Protein AF-A0A9E4A1G1-F1 (afdb_monomer)

Mean predicted aligned error: 9.31 Å

Secondary structure (DSSP, 8-state):
---------------HHHHHHHSPPP----SEEEEETTTTEEEEE-SSEEEEEEEETTTTEEEEEEEEETTT--B-BSS-EES-EEEETTEEEETT-SSSEEEEEEEEE-GGG-EEEEEEEEE--SSTTS--EEEEEEEEE-SSSSEEEEEEEEEE-SSS-EEEEEEEEEEE-BTTT-GGGEEEEEE-SS-B-SSPBPSSEEE-TT-SEEEEEETTTTEEEEEEE-S-GGGEEEEEBSSSSSEEEEEPPTTSTT--EEEE-TT-EEEPPPEEEEEEES-HHHHHHHHHHTHHHHTT--SS-S---PPPEEEE-TTTTHHHHHHTPPTT-EEEEE----GGGHHHHHHHHHHHHHTT-EEEEEEESSB--GGGTTSGGG-S---PPPP-------TTS--------------PPPPBP-TTSHHHHHHHHHHHHHHHHS--SEEEEES-SSS-TT-SS-S---TTSS-SSHHHHHHHHHHHHHHHHHHHHHH-TT-EEEEEHHHHTSSS--HHHHHH-SEEE--TTTT--

Radius of gyration: 28.14 Å; Cα contacts (8 Å, |Δi|>4): 1097; chains: 1; bounding box: 73×98×95 Å

Foldseek 3Di:
DDDDDDDDPDDPPCDPVNVVVPDDPDDFPFWDWDADPVQQWTWTAGQFKIWIWHCDQVQNAIWIPFIAGNVVRDTFFPHTKKQWWKDWVPDIDINRHSAWHWDDKDWDQDPQRKIKIKTKTWGDPVDLPDWTWIKIWIWIYGHPALKIKIWMKIFTAHQFKIKIFPIWRGKGLGPQPQQVQKFKWAAFLVATDPGTDDPFDKDFQFGQWMKIDGPVQQKIKIKGWLDAGRQWIWTPPPPHSITITFGAGPPDFLGAMDMHHHRHMDMGTMMMMGMDGHDPRVVRVVCSVVVCVVQPQLDPCLPDDQADEAEDELPPPLVVVLVPDAAAHEYEYEDQLDPVCLVVQLVSLVSCVVRNYAYEYEYEQFFHDPVNCVDPVNVPDDDDFDADDDPPDPPPPDDPDDDDDDPPPPPDFTGGGQLQAVSVVVSLVSVVVSVVSGVHQEYEHDAANQDGPPDSHGADDDPPGPADHRSRRNVVSLVSVQVSLVVCCVVPVSHAYEYECRHSVHQGDHSNNSNRHSYYYYDPPPPDD

Solvent-accessible surface area (backbone atoms only — not comparable to full-atom values): 29142 Å² total; per-residue (Å²): 137,87,85,88,82,85,84,81,79,76,79,82,76,79,46,75,66,57,56,58,72,66,51,72,79,72,78,81,76,34,26,48,71,54,73,41,82,92,78,31,36,41,36,38,33,35,66,47,32,37,40,34,31,38,52,38,79,88,56,25,24,35,28,38,61,38,38,25,33,50,84,80,62,50,66,47,35,76,46,75,15,37,45,33,34,32,28,47,88,92,47,73,49,36,21,72,32,65,67,43,40,70,73,54,73,49,80,45,79,46,83,91,54,18,30,37,40,37,42,35,27,38,32,78,60,93,44,95,91,46,76,30,32,41,38,36,43,38,38,40,28,36,35,90,46,54,41,46,34,36,31,41,35,42,30,28,69,40,91,57,64,49,51,43,26,46,37,30,61,39,37,38,20,48,60,62,95,45,71,92,44,54,44,31,37,53,29,38,72,92,43,64,58,96,61,66,53,69,85,59,34,73,52,34,42,43,43,26,27,38,37,46,30,36,69,88,75,40,35,34,40,37,43,33,46,41,38,54,38,59,33,23,25,36,34,36,48,64,90,45,82,28,38,34,38,36,41,20,39,61,90,44,87,56,15,33,42,44,76,31,49,48,71,31,71,43,69,51,59,42,36,34,39,30,67,48,74,56,62,65,68,61,52,51,53,49,46,47,77,41,38,71,79,77,41,75,53,74,46,85,73,87,79,68,82,73,58,74,74,45,77,40,54,93,89,83,46,47,71,61,55,54,74,71,52,50,70,64,40,30,41,29,35,79,47,84,76,60,68,87,44,52,66,54,51,29,52,49,35,52,53,30,47,76,55,44,28,36,29,32,41,33,32,53,72,21,47,55,66,68,75,57,54,74,37,79,96,53,64,84,73,96,70,91,76,68,71,81,73,72,75,73,76,74,92,76,73,73,90,79,82,82,90,80,88,71,86,70,76,76,72,76,77,78,42,45,48,60,59,52,39,74,56,30,59,52,49,55,52,50,52,48,51,50,54,75,65,22,82,54,41,31,42,31,40,25,45,31,56,45,35,54,87,92,52,81,64,56,37,48,80,62,83,91,34,79,44,93,43,35,45,35,24,44,56,50,50,51,52,50,52,43,52,49,36,54,46,46,45,68,79,37,72,78,43,41,38,31,36,22,23,53,25,67,62,27,89,44,65,34,47,38,48,47,34,49,32,72,43,79,39,78,62,85,72,81,80,69,132

Structure (mmCIF, N/CA/C/O backbone):
data_AF-A0A9E4A1G1-F1
#
_entry.id   AF-A0A9E4A1G1-F1
#
loop_
_atom_site.group_PDB
_atom_site.id
_atom_site.type_symbol
_atom_site.label_atom_id
_atom_site.label_alt_id
_atom_site.label_comp_id
_atom_site.label_asym_id
_atom_site.label_entity_id
_atom_site.label_seq_id
_atom_site.pdbx_PDB_ins_code
_atom_site.Cartn_x
_atom_site.Cartn_y
_atom_site.Cartn_z
_atom_site.occupancy
_atom_site.B_iso_or_equiv
_atom_site.auth_seq_id
_atom_site.auth_comp_id
_atom_site.auth_asym_id
_atom_site.auth_atom_id
_atom_site.pdbx_PDB_model_num
ATOM 1 N N . MET A 1 1 ? 4.505 -67.063 61.424 1.00 40.78 1 MET A N 1
ATOM 2 C CA . MET A 1 1 ? 4.381 -67.414 59.993 1.00 40.78 1 MET A CA 1
ATOM 3 C C . MET A 1 1 ? 3.529 -66.345 59.342 1.00 40.78 1 MET A C 1
ATOM 5 O O . MET A 1 1 ? 2.396 -66.161 59.766 1.00 40.78 1 MET A O 1
ATOM 9 N N . GLY A 1 2 ? 4.127 -65.555 58.451 1.00 37.34 2 GLY A N 1
ATOM 10 C CA . GLY A 1 2 ? 3.501 -64.381 57.847 1.00 37.34 2 GLY A CA 1
ATOM 11 C C . GLY A 1 2 ? 2.656 -64.725 56.623 1.00 37.34 2 GLY A C 1
ATOM 12 O O . GLY A 1 2 ? 2.986 -65.640 55.875 1.00 37.34 2 GLY A O 1
ATOM 13 N N . CYS A 1 3 ? 1.595 -63.948 56.419 1.00 39.34 3 CYS A N 1
ATOM 14 C CA . CYS A 1 3 ? 0.905 -63.817 55.141 1.00 39.34 3 CYS A CA 1
ATOM 15 C C . CYS A 1 3 ? 1.245 -62.433 54.582 1.00 39.34 3 CYS A C 1
ATOM 17 O O . CYS A 1 3 ? 0.893 -61.420 55.184 1.00 39.34 3 CYS A O 1
ATOM 19 N N . ALA A 1 4 ? 1.964 -62.400 53.462 1.00 41.06 4 ALA A N 1
ATOM 20 C CA . ALA A 1 4 ? 2.221 -61.196 52.685 1.00 41.06 4 ALA A CA 1
ATOM 21 C C . ALA A 1 4 ? 1.234 -61.161 51.512 1.00 41.06 4 ALA A C 1
ATOM 23 O O . ALA A 1 4 ? 1.228 -62.066 50.682 1.00 41.06 4 ALA A O 1
ATOM 24 N N . GLY A 1 5 ? 0.402 -60.122 51.457 1.00 41.44 5 GLY A N 1
ATOM 25 C CA . GLY A 1 5 ? -0.408 -59.776 50.294 1.00 41.44 5 GLY A CA 1
ATOM 26 C C . GLY A 1 5 ? -0.047 -58.362 49.858 1.00 41.44 5 GLY A C 1
ATOM 27 O O . GLY A 1 5 ? -0.428 -57.401 50.519 1.00 41.44 5 GLY A O 1
ATOM 28 N N . SER A 1 6 ? 0.719 -58.232 48.775 1.00 41.31 6 SER A N 1
ATOM 29 C CA . SER A 1 6 ? 1.032 -56.952 48.141 1.00 41.31 6 SER A CA 1
ATOM 30 C C . SER A 1 6 ? -0.004 -56.650 47.056 1.00 41.31 6 SER A C 1
ATOM 32 O O . SER A 1 6 ? 0.002 -57.229 45.973 1.00 41.31 6 SER A O 1
ATOM 34 N N . SER A 1 7 ? -0.914 -55.716 47.334 1.00 43.31 7 SER A N 1
ATOM 35 C CA . SER A 1 7 ? -1.791 -55.125 46.322 1.00 43.31 7 SER A CA 1
ATOM 36 C C . SER A 1 7 ? -1.082 -53.939 45.661 1.00 43.31 7 SER A C 1
ATOM 38 O O . SER A 1 7 ? -1.152 -52.810 46.150 1.00 43.31 7 SER A O 1
ATOM 40 N N . GLY A 1 8 ? -0.388 -54.184 44.551 1.00 43.44 8 GLY A N 1
ATOM 41 C CA . GLY A 1 8 ? 0.138 -53.124 43.691 1.00 43.44 8 GLY A CA 1
ATOM 42 C C . GLY A 1 8 ? -0.979 -52.512 42.847 1.00 43.44 8 GLY A C 1
ATOM 43 O O . GLY A 1 8 ? -1.251 -52.986 41.749 1.00 43.44 8 GLY A O 1
ATOM 44 N N . LYS A 1 9 ? -1.641 -51.460 43.345 1.00 46.69 9 LYS A N 1
ATOM 45 C CA . LYS A 1 9 ? -2.455 -50.576 42.498 1.00 46.69 9 LYS A CA 1
ATOM 46 C C . LYS A 1 9 ? -1.509 -49.623 41.768 1.00 46.69 9 LYS A C 1
ATOM 48 O O . LYS A 1 9 ? -1.104 -48.610 42.330 1.00 46.69 9 LYS A O 1
ATOM 53 N N . GLY A 1 10 ? -1.138 -49.968 40.537 1.00 47.50 10 GLY A N 1
ATOM 54 C CA . GLY A 1 10 ? -0.446 -49.049 39.638 1.00 47.50 10 GLY A CA 1
ATOM 55 C C . GLY A 1 10 ? -1.350 -47.857 39.330 1.00 47.50 10 GLY A C 1
ATOM 56 O O . GLY A 1 10 ? -2.396 -48.015 38.704 1.00 47.50 10 GLY A O 1
ATOM 57 N N . GLN A 1 11 ? -0.977 -46.671 39.806 1.00 48.94 11 GLN A N 1
ATOM 58 C CA . GLN A 1 11 ? -1.569 -45.424 39.336 1.00 48.94 11 GLN A CA 1
ATOM 59 C C . GLN A 1 11 ? -1.118 -45.218 37.889 1.00 48.94 11 GLN A C 1
ATOM 61 O O . GLN A 1 11 ? 0.027 -44.856 37.635 1.00 48.94 11 GLN A O 1
ATOM 66 N N . HIS A 1 12 ? -2.011 -45.475 36.934 1.00 53.03 12 HIS A N 1
ATOM 67 C CA . HIS A 1 12 ? -1.826 -45.021 35.561 1.00 53.03 12 HIS A CA 1
ATOM 68 C C . HIS A 1 12 ? -1.953 -43.495 35.542 1.00 53.03 12 HIS A C 1
ATOM 70 O O . HIS A 1 12 ? -3.053 -42.948 35.494 1.00 53.03 12 HIS A O 1
ATOM 76 N N . THR A 1 13 ? -0.824 -42.799 35.622 1.00 61.28 13 THR A N 1
ATOM 77 C CA . THR A 1 13 ? -0.747 -41.374 35.302 1.00 61.28 13 THR A CA 1
ATOM 78 C C . THR A 1 13 ? -0.863 -41.231 33.789 1.00 61.28 13 THR A C 1
ATOM 80 O O . THR A 1 13 ? 0.097 -41.491 33.067 1.00 61.28 13 THR A O 1
ATOM 83 N N . VAL A 1 14 ? -2.052 -40.869 33.308 1.00 59.50 14 VAL A N 1
ATOM 84 C CA . VAL A 1 14 ? -2.256 -40.460 31.912 1.00 59.50 14 VAL A CA 1
ATOM 85 C C . VAL A 1 14 ? -1.458 -39.178 31.698 1.00 59.50 14 VAL A C 1
ATOM 87 O O . VAL A 1 14 ? -1.643 -38.209 32.439 1.00 59.50 14 VAL A O 1
ATOM 90 N N . SER A 1 15 ? -0.533 -39.174 30.739 1.00 76.12 15 SER A N 1
ATOM 91 C CA . SER A 1 15 ? 0.269 -37.982 30.481 1.00 76.12 15 SER A CA 1
ATOM 92 C C . SER A 1 15 ? -0.585 -36.904 29.803 1.00 76.12 15 SER A C 1
ATOM 94 O O . SER A 1 15 ? -1.550 -37.191 29.093 1.00 76.12 15 SER A O 1
ATOM 96 N N . VAL A 1 16 ? -0.216 -35.632 29.975 1.00 63.34 16 VAL A N 1
ATOM 97 C CA . VAL A 1 16 ? -0.848 -34.514 29.245 1.00 63.34 16 VAL A CA 1
ATOM 98 C C . VAL A 1 16 ? -0.734 -34.709 27.723 1.00 63.34 16 VAL A C 1
ATOM 100 O O . VAL A 1 16 ? -1.607 -34.268 26.977 1.00 63.34 16 VAL A O 1
ATOM 103 N N . ALA A 1 17 ? 0.305 -35.409 27.257 1.00 62.69 17 ALA A N 1
ATOM 104 C CA . ALA A 1 17 ? 0.475 -35.767 25.852 1.00 62.69 17 ALA A CA 1
ATOM 105 C C . ALA A 1 17 ? -0.571 -36.795 25.384 1.00 62.69 17 ALA A C 1
ATOM 107 O O . ALA A 1 17 ? -1.144 -36.619 24.310 1.00 62.69 17 ALA A O 1
ATOM 108 N N . ASP A 1 18 ? -0.891 -37.796 26.211 1.00 67.81 18 ASP A N 1
ATOM 109 C CA . ASP A 1 18 ? -1.935 -38.789 25.917 1.00 67.81 18 ASP A CA 1
ATOM 110 C C . ASP A 1 18 ? -3.327 -38.146 25.882 1.00 67.81 18 ASP A C 1
ATOM 112 O O . ASP A 1 18 ? -4.133 -38.458 25.008 1.00 67.81 18 ASP A O 1
ATOM 116 N N . LEU A 1 19 ? -3.597 -37.192 26.783 1.00 63.75 19 LEU A N 1
ATOM 117 C CA . LEU A 1 19 ? -4.837 -36.407 26.764 1.00 63.75 19 LEU A CA 1
ATOM 118 C C . LEU A 1 19 ? -4.945 -35.549 25.497 1.00 63.75 19 LEU A C 1
ATOM 120 O O . LEU A 1 19 ? -6.007 -35.507 24.884 1.00 63.75 19 LEU A O 1
ATOM 124 N N . ARG A 1 20 ? -3.853 -34.909 25.054 1.00 58.38 20 ARG A N 1
ATOM 125 C CA . ARG A 1 20 ? -3.831 -34.141 23.795 1.00 58.38 20 ARG A CA 1
ATOM 126 C C . ARG A 1 20 ? -4.023 -35.023 22.562 1.00 58.38 20 ARG A C 1
ATOM 128 O O . ARG A 1 20 ? -4.708 -34.601 21.640 1.00 58.38 20 ARG A O 1
ATOM 135 N N . ALA A 1 21 ? -3.466 -36.234 22.556 1.00 57.72 21 ALA A N 1
ATOM 136 C CA . ALA A 1 21 ? -3.626 -37.190 21.459 1.00 57.72 21 ALA A CA 1
ATOM 137 C C . ALA A 1 21 ? -5.049 -37.779 21.369 1.00 57.72 21 ALA A C 1
ATOM 139 O O . ALA A 1 21 ? -5.465 -38.214 20.298 1.00 57.72 21 ALA A O 1
ATOM 140 N N . GLN A 1 22 ? -5.796 -37.789 22.481 1.00 56.84 22 GLN A N 1
ATOM 141 C CA . GLN A 1 22 ? -7.179 -38.279 22.551 1.00 56.84 22 GLN A CA 1
ATOM 142 C C . GLN A 1 22 ? -8.239 -37.209 22.259 1.00 56.84 22 GLN A C 1
ATOM 144 O O . GLN A 1 22 ? -9.397 -37.552 22.008 1.00 56.84 22 GLN A O 1
ATOM 149 N N . LEU A 1 23 ? -7.879 -35.924 22.274 1.00 59.41 23 LEU A N 1
ATOM 150 C CA . LEU A 1 23 ? -8.787 -34.866 21.847 1.00 59.41 23 LEU A CA 1
ATOM 151 C C . LEU A 1 23 ? -8.930 -34.937 20.327 1.00 59.41 23 LEU A C 1
ATOM 153 O O . LEU A 1 23 ? -7.978 -34.684 19.589 1.00 59.41 23 LEU A O 1
ATOM 157 N N . GLN A 1 24 ? -10.132 -35.277 19.849 1.00 51.84 24 GLN A N 1
ATOM 158 C CA . GLN A 1 24 ? -10.451 -35.073 18.440 1.00 51.84 24 GLN A CA 1
ATOM 159 C C . GLN A 1 24 ? -10.179 -33.605 18.100 1.00 51.84 24 GLN A C 1
ATOM 161 O O . GLN A 1 24 ? -10.575 -32.739 18.888 1.00 51.84 24 GLN A O 1
ATOM 166 N N . PRO A 1 25 ? -9.500 -33.312 16.976 1.00 57.31 25 PRO A N 1
ATOM 167 C CA . PRO A 1 25 ? -9.243 -31.938 16.590 1.00 57.31 25 PRO A CA 1
ATOM 168 C C . PRO A 1 25 ? -10.584 -31.214 16.566 1.00 57.31 25 PRO A C 1
ATOM 170 O O . PRO A 1 25 ? -11.507 -31.629 15.858 1.00 57.31 25 PRO A O 1
ATOM 173 N N . LEU A 1 26 ? -10.706 -30.184 17.410 1.00 58.06 26 LEU A N 1
ATOM 174 C CA . LEU A 1 26 ? -11.878 -29.322 17.428 1.00 58.06 26 LEU A CA 1
ATOM 175 C C . LEU A 1 26 ? -12.165 -28.931 15.982 1.00 58.06 26 LEU A C 1
ATOM 177 O O . LEU A 1 26 ? -11.251 -28.568 15.236 1.00 58.06 26 LEU A O 1
ATOM 181 N N . LYS A 1 27 ? -13.425 -29.087 15.571 1.00 69.06 27 LYS A N 1
ATOM 182 C CA . LYS A 1 27 ? -13.869 -28.715 14.231 1.00 69.06 27 LYS A CA 1
ATOM 183 C C . LYS A 1 27 ? -13.397 -27.283 13.980 1.00 69.06 27 LYS A C 1
ATOM 185 O O . LYS A 1 27 ? -13.842 -26.388 14.696 1.00 69.06 27 LYS A O 1
ATOM 190 N N . ARG A 1 28 ? -12.489 -27.101 13.011 1.00 78.00 28 ARG A N 1
ATOM 191 C CA . ARG A 1 28 ? -11.989 -25.776 12.625 1.00 78.00 28 ARG A CA 1
ATOM 192 C C . ARG A 1 28 ? -13.186 -24.865 12.393 1.00 78.00 28 ARG A C 1
ATOM 194 O O . ARG A 1 28 ? -14.069 -25.212 11.602 1.00 78.00 28 ARG A O 1
ATOM 201 N N . ILE A 1 29 ? -13.248 -23.759 13.128 1.00 80.81 29 ILE A N 1
ATOM 202 C CA . ILE A 1 29 ? -14.391 -22.842 13.088 1.00 80.81 29 ILE A CA 1
ATOM 203 C C . ILE A 1 29 ? -14.330 -22.022 11.789 1.00 80.81 29 ILE A C 1
ATOM 205 O O . ILE A 1 29 ? -15.368 -21.609 11.270 1.00 80.81 29 ILE A O 1
ATOM 209 N N . GLY A 1 30 ? -13.130 -21.866 11.213 1.00 91.19 30 GLY A N 1
ATOM 210 C CA . GLY A 1 30 ? -12.881 -20.988 10.073 1.00 91.19 30 GLY A CA 1
ATOM 211 C C . GLY A 1 30 ? -13.006 -19.517 10.476 1.00 91.19 30 GLY A C 1
ATOM 212 O O . GLY A 1 30 ? -12.982 -19.188 11.661 1.00 91.19 30 GLY A O 1
ATOM 213 N N . ALA A 1 31 ? -13.145 -18.620 9.498 1.00 96.06 31 ALA A N 1
ATOM 214 C CA . ALA A 1 31 ? -13.369 -17.203 9.770 1.00 96.06 31 ALA A CA 1
ATOM 215 C C . ALA A 1 31 ? -14.828 -16.944 10.180 1.00 96.06 31 ALA A C 1
ATOM 217 O O . ALA A 1 31 ? -15.773 -17.404 9.528 1.00 96.06 31 ALA A O 1
ATOM 218 N N . TYR A 1 32 ? -15.019 -16.152 11.231 1.00 97.06 32 TYR A N 1
ATOM 219 C CA . TYR A 1 32 ? -16.328 -15.751 11.736 1.00 97.06 32 TYR A CA 1
ATOM 220 C C . TYR A 1 32 ? -16.378 -14.258 12.050 1.00 97.06 32 TYR A C 1
ATOM 222 O O . TYR A 1 32 ? -15.364 -13.613 12.318 1.00 97.06 32 TYR A O 1
ATOM 230 N N . ALA A 1 33 ? -17.594 -13.725 12.028 1.00 98.06 33 ALA A N 1
ATOM 231 C CA . ALA A 1 33 ? -17.917 -12.402 12.529 1.00 98.06 33 ALA A CA 1
ATOM 232 C C . ALA A 1 33 ? -19.387 -12.367 12.962 1.00 98.06 33 ALA A C 1
ATOM 234 O O . ALA A 1 33 ? -20.211 -13.105 12.414 1.00 98.06 33 ALA A O 1
ATOM 235 N N . GLY A 1 34 ? -19.711 -11.510 13.924 1.00 97.69 34 GLY A N 1
ATOM 236 C CA . GLY A 1 34 ? -21.072 -11.300 14.401 1.00 97.69 34 GLY A CA 1
ATOM 237 C C . GLY A 1 34 ? -21.194 -10.032 15.239 1.00 97.69 34 GLY A C 1
ATOM 238 O O . GLY A 1 34 ? -20.194 -9.410 15.588 1.00 97.69 34 GLY A O 1
ATOM 239 N N . PHE A 1 35 ? -22.429 -9.651 15.553 1.00 97.38 35 PHE A N 1
ATOM 240 C CA . PHE A 1 35 ? -22.742 -8.462 16.340 1.00 97.38 35 PHE A CA 1
ATOM 241 C C . PHE A 1 35 ? -23.709 -8.815 17.468 1.00 97.38 35 PHE A C 1
ATOM 243 O O . PHE A 1 35 ? -24.726 -9.471 17.241 1.00 97.38 35 PHE A O 1
ATOM 250 N N . ASP A 1 36 ? -23.385 -8.382 18.681 1.00 96.69 36 ASP A N 1
ATOM 251 C CA . ASP A 1 36 ? -24.266 -8.455 19.839 1.00 96.69 36 ASP A CA 1
ATOM 252 C C . ASP A 1 36 ? -24.948 -7.101 20.053 1.00 96.69 36 ASP A C 1
ATOM 254 O O . ASP A 1 36 ? -24.340 -6.133 20.512 1.00 96.69 36 ASP A O 1
ATOM 258 N N . VAL A 1 37 ? -26.242 -7.060 19.735 1.00 92.44 37 VAL A N 1
ATOM 259 C CA . VAL A 1 37 ? -27.083 -5.860 19.820 1.00 92.44 37 VAL A CA 1
ATOM 260 C C . VAL A 1 37 ? -27.226 -5.359 21.260 1.00 92.44 37 VAL A C 1
ATOM 262 O O . VAL A 1 37 ? -27.347 -4.157 21.468 1.00 92.44 37 VAL A O 1
ATOM 265 N N . ASN A 1 38 ? -27.187 -6.245 22.261 1.00 93.12 38 ASN A N 1
ATOM 266 C CA . ASN A 1 38 ? -27.399 -5.843 23.655 1.00 93.12 38 ASN A CA 1
ATOM 267 C C . ASN A 1 38 ? -26.187 -5.113 24.234 1.00 93.12 38 ASN A C 1
ATOM 269 O O . ASN A 1 38 ? -26.330 -4.267 25.113 1.00 93.12 38 ASN A O 1
ATOM 273 N N . THR A 1 39 ? -24.992 -5.471 23.769 1.00 94.25 39 THR A N 1
ATOM 274 C CA . THR A 1 39 ? -23.730 -4.909 24.262 1.00 94.25 39 THR A CA 1
ATOM 275 C C . THR A 1 39 ? -23.094 -3.920 23.288 1.00 94.25 39 THR A C 1
ATOM 277 O O . THR A 1 39 ? -22.128 -3.246 23.654 1.00 94.25 39 THR A O 1
ATOM 280 N N . GLY A 1 40 ? -23.614 -3.822 22.059 1.00 95.38 40 GLY A N 1
ATOM 281 C CA . GLY A 1 40 ? -23.030 -3.016 20.989 1.00 95.38 40 GLY A CA 1
ATOM 282 C C . GLY A 1 40 ? -21.656 -3.531 20.555 1.00 95.38 40 GLY A C 1
ATOM 283 O O . GLY A 1 40 ? -20.794 -2.736 20.182 1.00 95.38 40 GLY A O 1
ATOM 284 N N . ILE A 1 41 ? -21.407 -4.841 20.667 1.00 97.94 41 ILE A N 1
ATOM 285 C CA . ILE A 1 41 ? -20.099 -5.444 20.380 1.00 97.94 41 ILE A CA 1
ATOM 286 C C . ILE A 1 41 ? -20.132 -6.170 19.040 1.00 97.94 41 ILE A C 1
ATOM 288 O O . ILE A 1 41 ? -20.847 -7.152 18.857 1.00 97.94 41 ILE A O 1
ATOM 292 N N . LEU A 1 42 ? -19.280 -5.723 18.125 1.00 98.12 42 LEU A N 1
ATOM 293 C CA . LEU A 1 42 ? -18.918 -6.421 16.902 1.00 98.12 42 LEU A CA 1
ATOM 294 C C . LEU A 1 42 ? -17.699 -7.303 17.188 1.00 98.12 42 LEU A C 1
ATOM 296 O O . LEU A 1 42 ? -16.657 -6.805 17.608 1.00 98.12 42 LEU A O 1
ATOM 300 N N . TYR A 1 43 ? -17.807 -8.607 16.964 1.00 98.19 43 TYR A N 1
ATOM 301 C CA . TYR A 1 43 ? -16.707 -9.550 17.159 1.00 98.19 43 TYR A CA 1
ATOM 302 C C . TYR A 1 43 ? -16.342 -10.234 15.845 1.00 98.19 43 TYR A C 1
ATOM 304 O O . TYR A 1 43 ? -17.202 -10.515 15.010 1.00 98.19 43 TYR A O 1
ATOM 312 N N . MET A 1 44 ? -15.055 -10.509 15.660 1.00 98.25 44 MET A N 1
ATOM 313 C CA . MET A 1 44 ? -14.523 -11.164 14.467 1.00 98.25 44 MET A CA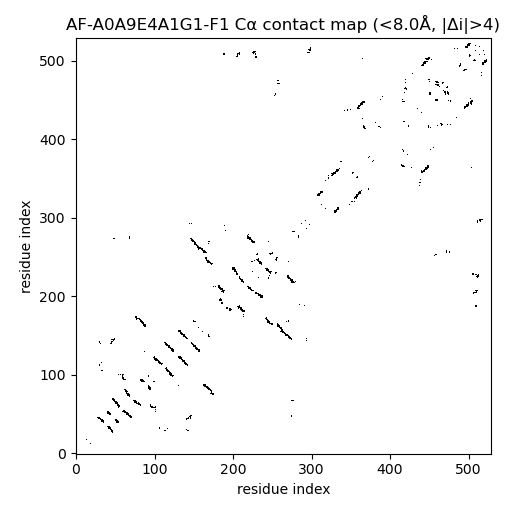 1
ATOM 314 C C . MET A 1 44 ? -13.260 -11.955 14.795 1.00 98.25 44 MET A C 1
ATOM 316 O O . MET A 1 44 ? -12.510 -11.586 15.698 1.00 98.25 44 MET A O 1
ATOM 320 N N . GLY A 1 45 ? -13.012 -13.043 14.073 1.00 97.62 45 GLY A N 1
ATOM 321 C CA . GLY A 1 45 ? -11.847 -13.880 14.327 1.00 97.62 45 GLY A CA 1
ATOM 322 C C . GLY A 1 45 ? -11.829 -15.175 13.530 1.00 97.62 45 GLY A C 1
ATOM 323 O O . GLY A 1 45 ? -12.630 -15.388 12.619 1.00 97.62 45 GLY A O 1
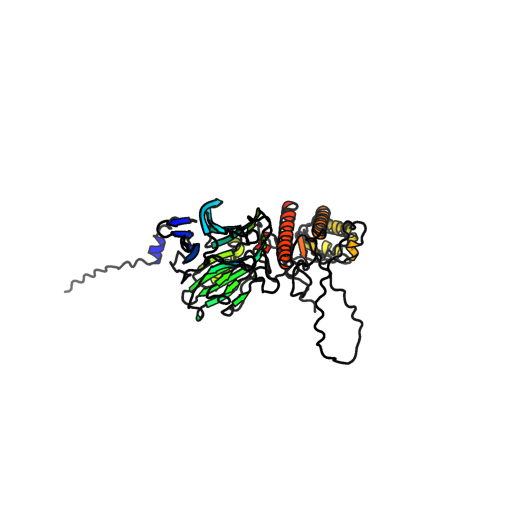ATOM 324 N N . ASN A 1 46 ? -10.894 -16.045 13.889 1.00 95.81 46 ASN A N 1
ATOM 325 C CA . ASN A 1 46 ? -10.747 -17.395 13.346 1.00 95.81 46 ASN A CA 1
ATOM 326 C C . ASN A 1 46 ? -10.278 -18.359 14.444 1.00 95.81 46 ASN A C 1
ATOM 328 O O . ASN A 1 46 ? -10.618 -18.154 15.603 1.00 95.81 46 ASN A O 1
ATOM 332 N N . ASP A 1 47 ? -9.549 -19.430 14.137 1.00 94.12 47 ASP A N 1
ATOM 333 C CA . ASP A 1 47 ? -9.058 -20.356 15.168 1.00 94.12 47 ASP A CA 1
ATOM 334 C C . ASP A 1 47 ? -7.856 -19.802 15.966 1.00 94.12 47 ASP A C 1
ATOM 336 O O . ASP A 1 47 ? -7.592 -20.266 17.075 1.00 94.12 47 ASP A O 1
ATOM 340 N N . SER A 1 48 ? -7.163 -18.783 15.450 1.00 93.25 48 SER A N 1
ATOM 341 C CA . SER A 1 48 ? -5.932 -18.228 16.030 1.00 93.25 48 SER A CA 1
ATOM 342 C C . SER A 1 48 ? -6.133 -16.891 16.739 1.00 93.25 48 SER A C 1
ATOM 344 O O . SER A 1 48 ? -5.524 -16.657 17.781 1.00 93.25 48 SER A O 1
ATOM 346 N N . ILE A 1 49 ? -6.983 -16.014 16.205 1.00 96.12 49 ILE A N 1
ATOM 347 C CA . ILE A 1 49 ? -7.145 -14.643 16.705 1.00 96.12 49 ILE A CA 1
ATOM 348 C C . ILE A 1 49 ? -8.612 -14.247 16.840 1.00 96.12 49 ILE A C 1
ATOM 350 O O . ILE A 1 49 ? -9.476 -14.746 16.118 1.00 96.12 49 ILE A O 1
ATOM 354 N N . GLU A 1 50 ? -8.886 -13.330 17.764 1.00 97.88 50 GLU A N 1
ATOM 355 C CA . GLU A 1 50 ? -10.207 -12.749 17.981 1.00 97.88 50 GLU A CA 1
ATOM 356 C C . GLU A 1 50 ? -10.109 -11.272 18.353 1.00 97.88 50 GLU A C 1
ATOM 358 O O . GLU A 1 50 ? -9.333 -10.893 19.227 1.00 97.88 50 GLU A O 1
ATOM 363 N N . ARG A 1 51 ? -10.950 -10.444 17.738 1.00 98.38 51 ARG A N 1
ATOM 364 C CA . ARG A 1 51 ? -11.053 -9.013 18.010 1.00 98.38 51 ARG A CA 1
ATOM 365 C C . ARG A 1 51 ? -12.488 -8.633 18.324 1.00 98.38 51 ARG A C 1
ATOM 367 O O . ARG A 1 51 ? -13.405 -9.053 17.617 1.00 98.38 51 ARG A O 1
ATOM 374 N N . TRP A 1 52 ? -12.678 -7.842 19.377 1.00 98.38 52 TRP A N 1
ATOM 375 C CA . TRP A 1 52 ? -13.972 -7.263 19.740 1.00 98.38 52 TRP A CA 1
ATOM 376 C C . TRP A 1 52 ? -13.899 -5.743 19.657 1.00 98.38 52 TRP A C 1
ATOM 378 O O . TRP A 1 52 ? -13.013 -5.113 20.243 1.00 98.38 52 TRP A O 1
ATOM 388 N N . ILE A 1 53 ? -14.874 -5.168 18.968 1.00 98.25 53 ILE A N 1
ATOM 389 C CA . ILE A 1 53 ? -15.008 -3.744 18.699 1.00 98.25 53 ILE A CA 1
ATOM 390 C C . ILE A 1 53 ? -16.326 -3.280 19.304 1.00 98.25 53 ILE A C 1
ATOM 392 O O . ILE A 1 53 ? -17.385 -3.832 19.012 1.00 98.25 53 ILE A O 1
ATOM 396 N N . ARG A 1 54 ? -16.269 -2.262 20.157 1.00 97.44 54 ARG A N 1
ATOM 397 C CA . ARG A 1 54 ? -17.456 -1.600 20.690 1.00 97.44 54 ARG A CA 1
ATOM 398 C C . ARG A 1 54 ? -17.892 -0.502 19.730 1.00 97.44 54 ARG A C 1
ATOM 400 O O . ARG A 1 54 ? -17.114 0.410 19.458 1.00 97.44 54 ARG A O 1
ATOM 407 N N . LEU A 1 55 ? -19.137 -0.593 19.274 1.00 94.75 55 LEU A N 1
ATOM 408 C CA . LEU A 1 55 ? -19.837 0.436 18.513 1.00 94.75 55 LEU A CA 1
ATOM 409 C C . LEU A 1 55 ? -20.728 1.210 19.489 1.00 94.75 55 LEU A C 1
ATOM 411 O O . LEU A 1 55 ? -21.783 0.723 19.892 1.00 94.75 55 LEU A O 1
ATOM 415 N N . ASN A 1 56 ? -20.283 2.388 19.928 1.00 87.69 56 ASN A N 1
ATOM 416 C CA . ASN A 1 56 ? -21.068 3.228 20.826 1.00 87.69 56 ASN A CA 1
ATOM 417 C C . ASN A 1 56 ? -21.919 4.200 20.002 1.00 87.69 56 ASN A C 1
ATOM 419 O O . ASN A 1 56 ? -21.398 5.172 19.462 1.00 87.69 56 ASN A O 1
ATOM 423 N N . GLN A 1 57 ? -23.224 3.933 19.913 1.00 83.25 57 GLN A N 1
ATOM 424 C CA . GLN A 1 57 ? -24.154 4.781 19.164 1.00 83.25 57 GLN A CA 1
ATOM 425 C C . GLN A 1 57 ? -24.336 6.169 19.793 1.00 83.25 57 GLN A C 1
ATOM 427 O O . GLN A 1 57 ? -24.544 7.121 19.052 1.00 83.25 57 GLN A O 1
ATOM 432 N N . GLU A 1 58 ? -24.233 6.295 21.121 1.00 85.31 58 GLU A N 1
ATOM 433 C CA . GLU A 1 58 ? -24.415 7.570 21.833 1.00 85.31 58 GLU A CA 1
ATOM 434 C C . GLU A 1 58 ? -23.174 8.466 21.734 1.00 85.31 58 GLU A C 1
ATOM 436 O O . GLU A 1 58 ? -23.284 9.667 21.512 1.00 85.31 58 GLU A O 1
ATOM 441 N N . GLU A 1 59 ? -21.979 7.883 21.875 1.00 86.12 59 GLU A N 1
ATOM 442 C CA . GLU A 1 59 ? -20.707 8.613 21.732 1.00 86.12 59 GLU A CA 1
ATOM 443 C C . GLU A 1 59 ? -20.261 8.750 20.267 1.00 86.12 59 GLU A C 1
ATOM 445 O O . GLU A 1 59 ? -19.273 9.429 19.995 1.00 86.12 59 GLU A O 1
ATOM 450 N N . HIS A 1 60 ? -20.941 8.066 19.340 1.00 86.00 60 HIS A N 1
ATOM 451 C CA . HIS A 1 60 ? -20.504 7.847 17.955 1.00 86.00 60 HIS A CA 1
ATOM 452 C C . HIS A 1 60 ? -19.060 7.322 17.845 1.00 86.00 60 HIS A C 1
ATOM 454 O O . HIS A 1 60 ? -18.351 7.586 16.878 1.00 86.00 60 HIS A O 1
ATOM 460 N N . ALA A 1 61 ? -18.624 6.551 18.843 1.00 90.62 61 ALA A N 1
ATOM 461 C CA . ALA A 1 61 ? -17.259 6.055 18.954 1.00 90.62 61 ALA A CA 1
ATOM 462 C C . ALA A 1 61 ? -17.145 4.590 18.513 1.00 90.62 61 ALA A C 1
ATOM 464 O O . ALA A 1 61 ? -18.030 3.765 18.761 1.00 90.62 61 ALA A O 1
ATOM 465 N N . VAL A 1 62 ? -15.999 4.250 17.927 1.00 95.81 62 VAL A N 1
ATOM 466 C CA . VAL A 1 62 ? -15.626 2.897 17.517 1.00 95.81 62 VAL A CA 1
ATOM 467 C C . VAL A 1 62 ? -14.266 2.547 18.110 1.00 95.81 62 VAL A C 1
ATOM 469 O O . VAL A 1 62 ? -13.247 3.175 17.812 1.00 95.81 62 VAL A O 1
ATOM 472 N N . ARG A 1 63 ? -14.260 1.549 19.000 1.00 97.00 63 ARG A N 1
ATOM 473 C CA . ARG A 1 63 ? -13.071 1.202 19.786 1.00 97.00 63 ARG A CA 1
ATOM 474 C C . ARG A 1 63 ? -12.835 -0.296 19.848 1.00 97.00 63 ARG A C 1
ATOM 476 O O . ARG A 1 63 ? -13.754 -1.039 20.194 1.00 97.00 63 ARG A O 1
ATOM 483 N N . THR A 1 64 ? -11.602 -0.744 19.639 1.00 98.00 64 THR A N 1
ATOM 484 C CA . THR A 1 64 ? -11.209 -2.105 20.024 1.00 98.00 64 THR A CA 1
ATOM 485 C C . THR A 1 64 ? -11.129 -2.205 21.532 1.00 98.00 64 THR A C 1
ATOM 487 O O . THR A 1 64 ? -10.423 -1.437 22.175 1.00 98.00 64 THR A O 1
ATOM 490 N N . ILE A 1 65 ? -11.849 -3.172 22.093 1.00 97.75 65 ILE A N 1
ATOM 491 C CA . ILE A 1 65 ? -11.876 -3.449 23.537 1.00 97.75 65 ILE A CA 1
ATOM 492 C C . ILE A 1 65 ? -11.217 -4.785 23.892 1.00 97.75 65 ILE A C 1
ATOM 494 O O . ILE A 1 65 ? -10.988 -5.062 25.065 1.00 97.75 65 ILE A O 1
ATOM 498 N N . ARG A 1 66 ? -10.947 -5.627 22.889 1.00 97.75 66 ARG A N 1
ATOM 499 C CA . ARG A 1 66 ? -10.266 -6.914 23.039 1.00 97.75 66 ARG A CA 1
ATOM 500 C C . ARG A 1 66 ? -9.565 -7.259 21.735 1.00 97.75 66 ARG A C 1
ATOM 502 O O . ARG A 1 66 ? -10.193 -7.196 20.679 1.00 97.75 66 ARG A O 1
ATOM 509 N N . TYR A 1 67 ? -8.315 -7.692 21.825 1.00 97.69 67 TYR A N 1
ATOM 510 C CA . TYR A 1 67 ? -7.613 -8.340 20.727 1.00 97.69 67 TYR A CA 1
ATOM 511 C C . TYR A 1 67 ? -6.787 -9.492 21.292 1.00 97.69 67 TYR A C 1
ATOM 513 O O . TYR A 1 67 ? -5.813 -9.269 22.005 1.00 97.69 67 TYR A O 1
ATOM 521 N N . ALA A 1 68 ? -7.237 -10.722 21.063 1.00 96.69 68 ALA A N 1
ATOM 522 C CA . ALA A 1 68 ? -6.768 -11.886 21.793 1.00 96.69 68 ALA A CA 1
ATOM 523 C C . ALA A 1 68 ? -6.245 -12.996 20.883 1.00 96.69 68 ALA A C 1
ATOM 525 O O . ALA A 1 68 ? -6.852 -13.324 19.860 1.00 96.69 68 ALA A O 1
ATOM 526 N N . HIS A 1 69 ? -5.151 -13.620 21.317 1.00 94.88 69 HIS A N 1
ATOM 527 C CA . HIS A 1 69 ? -4.668 -14.876 20.765 1.00 94.88 69 HIS A CA 1
ATOM 528 C C . HIS A 1 69 ? -5.533 -16.000 21.343 1.00 94.88 69 HIS A C 1
ATOM 530 O O . HIS A 1 69 ? -5.532 -16.257 22.547 1.00 94.88 69 HIS A O 1
ATOM 536 N N . LYS A 1 70 ? -6.347 -16.643 20.505 1.00 93.38 70 LYS A N 1
ATOM 537 C CA . LYS A 1 70 ? -7.361 -17.602 20.969 1.00 93.38 70 LYS A CA 1
ATOM 538 C C . LYS A 1 70 ? -6.786 -18.866 21.606 1.00 93.38 70 LYS A C 1
ATOM 540 O O . LYS A 1 70 ? -7.361 -19.285 22.610 1.00 93.38 70 LYS A O 1
ATOM 545 N N . PRO A 1 71 ? -5.705 -19.482 21.084 1.00 91.50 71 PRO A N 1
ATOM 546 C CA . PRO A 1 71 ? -5.156 -20.694 21.683 1.00 91.50 71 PRO A CA 1
ATOM 547 C C . PRO A 1 71 ? -4.721 -20.524 23.143 1.00 91.50 71 PRO A C 1
ATOM 549 O O . PRO A 1 71 ? -4.887 -21.453 23.930 1.00 91.50 71 PRO A O 1
ATOM 552 N N . SER A 1 72 ? -4.199 -19.354 23.518 1.00 90.25 72 SER A N 1
ATOM 553 C CA . SER A 1 72 ? -3.781 -19.058 24.896 1.00 90.25 72 SER A CA 1
ATOM 554 C C . SER A 1 72 ? -4.817 -18.293 25.711 1.00 90.25 72 SER A C 1
ATOM 556 O O . SER A 1 72 ? -4.778 -18.320 26.939 1.00 90.25 72 SER A O 1
ATOM 558 N N . GLY A 1 73 ? -5.733 -17.593 25.042 1.00 92.56 73 GLY A N 1
ATOM 559 C CA . GLY A 1 73 ? -6.666 -16.660 25.664 1.00 92.56 73 GLY A CA 1
ATOM 560 C C . GLY A 1 73 ? -6.043 -15.313 26.045 1.00 92.56 73 GLY A C 1
ATOM 561 O O . GLY A 1 73 ? -6.755 -14.476 26.608 1.00 92.56 73 GLY A O 1
ATOM 562 N N . GLN A 1 74 ? -4.760 -15.084 25.740 1.00 92.94 74 GLN A N 1
ATOM 563 C CA . GLN A 1 74 ? -4.059 -13.843 26.063 1.00 92.94 74 GLN A CA 1
ATOM 564 C C . GLN A 1 74 ? -4.663 -12.672 25.287 1.00 92.94 74 GLN A C 1
ATOM 566 O O . GLN A 1 74 ? -4.778 -12.720 24.063 1.00 92.94 74 GLN A O 1
ATOM 571 N N . ASN A 1 75 ? -5.032 -11.611 26.003 1.00 94.81 75 ASN A N 1
ATOM 572 C CA . ASN A 1 75 ? -5.476 -10.348 25.422 1.00 94.81 75 ASN A CA 1
ATOM 573 C C . ASN A 1 75 ? -4.291 -9.378 25.340 1.00 94.81 75 ASN A C 1
ATOM 575 O O . ASN A 1 75 ? -3.514 -9.278 26.287 1.00 94.81 75 ASN A O 1
ATOM 579 N N . TYR A 1 76 ? -4.173 -8.680 24.218 1.00 94.31 76 TYR A N 1
ATOM 580 C CA . TYR A 1 76 ? -3.053 -7.792 23.904 1.00 94.31 76 TYR A CA 1
ATOM 581 C C . TYR A 1 76 ? -3.411 -6.313 24.040 1.00 94.31 76 TYR A C 1
ATOM 583 O O . TYR A 1 76 ? -2.524 -5.471 24.023 1.00 94.31 76 TYR A O 1
ATOM 591 N N . VAL A 1 77 ? -4.700 -5.995 24.171 1.00 93.81 77 VAL A N 1
ATOM 592 C CA . VAL A 1 77 ? -5.200 -4.626 24.329 1.00 93.81 77 VAL A CA 1
ATOM 593 C C . VAL A 1 77 ? -5.677 -4.433 25.764 1.00 93.81 77 VAL A C 1
ATOM 595 O O . VAL A 1 77 ? -6.688 -5.015 26.158 1.00 93.81 77 VAL A O 1
ATOM 598 N N . ASP A 1 78 ? -4.972 -3.610 26.539 1.00 86.25 78 ASP A N 1
ATOM 599 C CA . ASP A 1 78 ? -5.272 -3.407 27.968 1.00 86.25 78 ASP A CA 1
ATOM 600 C C . ASP A 1 78 ? -6.368 -2.362 28.215 1.00 86.25 78 ASP A C 1
ATOM 602 O O . ASP A 1 78 ? -7.030 -2.362 29.254 1.00 86.25 78 ASP A O 1
ATOM 606 N N . ARG A 1 79 ? -6.591 -1.469 27.246 1.00 93.00 79 ARG A N 1
ATOM 607 C CA . ARG A 1 79 ? -7.601 -0.406 27.308 1.00 93.00 79 ARG A CA 1
ATOM 608 C C . ARG A 1 79 ? -8.227 -0.151 25.935 1.00 93.00 79 ARG A C 1
ATOM 610 O O . ARG A 1 79 ? -7.594 -0.448 24.923 1.00 93.00 79 ARG A O 1
ATOM 617 N N . PRO A 1 80 ? -9.443 0.422 25.872 1.00 95.06 80 PRO A N 1
ATOM 618 C CA . PRO A 1 80 ? -10.092 0.717 24.601 1.00 95.06 80 PRO A CA 1
ATOM 619 C C . PRO A 1 80 ? -9.199 1.545 23.666 1.00 95.06 80 PRO A C 1
ATOM 621 O O . PRO A 1 80 ? -8.701 2.593 24.066 1.00 95.06 80 PRO A O 1
ATOM 624 N N . SER A 1 81 ? -9.014 1.072 22.436 1.00 94.81 81 SER A N 1
ATOM 625 C CA . SER A 1 81 ? -8.150 1.693 21.419 1.00 94.81 81 SER A CA 1
ATOM 626 C C . SER A 1 81 ? -8.983 2.262 20.274 1.00 94.81 81 SER A C 1
ATOM 628 O O . SER A 1 81 ? -9.990 1.656 19.912 1.00 94.81 81 SER A O 1
ATOM 630 N N . GLU A 1 82 ? -8.601 3.411 19.711 1.00 94.69 82 GLU A N 1
ATOM 631 C CA . GLU A 1 82 ? -9.324 3.999 18.574 1.00 94.69 82 GLU A CA 1
ATOM 632 C C . GLU A 1 82 ? -9.096 3.207 17.286 1.00 94.69 82 GLU A C 1
ATOM 634 O O . GLU A 1 82 ? -7.982 2.788 17.002 1.00 94.69 82 GLU A O 1
ATOM 639 N N . GLU A 1 83 ? -10.132 3.027 16.465 1.00 96.12 83 GLU A N 1
ATOM 640 C CA . GLU A 1 83 ? -9.951 2.261 15.228 1.00 96.12 83 GLU A CA 1
ATOM 641 C C . GLU A 1 83 ? -9.219 3.025 14.124 1.00 96.12 83 GLU A C 1
ATOM 643 O O . GLU A 1 83 ? -8.580 2.407 13.287 1.00 96.12 83 GLU A O 1
ATOM 648 N N . PHE A 1 84 ? -9.316 4.343 14.052 1.00 97.38 84 PHE A N 1
ATOM 649 C CA . PHE A 1 84 ? -8.694 5.103 12.970 1.00 97.38 84 PHE A CA 1
ATOM 650 C C . PHE A 1 84 ? -8.463 6.539 13.408 1.00 97.38 84 PHE A C 1
ATOM 652 O O . PHE A 1 84 ? -9.085 7.007 14.367 1.00 97.38 84 PHE A O 1
ATOM 659 N N . ARG A 1 85 ? -7.627 7.251 12.656 1.00 97.62 85 ARG A N 1
ATOM 660 C CA . ARG A 1 85 ? -7.497 8.705 12.733 1.00 97.62 85 ARG A CA 1
ATOM 661 C C . ARG A 1 85 ? -7.078 9.260 11.376 1.00 97.62 85 ARG A C 1
ATOM 663 O O . ARG A 1 85 ? -6.268 8.651 10.699 1.00 97.62 85 ARG A O 1
ATOM 670 N N . PHE A 1 86 ? -7.607 10.405 10.983 1.00 98.12 86 PHE A N 1
ATOM 671 C CA . PHE A 1 86 ? -7.118 11.179 9.843 1.00 98.12 86 PHE A CA 1
ATOM 672 C C . PHE A 1 86 ? -7.534 12.639 10.000 1.00 98.12 86 PHE A C 1
ATOM 674 O O . PHE A 1 86 ? -8.319 12.993 10.886 1.00 98.12 86 PHE A O 1
ATOM 681 N N . ARG A 1 87 ? -7.025 13.498 9.128 1.00 97.62 87 ARG A N 1
ATOM 682 C CA . ARG A 1 87 ? -7.337 14.922 9.095 1.00 97.62 87 ARG A CA 1
ATOM 683 C C . ARG A 1 87 ? -7.858 15.314 7.715 1.00 97.62 87 ARG A C 1
ATOM 685 O O . ARG A 1 87 ? -7.372 14.815 6.709 1.00 97.62 87 ARG A O 1
ATOM 692 N N . ILE A 1 88 ? -8.854 16.198 7.674 1.00 96.94 88 ILE A N 1
ATOM 693 C CA . ILE A 1 88 ? -9.262 16.912 6.456 1.00 96.94 88 ILE A CA 1
ATOM 694 C C . ILE A 1 88 ? -9.210 18.403 6.781 1.00 96.94 88 ILE A C 1
ATOM 696 O O . ILE A 1 88 ? -10.007 18.915 7.579 1.00 96.94 88 ILE A O 1
ATOM 700 N N . GLY A 1 89 ? -8.230 19.107 6.214 1.00 93.94 89 GLY A N 1
ATOM 701 C CA . GLY A 1 89 ? -7.977 20.506 6.545 1.00 93.94 89 GLY A CA 1
ATOM 702 C C . GLY A 1 89 ? -7.657 20.670 8.034 1.00 93.94 89 GLY A C 1
ATOM 703 O O . GLY A 1 89 ? -6.669 20.144 8.530 1.00 93.94 89 GLY A O 1
ATOM 704 N N . LYS A 1 90 ? -8.485 21.399 8.788 1.00 93.75 90 LYS A N 1
ATOM 705 C CA . LYS A 1 90 ? -8.264 21.619 10.235 1.00 93.75 90 LYS A CA 1
ATOM 706 C C . LYS A 1 90 ? -9.021 20.641 11.139 1.00 93.75 90 LYS A C 1
ATOM 708 O O . LYS A 1 90 ? -8.914 20.749 12.358 1.00 93.75 90 LYS A O 1
ATOM 713 N N . ILE A 1 91 ? -9.812 19.735 10.566 1.00 95.81 91 ILE A N 1
ATOM 714 C CA . ILE A 1 91 ? -10.697 18.844 11.320 1.00 95.81 91 ILE A CA 1
ATOM 715 C C . ILE A 1 91 ? -10.040 17.472 11.425 1.00 95.81 91 ILE A C 1
ATOM 717 O O . ILE A 1 91 ? -9.679 16.880 10.410 1.00 95.81 91 ILE A O 1
ATOM 721 N N . VAL A 1 92 ? -9.893 16.974 12.653 1.00 96.31 92 VAL A N 1
ATOM 722 C CA . VAL A 1 92 ? -9.373 15.631 12.932 1.00 96.31 92 VAL A CA 1
ATOM 723 C C . VAL A 1 92 ? -10.545 14.694 13.186 1.00 96.31 92 VAL A C 1
ATOM 725 O O . VAL A 1 92 ? -11.337 14.920 14.099 1.00 96.31 92 VAL A O 1
ATOM 728 N N . PHE A 1 93 ? -10.621 13.629 12.400 1.00 97.12 93 PHE A N 1
ATOM 729 C CA . PHE A 1 93 ? -11.579 12.545 12.557 1.00 97.12 93 PHE A CA 1
ATOM 730 C C . PHE A 1 93 ? -10.872 11.359 13.189 1.00 97.12 93 PHE A C 1
ATOM 732 O O . PHE A 1 93 ? -9.762 11.011 12.791 1.00 97.12 93 PHE A O 1
ATOM 739 N N . SER A 1 94 ? -11.496 10.732 14.178 1.00 96.56 94 SER A N 1
ATOM 740 C CA . SER A 1 94 ? -10.950 9.517 14.777 1.00 96.56 94 SER A CA 1
ATOM 741 C C . SER A 1 94 ? -12.041 8.617 15.336 1.00 96.56 94 SER A C 1
ATOM 743 O O . SER A 1 94 ? -13.165 9.068 15.567 1.00 96.56 94 SER A O 1
ATOM 745 N N . GLY A 1 95 ? -11.697 7.359 15.617 1.00 94.81 95 GLY A N 1
ATOM 746 C CA . GLY A 1 95 ? -12.602 6.405 16.268 1.00 94.81 95 GLY A CA 1
ATOM 747 C C . GLY A 1 95 ? -13.045 6.822 17.679 1.00 94.81 95 GLY A C 1
ATOM 748 O O . GLY A 1 95 ? -13.988 6.251 18.221 1.00 94.81 95 GLY A O 1
ATOM 749 N N . ASN A 1 96 ? -12.396 7.830 18.269 1.00 93.06 96 ASN A N 1
ATOM 750 C CA . ASN A 1 96 ? -12.778 8.436 19.545 1.00 93.06 96 ASN A CA 1
ATOM 751 C C . ASN A 1 96 ? -13.559 9.747 19.399 1.00 93.06 96 ASN A C 1
ATOM 753 O O . ASN A 1 96 ? -14.070 10.248 20.400 1.00 93.06 96 ASN A O 1
ATOM 757 N N . SER A 1 97 ? -13.606 10.329 18.200 1.00 90.88 97 SER A N 1
ATOM 758 C CA . SER A 1 97 ? -14.337 11.570 17.952 1.00 90.88 97 SER A CA 1
ATOM 759 C C . SER A 1 97 ? -15.827 11.289 17.786 1.00 90.88 97 SER A C 1
ATOM 761 O O . SER A 1 97 ? -16.199 10.293 17.177 1.00 90.88 97 SER A O 1
ATOM 763 N N . ASN A 1 98 ? -16.671 12.206 18.251 1.00 90.44 98 ASN A N 1
ATOM 764 C CA . ASN A 1 98 ? -18.114 12.172 18.012 1.00 90.44 98 ASN A CA 1
ATOM 765 C C . ASN A 1 98 ? -18.511 12.846 16.683 1.00 90.44 98 ASN A C 1
ATOM 767 O O . ASN A 1 98 ? -19.668 13.227 16.517 1.00 90.44 98 ASN A O 1
ATOM 771 N N . LEU A 1 99 ? -17.549 13.067 15.773 1.00 93.56 99 LEU A N 1
ATOM 772 C CA . LEU A 1 99 ? -17.785 13.786 14.522 1.00 93.56 99 LEU A CA 1
ATOM 773 C C . LEU A 1 99 ? -18.462 12.887 13.474 1.00 93.56 99 LEU A C 1
ATOM 775 O O . LEU A 1 99 ? -19.565 13.236 13.057 1.00 93.56 99 LEU A O 1
ATOM 779 N N . PRO A 1 100 ? -17.888 11.743 13.037 1.00 93.94 100 PRO A N 1
ATOM 780 C CA . PRO A 1 100 ? -18.602 10.845 12.138 1.00 93.94 100 PRO A CA 1
ATOM 781 C C . PRO A 1 100 ? -19.721 10.130 12.895 1.00 93.94 100 PRO A C 1
ATOM 783 O O . PRO A 1 100 ? -19.483 9.474 13.903 1.00 93.94 100 PRO A O 1
ATOM 786 N N . THR A 1 101 ? -20.943 10.212 12.389 1.00 94.12 101 THR A N 1
ATOM 787 C CA . THR A 1 101 ? -22.090 9.471 12.912 1.00 94.12 101 THR A CA 1
ATOM 788 C C . THR A 1 101 ? -22.051 8.038 12.400 1.00 94.12 101 THR A C 1
ATOM 790 O O . THR A 1 101 ? -21.965 7.809 11.195 1.00 94.12 101 THR A O 1
ATOM 793 N N . TYR A 1 102 ? -22.114 7.066 13.310 1.00 93.25 102 TYR A N 1
ATOM 794 C CA . TYR A 1 102 ? -22.268 5.653 12.958 1.00 93.25 102 TYR A CA 1
ATOM 795 C C . TYR A 1 102 ? -23.610 5.411 12.248 1.00 93.25 102 TYR A C 1
ATOM 797 O O . TYR A 1 102 ? -24.657 5.808 12.762 1.00 93.25 102 TYR A O 1
ATOM 805 N N . ASN A 1 103 ? -23.575 4.711 11.112 1.00 92.44 103 ASN A N 1
ATOM 806 C CA . ASN A 1 103 ? -24.765 4.342 10.348 1.00 92.44 103 ASN A CA 1
ATOM 807 C C . ASN A 1 103 ? -25.147 2.874 10.567 1.00 92.44 103 ASN A C 1
ATOM 809 O O . ASN A 1 103 ? -26.212 2.570 11.099 1.00 92.44 103 ASN A O 1
ATOM 813 N N . ASP A 1 104 ? -24.294 1.966 10.087 1.00 94.31 104 ASP A N 1
ATOM 814 C CA . ASP A 1 104 ? -24.602 0.544 9.952 1.00 94.31 104 ASP A CA 1
ATOM 815 C C . ASP A 1 104 ? -23.319 -0.300 9.874 1.00 94.31 104 ASP A C 1
ATOM 817 O O . ASP A 1 104 ? -22.205 0.226 9.754 1.00 94.31 104 ASP A O 1
ATOM 821 N N . TYR A 1 105 ? -23.475 -1.621 9.911 1.00 96.25 105 TYR A N 1
ATOM 822 C CA . TYR A 1 105 ? -22.416 -2.578 9.626 1.00 96.25 105 TYR A CA 1
ATOM 823 C C . TYR A 1 105 ? -22.889 -3.672 8.664 1.00 96.25 105 TYR A C 1
ATOM 825 O O . TYR A 1 105 ? -24.043 -4.089 8.653 1.00 96.25 105 TYR A O 1
ATOM 833 N N . GLN A 1 106 ? -21.953 -4.213 7.889 1.00 98.00 106 GLN A N 1
ATOM 834 C CA . GLN A 1 106 ? -22.191 -5.332 6.989 1.00 98.00 106 GLN A CA 1
ATOM 835 C C . GLN A 1 106 ? -21.185 -6.450 7.251 1.00 98.00 106 GLN A C 1
ATOM 837 O O . GLN A 1 106 ? -19.995 -6.202 7.446 1.00 98.00 106 GLN A O 1
ATOM 842 N N . ILE A 1 107 ? -21.656 -7.698 7.213 1.00 98.00 107 ILE A N 1
ATOM 843 C CA . ILE A 1 107 ? -20.812 -8.895 7.265 1.00 98.00 107 ILE A CA 1
ATOM 844 C C . ILE A 1 107 ? -21.077 -9.719 6.008 1.00 98.00 107 ILE A C 1
ATOM 846 O O . ILE A 1 107 ? -22.193 -10.184 5.781 1.00 98.00 107 ILE A O 1
ATOM 850 N N . VAL A 1 108 ? -20.041 -9.925 5.199 1.00 97.44 108 VAL A N 1
ATOM 851 C CA . VAL A 1 108 ? -20.105 -10.678 3.942 1.00 97.44 108 VAL A CA 1
ATOM 852 C C . VAL A 1 108 ? -19.100 -11.821 3.986 1.00 97.44 108 VAL A C 1
ATOM 854 O O . VAL A 1 108 ? -17.980 -11.674 4.471 1.00 97.44 108 VAL A O 1
ATOM 857 N N . GLN A 1 109 ? -19.487 -12.985 3.475 1.00 94.88 109 GLN A N 1
ATOM 858 C CA . GLN A 1 109 ? -18.539 -14.063 3.215 1.00 94.88 109 GLN A CA 1
ATOM 859 C C . GLN A 1 109 ? -17.898 -13.863 1.846 1.00 94.88 109 GLN A C 1
ATOM 861 O O . GLN A 1 109 ? -18.605 -13.710 0.853 1.00 94.88 109 GLN A O 1
ATOM 866 N N . THR A 1 110 ? -16.572 -13.876 1.796 1.00 91.56 110 THR A N 1
ATOM 867 C CA . THR A 1 110 ? -15.805 -13.742 0.557 1.00 91.56 110 THR A CA 1
ATOM 868 C C . THR A 1 110 ? -15.316 -15.111 0.069 1.00 91.56 110 THR A C 1
ATOM 870 O O . THR A 1 110 ? -15.543 -16.150 0.705 1.00 91.56 110 THR A O 1
ATOM 873 N N . MET A 1 111 ? -14.695 -15.139 -1.114 1.00 83.19 111 MET A N 1
ATOM 874 C CA . MET A 1 111 ? -14.134 -16.371 -1.676 1.00 83.19 111 MET A CA 1
ATOM 875 C C . MET A 1 111 ? -13.107 -16.999 -0.722 1.00 83.19 111 MET A C 1
ATOM 877 O O . MET A 1 111 ? -12.410 -16.301 0.006 1.00 83.19 111 MET A O 1
ATOM 881 N N . GLY A 1 112 ? -13.025 -18.332 -0.717 1.00 84.12 112 GLY A N 1
ATOM 882 C CA . GLY A 1 112 ? -12.091 -19.065 0.146 1.00 84.12 112 GLY A CA 1
ATOM 883 C C . GLY A 1 112 ? -12.516 -19.178 1.614 1.00 84.12 112 GLY A C 1
ATOM 884 O O . GLY A 1 112 ?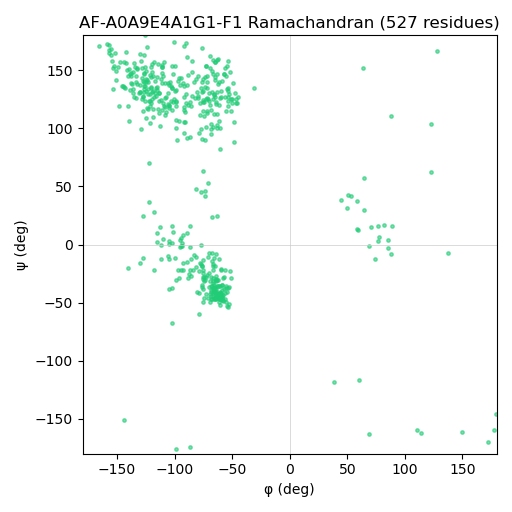 -11.750 -19.684 2.421 1.00 84.12 112 GLY A O 1
ATOM 885 N N . GLY A 1 113 ? -13.731 -18.745 1.975 1.00 89.06 113 GLY A N 1
ATOM 886 C CA . GLY A 1 113 ? -14.245 -18.861 3.346 1.00 89.06 113 GLY A CA 1
ATOM 887 C C . GLY A 1 113 ? -13.837 -17.717 4.275 1.00 89.06 113 GLY A C 1
ATOM 888 O O . GLY A 1 113 ? -14.190 -17.750 5.453 1.00 89.06 113 GLY A O 1
ATOM 889 N N . SER A 1 114 ? -13.148 -16.702 3.752 1.00 93.25 114 SER A N 1
ATOM 890 C CA . SER A 1 114 ? -12.859 -15.461 4.468 1.00 93.25 114 SER A CA 1
ATOM 891 C C . SER A 1 114 ? -14.140 -14.675 4.783 1.00 93.25 114 SER A C 1
ATOM 893 O O . SER A 1 114 ? -15.189 -14.840 4.148 1.00 93.25 114 SER A O 1
ATOM 895 N N . LYS A 1 115 ? -14.069 -13.814 5.799 1.00 96.69 115 LYS A N 1
ATOM 896 C CA . LYS A 1 115 ? -15.148 -12.895 6.180 1.00 96.69 115 LYS A CA 1
ATOM 897 C C . LYS A 1 115 ? -14.682 -11.463 5.991 1.00 96.69 115 LYS A C 1
ATOM 899 O O . LYS A 1 115 ? -13.588 -11.112 6.422 1.00 96.69 115 LYS A O 1
ATOM 904 N N . ARG A 1 116 ? -15.534 -10.640 5.385 1.00 98.00 116 ARG A N 1
ATOM 905 C CA . ARG A 1 116 ? -15.370 -9.192 5.320 1.00 98.00 116 ARG A CA 1
ATOM 906 C C . ARG A 1 116 ? -16.399 -8.531 6.217 1.00 98.00 116 ARG A C 1
ATOM 908 O O . ARG A 1 116 ? -17.592 -8.788 6.073 1.00 98.00 116 ARG A O 1
ATOM 915 N N . VAL A 1 117 ? -15.928 -7.689 7.123 1.00 98.44 117 VAL A N 1
ATOM 916 C CA . VAL A 1 117 ? -16.761 -6.842 7.973 1.00 98.44 117 VAL A CA 1
ATOM 917 C C . VAL A 1 117 ? -16.566 -5.401 7.534 1.00 98.44 117 VAL A C 1
ATOM 919 O O . VAL A 1 117 ? -15.461 -5.004 7.180 1.00 98.44 117 VAL A O 1
ATOM 922 N N . THR A 1 118 ? -17.632 -4.620 7.479 1.00 98.44 118 THR A N 1
ATOM 923 C CA . THR A 1 118 ? -17.590 -3.215 7.068 1.00 98.44 118 THR A CA 1
ATOM 924 C C . THR A 1 118 ? -18.433 -2.403 8.030 1.00 98.44 118 THR A C 1
ATOM 926 O O . THR A 1 118 ? -19.581 -2.760 8.258 1.00 98.44 118 THR A O 1
ATOM 929 N N . VAL A 1 119 ? -17.863 -1.350 8.608 1.00 97.75 119 VAL A N 1
ATOM 930 C CA . VAL A 1 119 ? -18.554 -0.430 9.524 1.00 97.75 119 VAL A CA 1
ATOM 931 C C . VAL A 1 119 ? -18.647 0.926 8.842 1.00 97.75 119 VAL A C 1
ATOM 933 O O . VAL A 1 119 ? -17.621 1.459 8.426 1.00 97.75 119 VAL A O 1
ATOM 936 N N . GLN A 1 120 ? -19.856 1.462 8.700 1.00 97.31 120 GLN A N 1
ATOM 937 C CA . GLN A 1 120 ? -20.121 2.690 7.957 1.00 97.31 120 GLN A CA 1
ATOM 938 C C . GLN A 1 120 ? -20.401 3.869 8.889 1.00 97.31 120 GLN A C 1
ATOM 940 O O . GLN A 1 120 ? -21.167 3.758 9.848 1.00 97.31 120 GLN A O 1
ATOM 945 N N . PHE A 1 121 ? -19.843 5.021 8.530 1.00 97.12 121 PHE A N 1
ATOM 946 C CA . PHE A 1 121 ? -20.074 6.313 9.154 1.00 97.12 121 PHE A CA 1
ATOM 947 C C . PHE A 1 121 ? -20.421 7.366 8.099 1.00 97.12 121 PHE A C 1
ATOM 949 O O . PHE A 1 121 ? -20.044 7.245 6.930 1.00 97.12 121 PHE A O 1
ATOM 956 N N . THR A 1 122 ? -21.086 8.430 8.539 1.00 96.88 122 THR A N 1
ATOM 957 C CA . THR A 1 122 ? -21.320 9.646 7.751 1.00 96.88 122 THR A CA 1
ATOM 958 C C . THR A 1 122 ? -20.809 10.849 8.515 1.00 96.88 122 THR A C 1
ATOM 960 O O . THR A 1 122 ? -20.984 10.932 9.728 1.00 96.88 122 THR A O 1
ATOM 963 N N . TYR A 1 123 ? -20.229 11.811 7.814 1.00 96.56 123 TYR A N 1
ATOM 964 C CA . TYR A 1 123 ? -20.012 13.144 8.354 1.00 96.56 123 TYR A CA 1
ATOM 965 C C . TYR A 1 123 ? -20.691 14.171 7.456 1.00 96.56 123 TYR A C 1
ATOM 967 O O . TYR A 1 123 ? -20.389 14.244 6.265 1.00 96.56 123 TYR A O 1
ATOM 975 N N . GLU A 1 124 ? -21.584 14.966 8.042 1.00 94.38 124 GLU A N 1
ATOM 976 C CA . GLU A 1 124 ? -22.245 16.096 7.393 1.00 94.38 124 GLU A CA 1
ATOM 977 C C . GLU A 1 124 ? -21.876 17.374 8.138 1.00 94.38 124 GLU A C 1
ATOM 979 O O . GLU A 1 124 ? -22.195 17.541 9.315 1.00 94.38 124 GLU A O 1
ATOM 984 N N . SER A 1 125 ? -21.189 18.295 7.465 1.00 87.19 125 SER A N 1
ATOM 985 C CA . SER A 1 125 ? -20.742 19.513 8.135 1.00 87.19 125 SER A CA 1
ATOM 986 C C . SER A 1 125 ? -21.823 20.597 8.258 1.00 87.19 125 SER A C 1
ATOM 988 O O . SER A 1 125 ? -21.637 21.539 9.032 1.00 87.19 125 SER A O 1
ATOM 990 N N . GLY A 1 126 ? -22.890 20.540 7.456 1.00 81.69 126 GLY A N 1
ATOM 991 C CA . GLY A 1 126 ? -23.912 21.594 7.369 1.00 81.69 126 GLY A CA 1
ATOM 992 C C . GLY A 1 126 ? -23.450 22.921 6.737 1.00 81.69 126 GLY A C 1
ATOM 993 O O . GLY A 1 126 ? -24.261 23.829 6.584 1.00 81.69 126 GLY A O 1
ATOM 994 N N . GLU A 1 127 ? -22.178 23.045 6.347 1.00 84.19 127 GLU A N 1
ATOM 995 C CA . GLU A 1 127 ? -21.603 24.209 5.661 1.00 84.19 127 GLU A CA 1
ATOM 996 C C . GLU A 1 127 ? -21.077 23.784 4.284 1.00 84.19 127 GLU A C 1
ATOM 998 O O . GLU A 1 127 ? -20.340 22.806 4.184 1.00 84.19 127 GLU A O 1
ATOM 1003 N N . GLU A 1 128 ? -21.415 24.542 3.237 1.00 72.62 128 GLU A N 1
ATOM 1004 C CA . GLU A 1 128 ? -21.109 24.226 1.827 1.00 72.62 128 GLU A CA 1
ATOM 1005 C C . GLU A 1 128 ? -19.601 24.062 1.549 1.00 72.62 128 GLU A C 1
ATOM 1007 O O . GLU A 1 128 ? -19.206 23.271 0.703 1.00 72.62 128 GLU A O 1
ATOM 1012 N N . ALA A 1 129 ? -18.744 24.750 2.312 1.00 75.81 129 ALA A N 1
ATOM 1013 C CA . ALA A 1 129 ? -17.287 24.724 2.144 1.00 75.81 129 ALA A CA 1
ATOM 1014 C C . ALA A 1 129 ? -16.553 23.708 3.042 1.00 75.81 129 ALA A C 1
ATOM 1016 O O . ALA A 1 129 ? -15.321 23.714 3.101 1.00 75.81 129 ALA A O 1
ATOM 1017 N N . LYS A 1 130 ? -17.276 22.873 3.794 1.00 86.56 130 LYS A N 1
ATOM 1018 C CA . LYS A 1 130 ? -16.688 21.878 4.698 1.00 86.56 130 LYS A CA 1
ATOM 1019 C C . LYS A 1 130 ? -16.928 20.459 4.177 1.00 86.56 130 LYS A C 1
ATOM 1021 O O . LYS A 1 130 ? -17.901 20.220 3.462 1.00 86.56 130 LYS A O 1
ATOM 1026 N N . PRO A 1 131 ? -16.048 19.501 4.518 1.00 92.44 131 PRO A N 1
ATOM 1027 C CA . PRO A 1 131 ? -16.142 18.162 3.961 1.00 92.44 131 PRO A CA 1
ATOM 1028 C C . PRO A 1 131 ? -17.461 17.498 4.367 1.00 92.44 131 PRO A C 1
ATOM 1030 O O . PRO A 1 131 ? -17.889 17.593 5.514 1.00 92.44 131 PRO A O 1
ATOM 1033 N N . THR A 1 132 ? -18.082 16.810 3.415 1.00 96.50 132 THR A N 1
ATOM 1034 C CA . THR A 1 132 ? -19.207 15.898 3.643 1.00 96.50 132 THR A CA 1
ATOM 1035 C C . THR A 1 132 ? -18.844 14.578 2.982 1.00 96.50 132 THR A C 1
ATOM 1037 O O . THR A 1 132 ? -18.455 14.565 1.812 1.00 96.50 132 THR A O 1
ATOM 1040 N N . PHE A 1 133 ? -18.879 13.480 3.736 1.00 97.94 133 PHE A N 1
ATOM 1041 C CA . PHE A 1 133 ? -18.365 12.200 3.253 1.00 97.94 133 PHE A CA 1
ATOM 1042 C C . PHE A 1 133 ? -19.004 10.990 3.932 1.00 97.94 133 PHE A C 1
ATOM 1044 O O . PHE A 1 133 ? -19.479 11.065 5.069 1.00 97.94 133 PHE A O 1
ATOM 1051 N N . TYR A 1 134 ? -18.931 9.852 3.243 1.00 98.31 134 TYR A N 1
ATOM 1052 C CA . TYR A 1 134 ? -19.044 8.540 3.877 1.00 98.31 134 TYR A CA 1
ATOM 1053 C C . TYR A 1 134 ? -17.663 7.989 4.205 1.00 98.31 134 TYR A C 1
ATOM 1055 O O . TYR A 1 134 ? -16.714 8.165 3.439 1.00 98.31 134 TYR A O 1
ATOM 1063 N N . LEU A 1 135 ? -17.570 7.302 5.338 1.00 98.38 135 LEU A N 1
ATOM 1064 C CA . LEU A 1 135 ? -16.395 6.551 5.755 1.00 98.38 135 LEU A CA 1
ATOM 1065 C C . LEU A 1 135 ? -16.799 5.100 5.987 1.00 98.38 135 LEU A C 1
ATOM 1067 O O . LEU A 1 135 ? -17.724 4.827 6.750 1.00 98.38 135 LEU A O 1
ATOM 1071 N N . TRP A 1 136 ? -16.060 4.174 5.395 1.00 98.56 136 TRP A N 1
ATOM 1072 C CA . TRP A 1 136 ? -16.144 2.758 5.720 1.00 98.56 136 TRP A CA 1
ATOM 1073 C C . TRP A 1 136 ? -14.833 2.281 6.324 1.00 98.56 136 TRP A C 1
ATOM 1075 O O . TRP A 1 136 ? -13.755 2.580 5.816 1.00 98.56 136 TRP A O 1
ATOM 1085 N N . ILE A 1 137 ? -14.940 1.509 7.400 1.00 98.56 137 ILE A N 1
ATOM 1086 C CA . ILE A 1 137 ? -13.826 0.758 7.971 1.00 98.56 137 ILE A CA 1
ATOM 1087 C C . ILE A 1 137 ? -14.029 -0.698 7.594 1.00 98.56 137 ILE A C 1
ATOM 1089 O O . ILE A 1 137 ? -15.024 -1.316 7.985 1.00 98.56 137 ILE A O 1
ATOM 1093 N N . HIS A 1 138 ? -13.093 -1.246 6.836 1.00 98.62 138 HIS A N 1
ATOM 1094 C CA . HIS A 1 138 ? -13.158 -2.617 6.368 1.00 98.62 138 HIS A CA 1
ATOM 1095 C C . HIS A 1 138 ? -12.217 -3.502 7.170 1.00 98.62 138 HIS A C 1
ATOM 1097 O O . HIS A 1 138 ? -11.082 -3.122 7.440 1.00 98.62 138 HIS A O 1
ATOM 1103 N N . TYR A 1 139 ? -12.677 -4.708 7.487 1.00 98.38 139 TYR A N 1
ATOM 1104 C CA . TYR A 1 139 ? -11.884 -5.770 8.090 1.00 98.38 139 TYR A CA 1
ATOM 1105 C C . TYR A 1 139 ? -12.021 -7.023 7.243 1.00 98.38 139 TYR A C 1
ATOM 1107 O O . TYR A 1 139 ? -13.127 -7.388 6.841 1.00 98.38 139 TYR A O 1
ATOM 1115 N N . GLU A 1 140 ? -10.919 -7.714 6.999 1.00 97.12 140 GLU A N 1
ATOM 1116 C CA . GLU A 1 140 ? -10.898 -8.988 6.299 1.00 97.12 140 GLU A CA 1
ATOM 1117 C C . GLU A 1 140 ? -10.177 -10.035 7.143 1.00 97.12 140 GLU A C 1
ATOM 1119 O O . GLU A 1 140 ? -9.033 -9.847 7.563 1.00 97.12 140 GLU A O 1
ATOM 1124 N N . ILE A 1 141 ? -10.889 -11.129 7.408 1.00 96.19 141 ILE A N 1
ATOM 1125 C CA . ILE A 1 141 ? -10.463 -12.218 8.276 1.00 96.19 141 ILE A CA 1
ATOM 1126 C C . ILE A 1 141 ? -10.371 -13.487 7.447 1.00 96.19 141 ILE A C 1
ATOM 1128 O O . ILE A 1 141 ? -11.331 -13.888 6.784 1.00 96.19 141 ILE A O 1
ATOM 1132 N N . TYR A 1 142 ? -9.215 -14.130 7.528 1.00 93.50 142 TYR A N 1
ATOM 1133 C CA . TYR A 1 142 ? -8.896 -15.341 6.788 1.00 93.50 142 TYR A CA 1
ATOM 1134 C C . TYR A 1 142 ? -9.125 -16.574 7.663 1.00 93.50 142 TYR A C 1
ATOM 1136 O O . TYR A 1 142 ? -8.802 -16.538 8.850 1.00 93.50 142 TYR A O 1
ATOM 1144 N N . PRO A 1 143 ? -9.661 -17.681 7.125 1.00 91.75 143 PRO A N 1
ATOM 1145 C CA . PRO A 1 143 ? -9.951 -18.863 7.934 1.00 91.75 143 PRO A CA 1
ATOM 1146 C C . PRO A 1 143 ? -8.681 -19.543 8.459 1.00 91.75 143 PRO A C 1
ATOM 1148 O O . PRO A 1 143 ? -8.677 -20.018 9.590 1.00 91.75 143 PRO A O 1
ATOM 1151 N N . ASP A 1 144 ? -7.609 -19.549 7.662 1.00 89.25 144 ASP A N 1
ATOM 1152 C CA . ASP A 1 144 ? -6.382 -20.307 7.934 1.00 89.25 144 ASP A CA 1
ATOM 1153 C C . ASP A 1 144 ? -5.143 -19.422 8.176 1.00 89.25 144 ASP A C 1
ATOM 1155 O O . ASP A 1 144 ? -4.021 -19.937 8.192 1.00 89.25 144 ASP A O 1
ATOM 1159 N N . LEU A 1 145 ? -5.313 -18.101 8.329 1.00 89.62 145 LEU A N 1
ATOM 1160 C CA . LEU A 1 145 ? -4.218 -17.170 8.640 1.00 89.62 145 LEU A CA 1
ATOM 1161 C C . LEU A 1 145 ? -4.526 -16.404 9.927 1.00 89.62 145 LEU A C 1
ATOM 1163 O O . LEU A 1 145 ? -5.620 -15.857 10.024 1.00 89.62 145 LEU A O 1
ATOM 1167 N N . PRO A 1 146 ? -3.586 -16.271 10.876 1.00 90.94 146 PRO A N 1
ATOM 1168 C CA . PRO A 1 146 ? -3.745 -15.470 12.094 1.00 90.94 146 PRO A CA 1
ATOM 1169 C C . PRO A 1 146 ? -3.675 -13.957 11.809 1.00 90.94 146 PRO A C 1
ATOM 1171 O O . PRO A 1 146 ? -2.971 -13.229 12.496 1.00 90.94 146 PRO A O 1
ATOM 1174 N N . VAL A 1 147 ? -4.380 -13.482 10.778 1.00 92.25 147 VAL A N 1
ATOM 1175 C CA . VAL A 1 147 ? -4.307 -12.112 10.263 1.00 92.25 147 VAL A CA 1
ATOM 1176 C C . VAL A 1 147 ? -5.691 -11.469 10.240 1.00 92.25 147 VAL A C 1
ATOM 1178 O O . VAL A 1 147 ? -6.643 -12.051 9.711 1.00 92.25 147 VAL A O 1
ATOM 1181 N N . ILE A 1 148 ? -5.781 -10.241 10.754 1.00 95.94 148 ILE A N 1
ATOM 1182 C CA . ILE A 1 148 ? -6.859 -9.298 10.431 1.00 95.94 148 ILE A CA 1
ATOM 1183 C C . ILE A 1 148 ? -6.257 -8.207 9.554 1.00 95.94 148 ILE A C 1
ATOM 1185 O O . ILE A 1 148 ? -5.364 -7.479 9.991 1.00 95.94 148 ILE A O 1
ATOM 1189 N N . ARG A 1 149 ? -6.757 -8.090 8.322 1.00 96.88 149 ARG A N 1
ATOM 1190 C CA . ARG A 1 149 ? -6.419 -6.989 7.415 1.00 96.88 149 ARG A CA 1
ATOM 1191 C C . ARG A 1 149 ? -7.477 -5.898 7.507 1.00 96.88 149 ARG A C 1
ATOM 1193 O O . ARG A 1 149 ? -8.657 -6.210 7.637 1.00 96.88 149 ARG A O 1
ATOM 1200 N N . LYS A 1 150 ? -7.063 -4.640 7.423 1.00 98.06 150 LYS A N 1
ATOM 1201 C CA . LYS A 1 150 ? -7.898 -3.460 7.624 1.00 98.06 150 LYS A CA 1
ATOM 1202 C C . LYS A 1 150 ? -7.554 -2.348 6.640 1.00 98.06 150 LYS A C 1
ATOM 1204 O O . LYS A 1 150 ? -6.391 -2.183 6.285 1.00 98.06 150 LYS A O 1
ATOM 1209 N N . TRP A 1 151 ? -8.557 -1.598 6.203 1.00 98.50 151 TRP A N 1
ATOM 1210 C CA . TRP A 1 151 ? -8.388 -0.372 5.418 1.00 98.50 151 TRP A CA 1
ATOM 1211 C C . TRP A 1 151 ? -9.597 0.544 5.582 1.00 98.50 151 TRP A C 1
ATOM 1213 O O . TRP A 1 151 ? -10.629 0.136 6.126 1.00 98.50 151 TRP A O 1
ATOM 1223 N N . LEU A 1 152 ? -9.452 1.783 5.124 1.00 98.69 152 LEU A N 1
ATOM 1224 C CA . LEU A 1 152 ? -10.502 2.792 5.117 1.00 98.69 152 LEU A CA 1
ATOM 1225 C C . LEU A 1 152 ? -10.946 3.050 3.679 1.00 98.69 152 LEU A C 1
ATOM 1227 O O . LEU A 1 152 ? -10.110 3.074 2.783 1.00 98.69 152 LEU A O 1
ATOM 1231 N N . THR A 1 153 ? -12.230 3.312 3.474 1.00 98.75 153 THR A N 1
ATOM 1232 C CA . THR A 1 153 ? -12.748 3.880 2.224 1.00 98.75 153 THR A CA 1
ATOM 1233 C C . THR A 1 153 ? -13.442 5.188 2.550 1.00 98.75 153 THR A C 1
ATOM 1235 O O . THR A 1 153 ? -14.271 5.237 3.458 1.00 98.75 153 THR A O 1
ATOM 1238 N N . ILE A 1 154 ? -13.108 6.252 1.826 1.00 98.62 154 ILE A N 1
ATOM 1239 C CA . ILE A 1 154 ? -13.698 7.580 2.009 1.00 98.62 154 ILE A CA 1
ATOM 1240 C C . ILE A 1 154 ? -14.362 7.984 0.699 1.00 98.62 154 ILE A C 1
ATOM 1242 O O . ILE A 1 154 ? -13.688 8.051 -0.327 1.00 98.62 154 ILE A O 1
ATOM 1246 N N . GLN A 1 155 ? -15.669 8.256 0.733 1.00 98.50 155 GLN A N 1
ATOM 1247 C CA . GLN A 1 155 ? -16.404 8.810 -0.405 1.00 98.50 155 GLN A CA 1
ATOM 1248 C C . GLN A 1 155 ? -16.700 10.279 -0.176 1.00 98.50 155 GLN A C 1
ATOM 1250 O O . GLN A 1 155 ? -17.422 10.629 0.755 1.00 98.50 155 GLN A O 1
ATOM 1255 N N . ASN A 1 156 ? -16.197 11.124 -1.065 1.00 97.88 156 ASN A N 1
ATOM 1256 C CA . ASN A 1 156 ? -16.511 12.541 -1.073 1.00 97.88 156 ASN A CA 1
ATOM 1257 C C . ASN A 1 156 ? -17.923 12.772 -1.634 1.00 97.88 156 ASN A C 1
ATOM 1259 O O . ASN A 1 156 ? -18.229 12.349 -2.749 1.00 97.88 156 ASN A O 1
ATOM 1263 N N . LEU A 1 157 ? -18.773 13.450 -0.864 1.00 96.69 157 LEU A N 1
ATOM 1264 C CA . LEU A 1 157 ? -20.150 13.786 -1.235 1.00 96.69 157 LEU A CA 1
ATOM 1265 C C . LEU A 1 157 ? -20.324 15.263 -1.618 1.00 96.69 157 LEU A C 1
ATOM 1267 O O . LEU A 1 157 ? -21.444 15.692 -1.888 1.00 96.69 157 LEU A O 1
ATOM 1271 N N . THR A 1 158 ? -19.245 16.045 -1.630 1.00 95.56 158 THR A N 1
ATOM 1272 C CA . THR A 1 158 ? -19.252 17.436 -2.083 1.00 95.56 158 THR A CA 1
ATOM 1273 C C . THR A 1 158 ? -18.961 17.527 -3.586 1.00 95.56 158 THR A C 1
ATOM 1275 O O . THR A 1 158 ? -18.642 16.544 -4.265 1.00 95.56 158 THR A O 1
ATOM 1278 N N . ASP A 1 159 ? -19.085 18.739 -4.117 1.00 94.19 159 ASP A N 1
ATOM 1279 C CA . ASP A 1 159 ? -18.763 19.110 -5.496 1.00 94.19 159 ASP A CA 1
ATOM 1280 C C . ASP A 1 159 ? -17.283 19.494 -5.697 1.00 94.19 159 ASP A C 1
ATOM 1282 O O . ASP A 1 159 ? -16.846 19.761 -6.819 1.00 94.19 159 ASP A O 1
ATOM 1286 N N . SER A 1 160 ? -16.494 19.492 -4.621 1.00 94.12 160 SER A N 1
ATOM 1287 C CA . SER A 1 160 ? -15.105 19.944 -4.579 1.00 94.12 160 SER A CA 1
ATOM 1288 C C . SER A 1 160 ? -14.201 18.873 -3.974 1.00 94.12 160 SER A C 1
ATOM 1290 O O . SER A 1 160 ? -14.569 18.170 -3.040 1.00 94.12 160 SER A O 1
ATOM 1292 N N . ALA A 1 161 ? -12.998 18.701 -4.522 1.00 95.69 161 ALA A N 1
ATOM 1293 C CA . ALA A 1 161 ? -12.051 17.739 -3.966 1.00 95.69 161 ALA A CA 1
ATOM 1294 C C . ALA A 1 161 ? -11.572 18.191 -2.578 1.00 95.69 161 ALA A C 1
ATOM 1296 O O . ALA A 1 161 ? -11.405 19.386 -2.336 1.00 95.69 161 ALA A O 1
ATOM 1297 N N . PHE A 1 162 ? -11.263 17.234 -1.708 1.00 96.50 162 PHE A N 1
ATOM 1298 C CA . PHE A 1 162 ? -10.528 17.491 -0.471 1.00 96.50 162 PHE A CA 1
ATOM 1299 C C . PHE A 1 162 ? -9.359 16.518 -0.322 1.00 96.50 162 PHE A C 1
ATOM 1301 O O . PHE A 1 162 ? -9.303 15.487 -0.995 1.00 96.50 162 PHE A O 1
ATOM 1308 N N . PHE A 1 163 ? -8.432 16.857 0.571 1.00 96.94 163 PHE A N 1
ATOM 1309 C CA . PHE A 1 163 ? -7.294 16.015 0.917 1.00 96.94 163 PHE A CA 1
ATOM 1310 C C . PHE A 1 163 ? -7.511 15.370 2.281 1.00 96.94 163 PHE A C 1
ATOM 1312 O O . PHE A 1 163 ? -7.977 16.015 3.223 1.00 96.94 163 PHE A O 1
ATOM 1319 N N . VAL A 1 164 ? -7.181 14.087 2.360 1.00 97.81 164 VAL A N 1
ATOM 1320 C CA . VAL A 1 164 ? -7.124 13.312 3.592 1.00 97.81 164 VAL A CA 1
ATOM 1321 C C . VAL A 1 164 ? -5.654 13.166 3.969 1.00 97.81 164 VAL A C 1
ATOM 1323 O O . VAL A 1 164 ? -4.837 12.692 3.182 1.00 97.81 164 VAL A O 1
ATOM 1326 N N . GLU A 1 165 ? -5.329 13.597 5.176 1.00 97.50 165 GLU A N 1
ATOM 1327 C CA . GLU A 1 165 ? -3.971 13.777 5.681 1.00 97.50 165 GLU A CA 1
ATOM 1328 C C . GLU A 1 165 ? -3.802 13.019 7.006 1.00 97.50 165 GLU A C 1
ATOM 1330 O O . GLU A 1 165 ? -4.789 12.660 7.656 1.00 97.50 165 GLU A O 1
ATOM 1335 N N . ASP A 1 166 ? -2.556 12.789 7.431 1.00 96.75 166 ASP A N 1
ATOM 1336 C CA . ASP A 1 166 ? -2.215 12.191 8.736 1.00 96.75 166 ASP A CA 1
ATOM 1337 C C . ASP A 1 166 ? -2.979 10.881 9.032 1.00 96.75 166 ASP A C 1
ATOM 1339 O O . ASP A 1 166 ? -3.509 10.660 10.126 1.00 96.75 166 ASP A O 1
ATOM 1343 N N . VAL A 1 167 ? -3.083 10.025 8.010 1.00 97.81 167 VAL A N 1
ATOM 1344 C CA . VAL A 1 167 ? -3.930 8.827 8.018 1.00 97.81 167 VAL A CA 1
ATOM 1345 C C . VAL A 1 167 ? -3.315 7.727 8.877 1.00 97.81 167 VAL A C 1
ATOM 1347 O O . VAL A 1 167 ? -2.350 7.084 8.485 1.00 97.81 167 VAL A O 1
ATOM 1350 N N . VAL A 1 168 ? -3.932 7.436 10.013 1.00 97.75 168 VAL A N 1
ATOM 1351 C CA . VAL A 1 168 ? -3.705 6.245 10.832 1.00 97.75 168 VAL A CA 1
ATOM 1352 C C . VAL A 1 168 ? -4.840 5.259 10.596 1.00 97.75 168 VAL A C 1
ATOM 1354 O O . VAL A 1 168 ? -6.000 5.524 10.920 1.00 97.75 168 VAL A O 1
ATOM 1357 N N . ILE A 1 169 ? -4.493 4.103 10.042 1.00 98.12 169 ILE A N 1
ATOM 1358 C CA . ILE A 1 169 ? -5.457 3.066 9.660 1.00 98.12 169 ILE A CA 1
ATOM 1359 C C . ILE A 1 169 ? -5.721 2.125 10.839 1.00 98.12 169 ILE A C 1
ATOM 1361 O O . ILE A 1 169 ? -6.810 1.571 10.961 1.00 98.12 169 ILE A O 1
ATOM 1365 N N . GLU A 1 170 ? -4.740 1.950 11.722 1.00 97.56 170 GLU A N 1
ATOM 1366 C CA . GLU A 1 170 ? -4.866 1.134 12.924 1.00 97.56 170 GLU A CA 1
ATOM 1367 C C . GLU A 1 170 ? -4.090 1.768 14.079 1.00 97.56 170 GLU A C 1
ATOM 1369 O O . GLU A 1 170 ? -2.950 2.199 13.903 1.00 97.56 170 GLU A O 1
ATOM 1374 N N . SER A 1 171 ? -4.714 1.809 15.257 1.00 96.12 171 SER A N 1
ATOM 1375 C CA . SER A 1 171 ? -4.111 2.294 16.497 1.00 96.12 171 SER A CA 1
ATOM 1376 C C . SER A 1 171 ? -4.551 1.403 17.653 1.00 96.12 171 SER A C 1
ATOM 1378 O O . SER A 1 171 ? -5.736 1.245 17.935 1.00 96.12 171 SER A O 1
ATOM 1380 N N . LEU A 1 172 ? -3.592 0.766 18.313 1.00 95.56 172 LEU A N 1
ATOM 1381 C CA . LEU A 1 172 ? -3.842 -0.221 19.353 1.00 95.56 172 LEU A CA 1
ATOM 1382 C C . LEU A 1 172 ? -3.065 0.163 20.610 1.00 95.56 172 LEU A C 1
ATOM 1384 O O . LEU A 1 172 ? -1.849 0.332 20.574 1.00 95.56 172 LEU A O 1
ATOM 1388 N N . SER A 1 173 ? -3.743 0.252 21.749 1.00 94.44 173 SER A N 1
ATOM 1389 C CA . SER A 1 173 ? -3.124 0.337 23.076 1.00 94.44 173 SER A CA 1
ATOM 1390 C C . SER A 1 173 ? -2.593 -1.035 23.489 1.00 94.44 173 SER A C 1
ATOM 1392 O O . SER A 1 173 ? -3.087 -1.652 24.437 1.00 94.44 173 SER A O 1
ATOM 1394 N N . LEU A 1 174 ? -1.627 -1.529 22.715 1.00 91.62 174 LEU A N 1
ATOM 1395 C CA . LEU A 1 174 ? -0.909 -2.758 23.008 1.00 91.62 174 LEU A CA 1
ATOM 1396 C C . LEU A 1 174 ? -0.109 -2.574 24.295 1.00 91.62 174 LEU A C 1
ATOM 1398 O O . LEU A 1 174 ? 0.427 -1.489 24.503 1.00 91.62 174 LEU A O 1
ATOM 1402 N N . PHE A 1 175 ? -0.045 -3.606 25.137 1.00 86.69 175 PHE A N 1
ATOM 1403 C CA . PHE A 1 175 ? 0.883 -3.708 26.279 1.00 86.69 175 PHE A CA 1
ATOM 1404 C C . PHE A 1 175 ? 1.016 -2.434 27.138 1.00 86.69 175 PHE A C 1
ATOM 1406 O O . PHE A 1 175 ? 2.110 -2.053 27.556 1.00 86.69 175 PHE A O 1
ATOM 1413 N N . ALA A 1 176 ? -0.084 -1.722 27.350 1.00 77.75 176 ALA A N 1
ATOM 1414 C CA . ALA A 1 176 ? -0.056 -0.416 27.988 1.00 77.75 176 ALA A CA 1
ATOM 1415 C C . ALA A 1 176 ? 0.399 -0.542 29.453 1.00 77.75 176 ALA A C 1
ATOM 1417 O O . ALA A 1 176 ? -0.180 -1.313 30.220 1.00 77.75 176 ALA A O 1
ATOM 1418 N N . GLY A 1 177 ? 1.401 0.247 29.854 1.00 75.12 177 GLY A N 1
ATOM 1419 C CA . GLY A 1 177 ? 2.004 0.173 31.188 1.00 75.12 177 GLY A CA 1
ATOM 1420 C C . GLY A 1 177 ? 3.061 -0.926 31.341 1.00 75.12 177 GLY A C 1
ATOM 1421 O O . GLY A 1 177 ? 3.358 -1.328 32.469 1.00 75.12 177 GLY A O 1
ATOM 1422 N N . ARG A 1 178 ? 3.582 -1.464 30.230 1.00 81.25 178 ARG A N 1
ATOM 1423 C CA . ARG A 1 178 ? 4.635 -2.496 30.196 1.00 81.25 178 ARG A CA 1
ATOM 1424 C C . ARG A 1 178 ? 5.820 -2.117 29.315 1.00 81.25 178 ARG A C 1
ATOM 1426 O O . ARG A 1 178 ? 6.540 -2.995 28.840 1.00 81.25 178 ARG A O 1
ATOM 1433 N N . GLU A 1 179 ? 6.027 -0.824 29.112 1.00 82.69 179 GLU A N 1
ATOM 1434 C CA . GLU A 1 179 ? 6.978 -0.257 28.159 1.00 82.69 179 GLU A CA 1
ATOM 1435 C C . GLU A 1 179 ? 8.411 -0.782 28.380 1.00 82.69 179 GLU A C 1
ATOM 1437 O O . GLU A 1 179 ? 9.103 -1.093 27.414 1.00 82.69 179 GLU A O 1
ATOM 1442 N N . ASP A 1 180 ? 8.814 -1.012 29.635 1.00 84.69 180 ASP A N 1
ATOM 1443 C CA . ASP A 1 180 ? 10.142 -1.535 30.011 1.00 84.69 180 ASP A CA 1
ATOM 1444 C C . ASP A 1 180 ? 10.413 -2.984 29.557 1.00 84.69 180 ASP A C 1
ATOM 1446 O O . ASP A 1 180 ? 11.556 -3.442 29.563 1.00 84.69 180 ASP A O 1
ATOM 1450 N N . SER A 1 181 ? 9.369 -3.736 29.204 1.00 86.44 181 SER A N 1
ATOM 1451 C CA . SER A 1 181 ? 9.461 -5.148 28.797 1.00 86.44 181 SER A CA 1
ATOM 1452 C C . SER A 1 181 ? 9.313 -5.362 27.291 1.00 86.44 181 SER A C 1
ATOM 1454 O O . SER A 1 181 ? 9.361 -6.511 26.822 1.00 86.44 181 SER A O 1
ATOM 1456 N N . LEU A 1 182 ? 9.130 -4.263 26.551 1.00 89.75 182 LEU A N 1
ATOM 1457 C CA . LEU A 1 182 ? 8.872 -4.287 25.125 1.00 89.75 182 LEU A CA 1
ATOM 1458 C C . LEU A 1 182 ? 10.145 -4.455 24.312 1.00 89.75 182 LEU A C 1
ATOM 1460 O O . LEU A 1 182 ? 11.198 -3.897 24.609 1.00 89.75 182 LEU A O 1
ATOM 1464 N N . GLN A 1 183 ? 10.009 -5.214 23.235 1.00 90.81 183 GLN A N 1
ATOM 1465 C CA . GLN A 1 183 ? 11.015 -5.338 22.199 1.00 90.81 183 GLN A CA 1
ATOM 1466 C C . GLN A 1 183 ? 10.372 -5.052 20.853 1.00 90.81 183 GLN A C 1
ATOM 1468 O O . GLN A 1 183 ? 9.361 -5.658 20.494 1.00 90.81 183 GLN A O 1
ATOM 1473 N N . ILE A 1 184 ? 10.972 -4.136 20.103 1.00 91.69 184 ILE A N 1
ATOM 1474 C CA . ILE A 1 184 ? 10.491 -3.731 18.786 1.00 91.69 184 ILE A CA 1
ATOM 1475 C C . ILE A 1 184 ? 11.519 -4.184 17.757 1.00 91.69 184 ILE A C 1
ATOM 1477 O O . ILE A 1 184 ? 12.699 -3.896 17.911 1.00 91.69 184 ILE A O 1
ATOM 1481 N N . TRP A 1 185 ? 11.088 -4.862 16.700 1.00 89.81 185 TRP A N 1
ATOM 1482 C CA . TRP A 1 185 ? 11.986 -5.372 15.663 1.00 89.81 185 TRP A CA 1
ATOM 1483 C C . TRP A 1 185 ? 11.538 -4.914 14.282 1.00 89.81 185 TRP A C 1
ATOM 1485 O O . TRP A 1 185 ? 10.369 -5.071 13.914 1.00 89.81 185 TRP A O 1
ATOM 1495 N N . ARG A 1 186 ? 12.483 -4.379 13.501 1.00 86.69 186 ARG A N 1
ATOM 1496 C CA . ARG A 1 186 ? 12.281 -4.096 12.073 1.00 86.69 186 ARG A CA 1
ATOM 1497 C C . ARG A 1 186 ? 12.448 -5.383 11.297 1.00 86.69 186 ARG A C 1
ATOM 1499 O O . ARG A 1 186 ? 13.465 -6.062 11.444 1.00 86.69 186 ARG A O 1
ATOM 1506 N N . CYS A 1 187 ? 11.459 -5.697 10.475 1.00 80.94 187 CYS A N 1
ATOM 1507 C CA . CYS A 1 187 ? 11.466 -6.914 9.695 1.00 80.94 187 CYS A CA 1
ATOM 1508 C C . CYS A 1 187 ? 11.326 -6.578 8.210 1.00 80.94 187 CYS A C 1
ATOM 1510 O O . CYS A 1 187 ? 10.324 -6.021 7.752 1.00 80.94 187 CYS A O 1
ATOM 1512 N N . GLY A 1 188 ? 12.369 -6.932 7.473 1.00 71.88 188 GLY A N 1
ATOM 1513 C CA . GLY A 1 188 ? 12.418 -6.923 6.026 1.00 71.88 188 GLY A CA 1
ATOM 1514 C C . GLY A 1 188 ? 12.002 -8.263 5.435 1.00 71.88 188 GLY A C 1
ATOM 1515 O O . GLY A 1 188 ? 11.888 -9.280 6.124 1.00 71.88 188 GLY A O 1
ATOM 1516 N N . ILE A 1 189 ? 11.835 -8.286 4.116 1.00 66.25 189 ILE A N 1
ATOM 1517 C CA . ILE A 1 189 ? 11.670 -9.549 3.379 1.00 66.25 189 ILE A CA 1
ATOM 1518 C C . ILE A 1 189 ? 12.965 -10.374 3.431 1.00 66.25 189 ILE A C 1
ATOM 1520 O O . ILE A 1 189 ? 12.912 -11.602 3.483 1.00 66.25 189 ILE A O 1
ATOM 1524 N N . SER A 1 190 ? 14.124 -9.710 3.462 1.00 63.44 190 SER A N 1
ATOM 1525 C CA . SER A 1 190 ? 15.448 -10.340 3.511 1.00 63.44 190 SER A CA 1
ATOM 1526 C C . SER A 1 190 ? 15.879 -10.794 4.911 1.00 63.44 190 SER A C 1
ATOM 1528 O O . SER A 1 190 ? 16.857 -11.529 5.030 1.00 63.44 190 SER A O 1
ATOM 1530 N N . GLY A 1 191 ? 15.163 -10.406 5.972 1.00 67.25 191 GLY A N 1
ATOM 1531 C CA . GLY A 1 191 ? 15.507 -10.779 7.343 1.00 67.25 191 GLY A CA 1
ATOM 1532 C C . GLY A 1 191 ? 15.095 -9.736 8.375 1.00 67.25 191 GLY A C 1
ATOM 1533 O O . GLY A 1 191 ? 14.244 -8.887 8.124 1.00 67.25 191 GLY A O 1
ATOM 1534 N N . VAL A 1 192 ? 15.694 -9.814 9.560 1.00 69.56 192 VAL A N 1
ATOM 1535 C CA . VAL A 1 192 ? 15.395 -8.928 10.693 1.00 69.56 192 VAL A CA 1
ATOM 1536 C C . VAL A 1 192 ? 16.636 -8.166 11.109 1.00 69.56 192 VAL A C 1
ATOM 1538 O O . VAL A 1 192 ? 17.749 -8.662 10.950 1.00 69.56 192 VAL A O 1
ATOM 1541 N N . ALA A 1 193 ? 16.426 -6.948 11.608 1.00 70.81 193 ALA A N 1
ATOM 1542 C CA . ALA A 1 193 ? 17.491 -6.145 12.189 1.00 70.81 193 ALA A CA 1
ATOM 1543 C C . ALA A 1 193 ? 18.212 -6.911 13.311 1.00 70.81 193 ALA A C 1
ATOM 1545 O O . ALA A 1 193 ? 17.589 -7.660 14.060 1.00 70.81 193 ALA A O 1
ATOM 1546 N N . GLU A 1 194 ? 19.521 -6.705 13.440 1.00 74.12 194 GLU A N 1
ATOM 1547 C CA . GLU A 1 194 ? 20.336 -7.427 14.426 1.00 74.12 194 GLU A CA 1
ATOM 1548 C C . GLU A 1 194 ? 19.971 -7.071 15.875 1.00 74.12 194 GLU A C 1
ATOM 1550 O O . GLU A 1 194 ? 20.085 -7.913 16.767 1.00 74.12 194 GLU A O 1
ATOM 1555 N N . GLU A 1 195 ? 19.484 -5.849 16.105 1.00 83.50 195 GLU A N 1
ATOM 1556 C CA . GLU A 1 195 ? 19.139 -5.334 17.429 1.00 83.50 195 GLU A CA 1
ATOM 1557 C C . GLU A 1 195 ? 17.700 -4.794 17.485 1.00 83.50 195 GLU A C 1
ATOM 1559 O O . GLU A 1 195 ? 17.192 -4.253 16.492 1.00 83.50 195 GLU A O 1
ATOM 1564 N N . PRO A 1 196 ? 17.032 -4.907 18.651 1.00 87.12 196 PRO A N 1
ATOM 1565 C CA . PRO A 1 196 ? 15.730 -4.299 18.857 1.00 87.12 196 PRO A CA 1
ATOM 1566 C C . PRO A 1 196 ? 15.833 -2.770 18.849 1.00 87.12 196 PRO A C 1
ATOM 1568 O O . PRO A 1 196 ? 16.803 -2.174 19.315 1.00 87.12 196 PRO A O 1
ATOM 1571 N N . LEU A 1 197 ? 14.785 -2.125 18.352 1.00 90.00 197 LEU A N 1
ATOM 1572 C CA . LEU A 1 197 ? 14.659 -0.676 18.319 1.00 90.00 197 LEU A CA 1
ATOM 1573 C C . LEU A 1 197 ? 14.391 -0.098 19.717 1.00 90.00 197 LEU A C 1
ATOM 1575 O O . LEU A 1 197 ? 13.791 -0.772 20.562 1.00 90.00 197 LEU A O 1
ATOM 1579 N N . PRO A 1 198 ? 14.780 1.169 19.957 1.00 90.12 198 PRO A N 1
ATOM 1580 C CA . PRO A 1 198 ? 14.450 1.858 21.200 1.00 90.12 198 PRO A CA 1
ATOM 1581 C C . PRO A 1 198 ? 12.933 2.003 21.372 1.00 90.12 198 PRO A C 1
ATOM 1583 O O . PRO A 1 198 ? 12.187 1.951 20.406 1.00 90.12 198 PRO A O 1
ATOM 1586 N N . THR A 1 199 ? 12.470 2.227 22.599 1.00 87.81 199 THR A N 1
ATOM 1587 C CA . THR A 1 199 ? 11.086 2.644 22.881 1.00 87.81 199 THR A CA 1
ATOM 1588 C C . THR A 1 199 ? 11.132 4.008 23.578 1.00 87.81 199 THR A C 1
ATOM 1590 O O . THR A 1 199 ? 11.900 4.146 24.533 1.00 87.81 199 THR A O 1
ATOM 1593 N N . PRO A 1 200 ? 10.354 5.019 23.146 1.00 91.06 200 PRO A N 1
ATOM 1594 C CA . PRO A 1 200 ? 9.440 5.030 21.996 1.00 91.06 200 PRO A CA 1
ATOM 1595 C C . PRO A 1 200 ? 10.170 4.989 20.641 1.00 91.06 200 PRO A C 1
ATOM 1597 O O . PRO A 1 200 ? 11.357 5.302 20.557 1.00 91.06 200 PRO A O 1
ATOM 1600 N N . TRP A 1 201 ? 9.447 4.632 19.576 1.00 92.38 201 TRP A N 1
ATOM 1601 C CA . TRP A 1 201 ? 9.981 4.567 18.211 1.00 92.38 201 TRP A CA 1
ATOM 1602 C C . TRP A 1 201 ? 8.993 5.052 17.153 1.00 92.38 201 TRP A C 1
ATOM 1604 O O . TRP A 1 201 ? 7.780 4.905 17.290 1.00 92.38 201 TRP A O 1
ATOM 1614 N N . GLU A 1 202 ? 9.538 5.593 16.068 1.00 92.25 202 GLU A N 1
ATOM 1615 C CA . GLU A 1 202 ? 8.812 6.035 14.883 1.00 92.25 202 GLU A CA 1
ATOM 1616 C C . GLU A 1 202 ? 9.657 5.767 13.630 1.00 92.25 202 GLU A C 1
ATOM 1618 O O . GLU A 1 202 ? 10.863 6.019 13.624 1.00 92.25 202 GLU A O 1
ATOM 1623 N N . GLY A 1 203 ? 9.037 5.253 12.566 1.00 88.44 203 GLY A N 1
ATOM 1624 C CA . GLY A 1 203 ? 9.738 4.924 11.322 1.00 88.44 203 GLY A CA 1
ATOM 1625 C C . GLY A 1 203 ? 8.834 4.298 10.262 1.00 88.44 203 GLY A C 1
ATOM 1626 O O . GLY A 1 203 ? 7.614 4.462 10.309 1.00 88.44 203 GLY A O 1
ATOM 1627 N N . GLY A 1 204 ? 9.425 3.591 9.289 1.00 79.62 204 GLY A N 1
ATOM 1628 C CA . GLY A 1 204 ? 8.651 2.738 8.380 1.00 79.62 204 GLY A CA 1
ATOM 1629 C C . GLY A 1 204 ? 8.979 2.749 6.898 1.00 79.62 204 GLY A C 1
ATOM 1630 O O . GLY A 1 204 ? 8.405 1.926 6.197 1.00 79.62 204 GLY A O 1
ATOM 1631 N N . THR A 1 205 ? 9.851 3.628 6.393 1.00 76.75 205 THR A N 1
ATOM 1632 C CA . THR A 1 205 ? 10.001 3.822 4.934 1.00 76.75 205 THR A CA 1
ATOM 1633 C C . THR A 1 205 ? 10.397 2.555 4.188 1.00 76.75 205 THR A C 1
ATOM 1635 O O . THR A 1 205 ? 9.860 2.308 3.121 1.00 76.75 205 THR A O 1
ATOM 1638 N N . SER A 1 206 ? 11.280 1.736 4.759 1.00 74.56 206 SER A N 1
ATOM 1639 C CA . SER A 1 206 ? 11.768 0.500 4.124 1.00 74.56 206 SER A CA 1
ATOM 1640 C C . SER A 1 206 ? 11.246 -0.766 4.813 1.00 74.56 206 SER A C 1
ATOM 1642 O O . SER A 1 206 ? 11.664 -1.868 4.480 1.00 74.56 206 SER A O 1
ATOM 1644 N N . ASP A 1 207 ? 10.360 -0.632 5.806 1.00 81.69 207 ASP A N 1
ATOM 1645 C CA . ASP A 1 207 ? 9.959 -1.759 6.649 1.00 81.69 207 ASP A CA 1
ATOM 1646 C C . ASP A 1 207 ? 8.715 -2.451 6.075 1.00 81.69 207 ASP A C 1
ATOM 1648 O O . ASP A 1 207 ? 7.621 -1.869 5.970 1.00 81.69 207 ASP A O 1
ATOM 1652 N N . ALA A 1 208 ? 8.862 -3.729 5.716 1.00 79.06 208 ALA A N 1
ATOM 1653 C CA . ALA A 1 208 ? 7.740 -4.547 5.263 1.00 79.06 208 ALA A CA 1
ATOM 1654 C C . ALA A 1 208 ? 6.714 -4.720 6.394 1.00 79.06 208 ALA A C 1
ATOM 1656 O O . ALA A 1 208 ? 5.510 -4.551 6.179 1.00 79.06 208 ALA A O 1
ATOM 1657 N N . PHE A 1 209 ? 7.209 -4.995 7.602 1.00 88.38 209 PHE A N 1
ATOM 1658 C CA . PHE A 1 209 ? 6.435 -5.050 8.834 1.00 88.38 209 PHE A CA 1
ATOM 1659 C C . PHE A 1 209 ? 7.331 -4.776 10.049 1.00 88.38 209 PHE A C 1
ATOM 1661 O O . PHE A 1 209 ? 8.558 -4.874 9.983 1.00 88.38 209 PHE A O 1
ATOM 1668 N N . ILE A 1 210 ? 6.707 -4.458 11.178 1.00 91.38 210 ILE A N 1
ATOM 1669 C CA . ILE A 1 210 ? 7.373 -4.433 12.480 1.00 91.38 210 ILE A CA 1
ATOM 1670 C C . ILE A 1 210 ? 6.786 -5.509 13.380 1.00 91.38 210 ILE A C 1
ATOM 1672 O O . ILE A 1 210 ? 5.630 -5.917 13.231 1.00 91.38 210 ILE A O 1
ATOM 1676 N N . LEU A 1 211 ? 7.580 -5.933 14.348 1.00 91.88 211 LEU A N 1
ATOM 1677 C CA . LEU A 1 211 ? 7.129 -6.781 15.433 1.00 91.88 211 LEU A CA 1
ATOM 1678 C C . LEU A 1 211 ? 7.249 -6.008 16.744 1.00 91.88 211 LEU A C 1
ATOM 1680 O O . LEU A 1 211 ? 8.293 -5.423 17.017 1.00 91.88 211 LEU A O 1
ATOM 1684 N N . VAL A 1 212 ? 6.200 -6.048 17.563 1.00 92.88 212 VAL A N 1
ATOM 1685 C CA . VAL A 1 212 ? 6.188 -5.517 18.930 1.00 92.88 212 VAL A CA 1
ATOM 1686 C C . VAL A 1 212 ? 5.908 -6.673 19.884 1.00 92.88 212 VAL A C 1
ATOM 1688 O O . VAL A 1 212 ? 4.810 -7.232 19.885 1.00 92.88 212 VAL A O 1
ATOM 1691 N N . GLY A 1 213 ? 6.912 -7.065 20.661 1.00 90.88 213 GLY A N 1
ATOM 1692 C CA . GLY A 1 213 ? 6.844 -8.170 21.613 1.00 90.88 213 GLY A CA 1
ATOM 1693 C C . GLY A 1 213 ? 6.904 -7.702 23.059 1.00 90.88 213 GLY A C 1
ATOM 1694 O O . GLY A 1 213 ? 7.593 -6.735 23.362 1.00 90.88 213 GLY A O 1
ATOM 1695 N N . ASP A 1 214 ? 6.223 -8.422 23.948 1.00 89.19 214 ASP A N 1
ATOM 1696 C CA . ASP A 1 214 ? 6.325 -8.277 25.402 1.00 89.19 214 ASP A CA 1
ATOM 1697 C C . ASP A 1 214 ? 6.953 -9.557 25.972 1.00 89.19 214 ASP A C 1
ATOM 1699 O O . ASP A 1 214 ? 6.381 -10.656 25.927 1.00 89.19 214 ASP A O 1
ATOM 1703 N N . THR A 1 215 ? 8.162 -9.403 26.512 1.00 85.81 215 THR A N 1
ATOM 1704 C CA . THR A 1 215 ? 8.949 -10.510 27.072 1.00 85.81 215 THR A CA 1
ATOM 1705 C C . THR A 1 215 ? 8.321 -11.125 28.326 1.00 85.81 215 THR A C 1
ATOM 1707 O O . THR A 1 215 ? 8.588 -12.288 28.629 1.00 85.81 215 THR A O 1
ATOM 1710 N N . SER A 1 216 ? 7.451 -10.399 29.036 1.00 85.88 216 SER A N 1
ATOM 1711 C CA . SER A 1 216 ? 6.796 -10.867 30.263 1.00 85.88 216 SER A CA 1
ATOM 1712 C C . SER A 1 216 ? 5.682 -11.885 30.006 1.00 85.88 216 SER A C 1
ATOM 1714 O O . SER A 1 216 ? 5.430 -12.747 30.850 1.00 85.88 216 SER A O 1
ATOM 1716 N N . ILE A 1 217 ? 5.038 -11.818 28.838 1.00 84.56 217 ILE A N 1
ATOM 1717 C CA . ILE A 1 217 ? 3.963 -12.742 28.440 1.00 84.56 217 ILE A CA 1
ATOM 1718 C C . ILE A 1 217 ? 4.354 -13.667 27.291 1.00 84.56 217 ILE A C 1
ATOM 1720 O O . ILE A 1 217 ? 3.544 -14.501 26.891 1.00 84.56 217 ILE A O 1
ATOM 1724 N N . ASN A 1 218 ? 5.585 -13.549 26.779 1.00 85.81 218 ASN A N 1
ATOM 1725 C CA . ASN A 1 218 ? 6.084 -14.346 25.657 1.00 85.81 218 ASN A CA 1
ATOM 1726 C C . ASN A 1 218 ? 5.144 -14.275 24.435 1.00 85.81 218 ASN A C 1
ATOM 1728 O O . ASN A 1 218 ? 4.827 -15.284 23.795 1.00 85.81 218 ASN A O 1
ATOM 1732 N N . GLY A 1 219 ? 4.655 -13.061 24.179 1.00 88.81 219 GLY A N 1
ATOM 1733 C CA . GLY A 1 219 ? 3.635 -12.746 23.191 1.00 88.81 219 GLY A CA 1
ATOM 1734 C C . GLY A 1 219 ? 4.048 -11.555 22.341 1.00 88.81 219 GLY A C 1
ATOM 1735 O O . GLY A 1 219 ? 4.832 -10.706 22.767 1.00 88.81 219 GLY A O 1
ATOM 1736 N N . SER A 1 220 ? 3.564 -11.494 21.107 1.00 91.94 220 SER A N 1
ATOM 1737 C CA . SER A 1 220 ? 3.941 -10.456 20.152 1.00 91.94 220 SER A CA 1
ATOM 1738 C C . SER A 1 220 ? 2.825 -10.119 19.180 1.00 91.94 220 SER A C 1
ATOM 1740 O O . SER A 1 220 ? 1.981 -10.952 18.847 1.00 91.94 220 SER A O 1
ATOM 1742 N N . VAL A 1 221 ? 2.855 -8.881 18.700 1.00 93.75 221 VAL A N 1
ATOM 1743 C C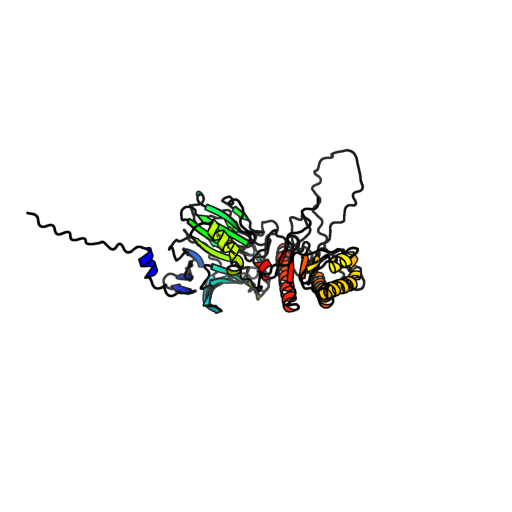A . VAL A 1 221 ? 1.994 -8.388 17.632 1.00 93.75 221 VAL A CA 1
ATOM 1744 C C . VAL A 1 221 ? 2.863 -8.013 16.447 1.00 93.75 221 VAL A C 1
ATOM 1746 O O . VAL A 1 221 ? 3.816 -7.249 16.577 1.00 93.75 221 VAL A O 1
ATOM 1749 N N . VAL A 1 222 ? 2.518 -8.543 15.283 1.00 92.88 222 VAL A N 1
ATOM 1750 C CA . VAL A 1 222 ? 3.121 -8.160 14.010 1.00 92.88 222 VAL A CA 1
ATOM 1751 C C . VAL A 1 222 ? 2.203 -7.169 13.324 1.00 92.88 222 VAL A C 1
ATOM 1753 O O . VAL A 1 222 ? 0.993 -7.394 13.267 1.00 92.88 222 VAL A O 1
ATOM 1756 N N . LEU A 1 223 ? 2.776 -6.080 12.819 1.00 93.94 223 LEU A N 1
ATOM 1757 C CA . LEU A 1 223 ? 2.066 -5.018 12.120 1.00 93.94 223 LEU A CA 1
ATOM 1758 C C . LEU A 1 223 ? 2.692 -4.827 10.743 1.00 93.94 223 LEU A C 1
ATOM 1760 O O . LEU A 1 223 ? 3.860 -4.457 10.654 1.00 93.94 223 LEU A O 1
ATOM 1764 N N . GLY A 1 224 ? 1.927 -5.059 9.679 1.00 92.50 224 GLY A N 1
ATOM 1765 C CA . GLY A 1 224 ? 2.392 -4.878 8.305 1.00 92.50 224 GLY A CA 1
ATOM 1766 C C . GLY A 1 224 ? 1.617 -3.808 7.553 1.00 92.50 224 GLY A C 1
ATOM 1767 O O . GLY A 1 224 ? 0.397 -3.690 7.688 1.00 92.50 224 GLY A O 1
ATOM 1768 N N . ASN A 1 225 ? 2.345 -3.026 6.756 1.00 93.62 225 ASN A N 1
ATOM 1769 C CA . ASN A 1 225 ? 1.820 -1.904 5.985 1.00 93.62 225 ASN A CA 1
ATOM 1770 C C . ASN A 1 225 ? 1.940 -2.185 4.483 1.00 93.62 225 ASN A C 1
ATOM 1772 O O . ASN A 1 225 ? 3.056 -2.295 3.968 1.00 93.62 225 ASN A O 1
ATOM 1776 N N . GLU A 1 226 ? 0.809 -2.265 3.780 1.00 92.81 226 GLU A N 1
ATOM 1777 C CA . GLU A 1 226 ? 0.756 -2.483 2.326 1.00 92.81 226 GLU A CA 1
ATOM 1778 C C . GLU A 1 226 ? 0.788 -1.171 1.524 1.00 92.81 226 GLU A C 1
ATOM 1780 O O . GLU A 1 226 ? 0.553 -1.185 0.320 1.00 92.81 226 GLU A O 1
ATOM 1785 N N . SER A 1 227 ? 1.066 -0.027 2.161 1.00 93.06 227 SER A N 1
ATOM 1786 C CA . SER A 1 227 ? 1.406 1.197 1.427 1.00 93.06 227 SER A CA 1
ATOM 1787 C C . SER A 1 227 ? 2.768 1.077 0.744 1.00 93.06 227 SER A C 1
ATOM 1789 O O . SER A 1 227 ? 3.640 0.331 1.192 1.00 93.06 227 SER A O 1
ATOM 1791 N N . ALA A 1 228 ? 2.921 1.812 -0.355 1.00 91.94 228 ALA A N 1
ATOM 1792 C CA . ALA A 1 228 ? 4.121 1.803 -1.175 1.00 91.94 228 ALA A CA 1
ATOM 1793 C C . ALA A 1 228 ? 5.229 2.684 -0.596 1.00 91.94 228 ALA A C 1
ATOM 1795 O O . ALA A 1 228 ? 5.002 3.849 -0.255 1.00 91.94 228 ALA A O 1
ATOM 1796 N N . GLY A 1 229 ? 6.424 2.109 -0.528 1.00 87.81 229 GLY A N 1
ATOM 1797 C CA . GLY A 1 229 ? 7.689 2.735 -0.195 1.00 87.81 229 GLY A CA 1
ATOM 1798 C C . GLY A 1 229 ? 7.585 3.786 0.903 1.00 87.81 229 GLY A C 1
ATOM 1799 O O . GLY A 1 229 ? 7.182 3.520 2.036 1.00 87.81 229 GLY A O 1
ATOM 1800 N N . ILE A 1 230 ? 7.923 5.026 0.556 1.00 90.94 230 ILE A N 1
ATOM 1801 C CA . ILE A 1 230 ? 8.089 6.117 1.526 1.00 90.94 230 ILE A CA 1
ATOM 1802 C C . ILE A 1 230 ? 6.803 6.576 2.236 1.00 90.94 230 ILE A C 1
ATOM 1804 O O . ILE A 1 230 ? 6.898 7.373 3.171 1.00 90.94 230 ILE A O 1
ATOM 1808 N N . PHE A 1 231 ? 5.618 6.091 1.844 1.00 93.50 231 PHE A N 1
ATOM 1809 C CA . PHE A 1 231 ? 4.361 6.426 2.528 1.00 93.50 231 PHE A CA 1
ATOM 1810 C C . PHE A 1 231 ? 4.175 5.715 3.848 1.00 93.50 231 PHE A C 1
ATOM 1812 O O . PHE A 1 231 ? 3.386 6.166 4.672 1.00 93.50 231 PHE A O 1
ATOM 1819 N N . LYS A 1 232 ? 4.859 4.596 4.049 1.00 93.50 232 LYS A N 1
ATOM 1820 C CA . LYS A 1 232 ? 4.679 3.776 5.235 1.00 93.50 232 LYS A CA 1
ATOM 1821 C C . LYS A 1 232 ? 5.027 4.545 6.494 1.00 93.50 232 LYS A C 1
ATOM 1823 O O . LYS A 1 232 ? 6.030 5.260 6.569 1.00 93.50 232 LYS A O 1
ATOM 1828 N N . HIS A 1 233 ? 4.215 4.319 7.515 1.00 94.56 233 HIS A N 1
ATOM 1829 C CA . HIS A 1 233 ? 4.447 4.891 8.820 1.00 94.56 233 HIS A CA 1
ATOM 1830 C C . HIS A 1 233 ? 4.013 3.954 9.935 1.00 94.56 233 HIS A C 1
ATOM 1832 O O . HIS A 1 233 ? 2.931 3.359 9.883 1.00 94.56 233 HIS A O 1
ATOM 1838 N N . TYR A 1 234 ? 4.868 3.865 10.945 1.00 94.88 234 TYR A N 1
ATOM 1839 C CA . TYR A 1 234 ? 4.641 3.150 12.184 1.00 94.88 234 TYR A CA 1
ATOM 1840 C C . TYR A 1 234 ? 5.057 4.040 13.351 1.00 94.88 234 TYR A C 1
ATOM 1842 O O . TYR A 1 234 ? 6.104 4.690 13.301 1.00 94.88 234 TYR A O 1
ATOM 1850 N N . THR A 1 235 ? 4.270 4.012 14.419 1.00 94.75 235 THR A N 1
ATOM 1851 C CA . THR A 1 235 ? 4.598 4.655 15.692 1.00 94.75 235 THR A CA 1
ATOM 1852 C C . THR A 1 235 ? 4.400 3.670 16.829 1.00 94.75 235 THR A C 1
ATOM 1854 O O . THR A 1 235 ? 3.424 2.922 16.868 1.00 94.75 235 THR A O 1
ATOM 1857 N N . VAL A 1 236 ? 5.336 3.661 17.768 1.00 94.06 236 VAL A N 1
ATOM 1858 C CA . VAL A 1 236 ? 5.311 2.834 18.972 1.00 94.06 236 VAL A CA 1
ATOM 1859 C C . VAL A 1 236 ? 5.574 3.759 20.152 1.00 94.06 236 VAL A C 1
ATOM 1861 O O . VAL A 1 236 ? 6.707 4.156 20.408 1.00 94.06 236 VAL A O 1
ATOM 1864 N N . TYR A 1 237 ? 4.502 4.161 20.832 1.00 90.56 237 TYR A N 1
ATOM 1865 C CA . TYR A 1 237 ? 4.508 5.094 21.965 1.00 90.56 237 TYR A CA 1
ATOM 1866 C C . TYR A 1 237 ? 5.079 6.505 21.701 1.00 90.56 237 TYR A C 1
ATOM 1868 O O . TYR A 1 237 ? 5.311 7.244 22.654 1.00 90.56 237 TYR A O 1
ATOM 1876 N N . SER A 1 238 ? 5.304 6.911 20.441 1.00 83.38 238 SER A N 1
ATOM 1877 C CA . SER A 1 238 ? 5.875 8.234 20.117 1.00 83.38 238 SER A CA 1
ATOM 1878 C C . SER A 1 238 ? 4.850 9.377 20.145 1.00 83.38 238 SER A C 1
ATOM 1880 O O . SER A 1 238 ? 5.147 10.453 20.653 1.00 83.38 238 SER A O 1
ATOM 1882 N N . ASP A 1 239 ? 3.640 9.148 19.629 1.00 71.31 239 ASP A N 1
ATOM 1883 C CA . ASP A 1 239 ? 2.566 10.160 19.555 1.00 71.31 239 ASP A CA 1
ATOM 1884 C C . ASP A 1 239 ? 1.545 9.998 20.701 1.00 71.31 239 ASP A C 1
ATOM 1886 O O . ASP A 1 239 ? 0.938 10.961 21.169 1.00 71.31 239 ASP A O 1
ATOM 1890 N N . ARG A 1 240 ? 1.332 8.764 21.182 1.00 71.81 240 ARG A N 1
ATOM 1891 C CA . ARG A 1 240 ? 0.309 8.381 22.181 1.00 71.81 240 ARG A CA 1
ATOM 1892 C C . ARG A 1 240 ? 0.730 7.094 22.879 1.00 71.81 240 ARG A C 1
ATOM 1894 O O . ARG A 1 240 ? 1.592 6.404 22.360 1.00 71.81 240 ARG A O 1
ATOM 1901 N N . GLU A 1 241 ? 0.084 6.706 23.980 1.00 86.44 241 GLU A N 1
ATOM 1902 C CA . GLU A 1 241 ? 0.298 5.397 24.633 1.00 86.44 241 GLU A CA 1
ATOM 1903 C C . GLU A 1 241 ? -0.279 4.217 23.800 1.00 86.44 241 GLU A C 1
ATOM 1905 O O . GLU A 1 241 ? -1.130 3.447 24.255 1.00 86.44 241 GLU A O 1
ATOM 1910 N N . THR A 1 242 ? 0.118 4.135 22.527 1.00 92.94 242 THR A N 1
ATOM 1911 C CA . THR A 1 242 ? -0.404 3.238 21.490 1.00 92.94 242 THR A CA 1
ATOM 1912 C C . THR A 1 242 ? 0.690 2.839 20.508 1.00 92.94 242 THR A C 1
ATOM 1914 O O . THR A 1 242 ? 1.631 3.595 20.262 1.00 92.94 242 THR A O 1
ATOM 1917 N N . VAL A 1 243 ? 0.474 1.707 19.851 1.00 94.88 243 VAL A N 1
ATOM 1918 C CA . VAL A 1 243 ? 1.141 1.313 18.616 1.00 94.88 243 VAL A CA 1
ATOM 1919 C C . VAL A 1 243 ? 0.212 1.634 17.451 1.00 94.88 243 VAL A C 1
ATOM 1921 O O . VAL A 1 243 ? -0.926 1.164 17.435 1.00 94.88 243 VAL A O 1
ATOM 1924 N N . SER A 1 244 ? 0.670 2.428 16.485 1.00 95.94 244 SER A N 1
ATOM 1925 C CA . SER A 1 244 ? -0.136 2.817 15.327 1.00 95.94 244 SER A CA 1
ATOM 1926 C C . SER A 1 244 ? 0.575 2.554 14.004 1.00 95.94 244 SER A C 1
ATOM 1928 O O . SER A 1 244 ? 1.801 2.574 13.918 1.00 95.94 244 SER A O 1
ATOM 1930 N N . ILE A 1 245 ? -0.215 2.317 12.961 1.00 96.69 245 ILE A N 1
ATOM 1931 C CA . ILE A 1 245 ? 0.250 2.077 11.595 1.00 96.69 245 ILE A CA 1
ATOM 1932 C C . ILE A 1 245 ? -0.649 2.822 10.604 1.00 96.69 245 ILE A C 1
ATOM 1934 O O . ILE A 1 245 ? -1.876 2.882 10.752 1.00 96.69 245 ILE A O 1
ATOM 1938 N N . GLY A 1 246 ? -0.032 3.424 9.593 1.00 96.44 246 GLY A N 1
ATOM 1939 C CA . GLY A 1 246 ? -0.733 4.268 8.637 1.00 96.44 246 GLY A CA 1
ATOM 1940 C C . GLY A 1 246 ? 0.184 4.865 7.582 1.00 96.44 246 GLY A C 1
ATOM 1941 O O . GLY A 1 246 ? 1.146 4.230 7.149 1.00 96.44 246 GLY A O 1
ATOM 1942 N N . LEU A 1 247 ? -0.134 6.083 7.167 1.00 96.31 247 LEU A N 1
ATOM 1943 C CA . LEU A 1 247 ? 0.626 6.854 6.200 1.00 96.31 247 LEU A CA 1
ATOM 1944 C C . LEU A 1 247 ? 1.462 7.923 6.890 1.00 96.31 247 LEU A C 1
ATOM 1946 O O . LEU A 1 247 ? 1.136 8.398 7.979 1.00 96.31 247 LEU A O 1
ATOM 1950 N N . ARG A 1 248 ? 2.553 8.295 6.231 1.00 94.75 248 ARG A N 1
ATOM 1951 C CA . ARG A 1 248 ? 3.517 9.265 6.725 1.00 94.75 248 ARG A CA 1
ATOM 1952 C C . ARG A 1 248 ? 2.833 10.620 6.945 1.00 94.75 248 ARG A C 1
ATOM 1954 O O . ARG A 1 248 ? 2.231 11.128 5.995 1.00 94.75 248 ARG A O 1
ATOM 1961 N N . PRO A 1 249 ? 2.930 11.219 8.147 1.00 94.81 249 PRO A N 1
ATOM 1962 C CA . PRO A 1 249 ? 2.270 12.483 8.459 1.00 94.81 249 PRO A CA 1
ATOM 1963 C C . PRO A 1 249 ? 2.688 13.597 7.503 1.00 94.81 249 PRO A C 1
ATOM 1965 O O . PRO A 1 249 ? 3.849 13.662 7.096 1.00 94.81 249 PRO A O 1
ATOM 1968 N N . THR A 1 250 ? 1.781 14.520 7.191 1.00 94.38 250 THR A N 1
ATOM 1969 C CA . THR A 1 250 ? 2.064 15.650 6.283 1.00 94.38 250 THR A CA 1
ATOM 1970 C C . THR A 1 250 ? 3.109 16.619 6.838 1.00 94.38 250 THR A C 1
ATOM 1972 O O . THR A 1 250 ? 3.701 17.391 6.093 1.00 94.38 250 THR A O 1
ATOM 1975 N N . THR A 1 251 ? 3.350 16.584 8.151 1.00 92.06 251 THR A N 1
ATOM 1976 C CA . THR A 1 251 ? 4.396 17.367 8.825 1.00 92.06 251 THR A CA 1
ATOM 1977 C C . THR A 1 251 ? 5.800 16.791 8.633 1.00 92.06 251 THR A C 1
ATOM 1979 O O . THR A 1 251 ? 6.781 17.494 8.874 1.00 92.06 251 THR A O 1
ATOM 1982 N N . ALA A 1 252 ? 5.919 15.531 8.207 1.00 92.25 252 ALA A N 1
ATOM 1983 C CA . ALA A 1 252 ? 7.199 14.891 7.943 1.00 92.25 252 ALA A CA 1
ATOM 1984 C C . ALA A 1 252 ? 7.702 15.206 6.525 1.00 92.25 252 ALA A C 1
ATOM 1986 O O . ALA A 1 252 ? 6.935 15.494 5.606 1.00 92.25 252 ALA A O 1
ATOM 1987 N N . ILE A 1 253 ? 9.017 15.083 6.318 1.00 89.88 253 ILE A N 1
ATOM 1988 C CA . ILE A 1 253 ? 9.620 15.132 4.977 1.00 89.88 253 ILE A CA 1
ATOM 1989 C C . ILE A 1 253 ? 8.956 14.058 4.107 1.00 89.88 253 ILE A C 1
ATOM 1991 O O . ILE A 1 253 ? 8.938 12.896 4.509 1.00 89.88 253 ILE A O 1
ATOM 1995 N N . ASN A 1 254 ? 8.440 14.442 2.935 1.00 90.62 254 ASN A N 1
ATOM 1996 C CA . ASN A 1 254 ? 7.659 13.582 2.030 1.00 90.62 254 ASN A CA 1
ATOM 1997 C C . ASN A 1 254 ? 6.394 12.997 2.678 1.00 90.62 254 ASN A C 1
ATOM 1999 O O . ASN A 1 254 ? 6.046 11.840 2.447 1.00 90.62 254 ASN A O 1
ATOM 2003 N N . GLY A 1 255 ? 5.732 13.789 3.523 1.00 93.00 255 GLY A N 1
ATOM 2004 C CA . GLY A 1 255 ? 4.430 13.454 4.081 1.00 93.00 255 GLY A CA 1
ATOM 2005 C C . GLY A 1 255 ? 3.390 13.127 3.007 1.00 93.00 255 GLY A C 1
ATOM 2006 O O . GLY A 1 255 ? 3.496 13.569 1.864 1.00 93.00 255 GLY A O 1
ATOM 2007 N N . THR A 1 256 ? 2.405 12.312 3.377 1.00 94.56 256 THR A N 1
ATOM 2008 C CA . THR A 1 256 ? 1.423 11.752 2.441 1.00 94.56 256 THR A CA 1
ATOM 2009 C C . THR A 1 256 ? 0.092 12.477 2.548 1.00 94.56 256 THR A C 1
ATOM 2011 O O . THR A 1 256 ? -0.427 12.677 3.645 1.00 94.56 256 THR A O 1
ATOM 2014 N N . GLU A 1 257 ? -0.502 12.784 1.401 1.00 95.00 257 GLU A N 1
ATOM 2015 C CA . GLU A 1 257 ? -1.884 13.238 1.292 1.00 95.00 257 GLU A CA 1
ATOM 2016 C C . GLU A 1 257 ? -2.624 12.391 0.257 1.00 95.00 257 GLU A C 1
ATOM 2018 O O . GLU A 1 257 ? -2.059 11.991 -0.761 1.00 95.00 257 GLU A O 1
ATOM 2023 N N . ILE A 1 258 ? -3.896 12.107 0.524 1.00 95.81 258 ILE A N 1
ATOM 2024 C CA . ILE A 1 258 ? -4.781 11.407 -0.403 1.00 95.81 258 ILE A CA 1
ATOM 2025 C C . ILE A 1 258 ? -5.826 12.398 -0.885 1.00 95.81 258 ILE A C 1
ATOM 2027 O O . ILE A 1 258 ? -6.665 12.854 -0.106 1.00 95.81 258 ILE A O 1
ATOM 2031 N N . ARG A 1 259 ? -5.824 12.699 -2.180 1.00 96.25 259 ARG A N 1
ATOM 2032 C CA . ARG A 1 259 ? -6.901 13.475 -2.787 1.00 96.25 259 ARG A CA 1
ATOM 2033 C C . ARG A 1 259 ? -8.138 12.602 -2.974 1.00 96.25 259 ARG A C 1
ATOM 2035 O O . ARG A 1 259 ? -8.055 11.531 -3.565 1.00 96.25 259 ARG A O 1
ATOM 2042 N N . VAL A 1 260 ? -9.298 13.095 -2.543 1.00 97.56 260 VAL A N 1
ATOM 2043 C CA . VAL A 1 260 ? -10.600 12.457 -2.778 1.00 97.56 260 VAL A CA 1
ATOM 2044 C C . VAL A 1 260 ? -11.420 13.342 -3.724 1.00 97.56 260 VAL A C 1
ATOM 2046 O O . VAL A 1 260 ? -11.949 14.379 -3.301 1.00 97.56 260 VAL A O 1
ATOM 2049 N N . PRO A 1 261 ? -11.505 12.991 -5.023 1.00 96.62 261 PRO A N 1
ATOM 2050 C CA . PRO A 1 261 ? -12.230 13.792 -6.006 1.00 96.62 261 PRO A CA 1
ATOM 2051 C C . PRO A 1 261 ? -13.736 13.876 -5.703 1.00 96.62 261 PRO A C 1
ATOM 2053 O O . PRO A 1 261 ? -14.268 12.996 -5.025 1.00 96.62 261 PRO A O 1
ATOM 2056 N N . PRO A 1 262 ? -14.446 14.892 -6.230 1.00 96.88 262 PRO A N 1
ATOM 2057 C CA . PRO A 1 262 ? -15.888 15.035 -6.042 1.00 96.88 262 PRO A CA 1
ATOM 2058 C C . PRO A 1 262 ? -16.648 13.773 -6.445 1.00 96.88 262 PRO A C 1
ATOM 2060 O O . PRO A 1 262 ? -16.396 13.217 -7.516 1.00 96.88 262 PRO A O 1
ATOM 2063 N N . SER A 1 263 ? -17.603 13.345 -5.616 1.00 96.56 263 SER A N 1
ATOM 2064 C CA . SER A 1 263 ? -18.453 12.169 -5.872 1.00 96.56 263 SER A CA 1
ATOM 2065 C C . SER A 1 263 ? -17.702 10.839 -6.061 1.00 96.56 263 SER A C 1
ATOM 2067 O O . SER A 1 263 ? -18.301 9.861 -6.514 1.00 96.56 263 SER A O 1
ATOM 2069 N N . GLN A 1 264 ? -16.410 10.773 -5.725 1.00 97.94 264 GLN A N 1
ATOM 2070 C CA . GLN A 1 264 ? -15.599 9.562 -5.838 1.00 97.94 264 GLN A CA 1
ATOM 2071 C C . GLN A 1 264 ? -15.263 8.973 -4.472 1.00 97.94 264 GLN A C 1
ATOM 2073 O O . GLN A 1 264 ? -15.251 9.669 -3.455 1.00 97.94 264 GLN A O 1
ATOM 2078 N N . SER A 1 265 ? -14.969 7.674 -4.484 1.00 97.88 265 SER A N 1
ATOM 2079 C CA . SER A 1 265 ? -14.467 6.929 -3.334 1.00 97.88 265 SER A CA 1
ATOM 2080 C C . SER A 1 265 ? -13.000 6.583 -3.540 1.00 97.88 265 SER A C 1
ATOM 2082 O O . SER A 1 265 ? -12.614 6.183 -4.638 1.00 97.88 265 SER A O 1
ATOM 2084 N N . ILE A 1 266 ? -12.204 6.699 -2.482 1.00 97.38 266 ILE A N 1
ATOM 2085 C CA . ILE A 1 266 ? -10.807 6.260 -2.458 1.00 97.38 266 ILE A CA 1
ATOM 2086 C C . ILE A 1 266 ? -10.610 5.305 -1.284 1.00 97.38 266 ILE A C 1
ATOM 2088 O O . ILE A 1 266 ? -11.076 5.574 -0.174 1.00 97.38 266 ILE A O 1
ATOM 2092 N N . ASP A 1 267 ? -9.885 4.219 -1.536 1.00 97.62 267 ASP A N 1
ATOM 2093 C CA . ASP A 1 267 ? -9.411 3.302 -0.506 1.00 97.62 267 ASP A CA 1
ATOM 2094 C C . ASP A 1 267 ? -8.039 3.760 -0.000 1.00 97.62 267 ASP A C 1
ATOM 2096 O O . ASP A 1 267 ? -7.149 4.104 -0.782 1.00 97.62 267 ASP A O 1
ATOM 2100 N N . SER A 1 268 ? -7.836 3.719 1.315 1.00 97.44 268 SER A N 1
ATOM 2101 C CA . SER A 1 268 ? -6.490 3.743 1.874 1.00 97.44 268 SER A CA 1
ATOM 2102 C C . SER A 1 268 ? -5.751 2.459 1.487 1.00 97.44 268 SER A C 1
ATOM 2104 O O . SER A 1 268 ? -6.381 1.416 1.269 1.00 97.44 268 SER A O 1
ATOM 2106 N N . PRO A 1 269 ? -4.408 2.460 1.524 1.00 94.88 269 PRO A N 1
ATOM 2107 C CA . PRO A 1 269 ? -3.661 1.215 1.573 1.00 94.88 269 PRO A CA 1
ATOM 2108 C C . PRO A 1 269 ? -4.141 0.333 2.726 1.00 94.88 269 PRO A C 1
ATOM 2110 O O . PRO A 1 269 ? -4.745 0.807 3.696 1.00 94.88 269 PRO A O 1
ATOM 2113 N N . LYS A 1 270 ? -3.884 -0.966 2.615 1.00 95.62 270 LYS A N 1
ATOM 2114 C CA . LYS A 1 270 ? -4.271 -1.922 3.647 1.00 95.62 270 LYS A CA 1
ATOM 2115 C C . LYS A 1 270 ? -3.167 -2.027 4.689 1.00 95.62 270 LYS A C 1
ATOM 2117 O O . LYS A 1 270 ? -1.979 -1.966 4.383 1.00 95.62 270 LYS A O 1
ATOM 2122 N N . VAL A 1 271 ? -3.568 -2.235 5.930 1.00 95.88 271 VAL A N 1
ATOM 2123 C CA . VAL A 1 271 ? -2.683 -2.644 7.018 1.00 95.88 271 VAL A CA 1
ATOM 2124 C C . VAL A 1 271 ? -3.161 -3.975 7.547 1.00 95.88 271 VAL A C 1
ATOM 2126 O O . VAL A 1 271 ? -4.334 -4.323 7.414 1.00 95.88 271 VAL A O 1
ATOM 2129 N N . TRP A 1 272 ? -2.279 -4.741 8.158 1.00 95.00 272 TRP A N 1
ATOM 2130 C CA . TRP A 1 272 ? -2.672 -5.992 8.773 1.00 95.00 272 TRP A CA 1
ATOM 2131 C C . TRP A 1 272 ? -1.959 -6.199 10.093 1.00 95.00 272 TRP A C 1
ATOM 2133 O O . TRP A 1 272 ? -0.854 -5.709 10.315 1.00 95.00 272 TRP A O 1
ATOM 2143 N N . THR A 1 273 ? -2.631 -6.924 10.979 1.00 95.75 273 THR A N 1
ATOM 2144 C CA . THR A 1 273 ? -2.081 -7.308 12.273 1.00 95.75 273 THR A CA 1
ATOM 2145 C C . THR A 1 273 ? -2.184 -8.809 12.468 1.00 95.75 273 THR A C 1
ATOM 2147 O O . THR A 1 273 ? -3.130 -9.445 11.994 1.00 95.75 273 THR A O 1
ATOM 2150 N N . MET A 1 274 ? -1.206 -9.364 13.174 1.00 92.94 274 MET A N 1
ATOM 2151 C CA . MET A 1 274 ? -1.135 -10.775 13.536 1.00 92.94 274 MET A CA 1
ATOM 2152 C C . MET A 1 274 ? -0.684 -10.905 14.985 1.00 92.94 274 MET A C 1
ATOM 2154 O O . MET A 1 274 ? 0.222 -10.198 15.417 1.00 92.94 274 MET A O 1
ATOM 2158 N N . LEU A 1 275 ? -1.314 -11.812 15.730 1.00 92.44 275 LEU A N 1
ATOM 2159 C CA . LEU A 1 275 ? -0.892 -12.157 17.086 1.00 92.44 275 LEU A CA 1
ATOM 2160 C C . LEU A 1 275 ? -0.086 -13.445 17.045 1.00 92.44 275 LEU A C 1
ATOM 2162 O O . LEU A 1 275 ? -0.518 -14.426 16.434 1.00 92.44 275 LEU A O 1
ATOM 2166 N N . VAL A 1 276 ? 1.060 -13.436 17.714 1.00 88.44 276 VAL A N 1
ATOM 2167 C CA . VAL A 1 276 ? 1.951 -14.588 17.795 1.00 88.44 276 VAL A CA 1
ATOM 2168 C C . VAL A 1 276 ? 2.384 -14.803 19.231 1.00 88.44 276 VAL A C 1
ATOM 2170 O O . VAL A 1 276 ? 2.588 -13.857 19.983 1.00 88.44 276 VAL A O 1
ATOM 2173 N N . GLU A 1 277 ? 2.540 -16.064 19.605 1.00 85.06 277 GLU A N 1
ATOM 2174 C CA . GLU A 1 277 ? 3.121 -16.453 20.879 1.00 85.06 277 GLU A CA 1
ATOM 2175 C C . GLU A 1 277 ? 4.280 -17.405 20.673 1.00 85.06 277 GLU A C 1
ATOM 2177 O O . GLU A 1 277 ? 4.315 -18.182 19.716 1.00 85.06 277 GLU A O 1
ATOM 2182 N N . GLY A 1 278 ? 5.201 -17.386 21.629 1.00 82.81 278 GLY A N 1
ATOM 2183 C CA . GLY A 1 278 ? 6.382 -18.224 21.595 1.00 82.81 278 GLY A CA 1
ATOM 2184 C C . GLY A 1 278 ? 7.646 -17.418 21.358 1.00 82.81 278 GLY A C 1
ATOM 2185 O O . GLY A 1 278 ? 7.724 -16.223 21.621 1.00 82.81 278 GLY A O 1
ATOM 2186 N N . ASN A 1 279 ? 8.672 -18.122 20.892 1.00 81.19 279 ASN A N 1
ATOM 2187 C CA . ASN A 1 279 ? 9.973 -17.523 20.674 1.00 81.19 279 ASN A CA 1
ATOM 2188 C C . ASN A 1 279 ? 9.904 -16.496 19.528 1.00 81.19 279 ASN A C 1
ATOM 2190 O O . ASN A 1 279 ? 9.495 -16.816 18.408 1.00 81.19 279 ASN A O 1
ATOM 2194 N N . LEU A 1 280 ? 10.342 -15.277 19.830 1.00 77.00 280 LEU A N 1
ATOM 2195 C CA . LEU A 1 280 ? 10.352 -14.141 18.917 1.00 77.00 280 LEU A CA 1
ATOM 2196 C C . LEU A 1 280 ? 11.126 -14.413 17.627 1.00 77.00 280 LEU A C 1
ATOM 2198 O O . LEU A 1 280 ? 10.620 -14.183 16.532 1.00 77.00 280 LEU A O 1
ATOM 2202 N N . GLN A 1 281 ? 12.322 -14.981 17.764 1.00 77.31 281 GLN A N 1
ATOM 2203 C CA . GLN A 1 281 ? 13.196 -15.330 16.651 1.00 77.31 281 GLN A CA 1
ATOM 2204 C C . GLN A 1 281 ? 12.546 -16.383 15.750 1.00 77.31 281 GLN A C 1
ATOM 2206 O O . GLN A 1 281 ? 12.549 -16.255 14.530 1.00 77.31 281 GLN A O 1
ATOM 2211 N N . ALA A 1 282 ? 11.921 -17.404 16.343 1.00 80.06 282 ALA A N 1
ATOM 2212 C CA . ALA A 1 282 ? 11.226 -18.437 15.576 1.00 80.06 282 ALA A CA 1
ATOM 2213 C C . ALA A 1 282 ? 10.020 -17.869 14.805 1.00 80.06 282 ALA A C 1
ATOM 2215 O O . ALA A 1 282 ? 9.780 -18.263 13.664 1.00 80.06 282 ALA A O 1
ATOM 2216 N N . THR A 1 283 ? 9.295 -16.925 15.414 1.00 78.25 283 THR A N 1
ATOM 2217 C CA . THR A 1 283 ? 8.180 -16.201 14.781 1.00 78.25 283 THR A CA 1
ATOM 2218 C C . THR A 1 283 ? 8.659 -15.407 13.575 1.00 78.25 283 THR A C 1
ATOM 2220 O O . THR A 1 283 ? 8.100 -15.515 12.486 1.00 78.25 283 THR A O 1
ATOM 2223 N N . ILE A 1 284 ? 9.724 -14.637 13.773 1.00 75.31 284 ILE A N 1
ATOM 2224 C CA . ILE A 1 284 ? 10.400 -13.869 12.735 1.00 75.31 284 ILE A CA 1
ATOM 2225 C C . ILE A 1 284 ? 10.774 -14.776 11.561 1.00 75.31 284 ILE A C 1
ATOM 2227 O O . ILE A 1 284 ? 10.364 -14.531 10.430 1.00 75.31 284 ILE A O 1
ATOM 2231 N N . GLU A 1 285 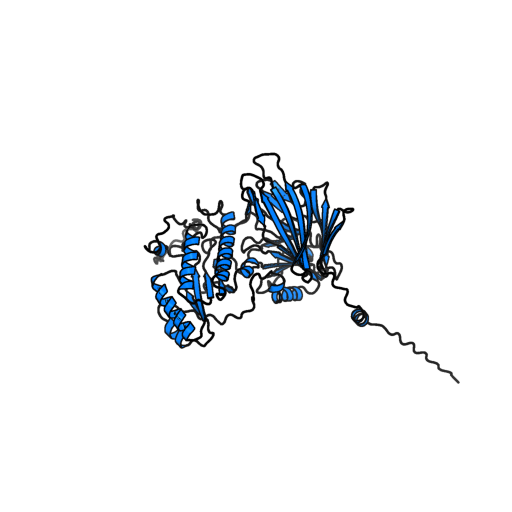? 11.480 -15.874 11.831 1.00 77.56 285 GLU A N 1
ATOM 2232 C CA . GLU A 1 285 ? 11.920 -16.798 10.791 1.00 77.56 285 GLU A CA 1
ATOM 2233 C C . GLU A 1 285 ? 10.746 -17.459 10.066 1.00 77.56 285 GLU A C 1
ATOM 2235 O O . GLU A 1 285 ? 10.835 -17.721 8.866 1.00 77.56 285 GLU A O 1
ATOM 2240 N N . GLU A 1 286 ? 9.652 -17.760 10.770 1.00 79.62 286 GLU A N 1
ATOM 2241 C CA . GLU A 1 286 ? 8.443 -18.305 10.159 1.00 79.62 286 GLU A CA 1
ATOM 2242 C C . GLU A 1 286 ? 7.799 -17.300 9.202 1.00 79.62 286 GLU A C 1
ATOM 2244 O O . GLU A 1 286 ? 7.431 -17.683 8.087 1.00 79.62 286 GLU A O 1
ATOM 2249 N N . ILE A 1 287 ? 7.675 -16.036 9.610 1.00 75.75 287 ILE A N 1
ATOM 2250 C CA . ILE A 1 287 ? 7.077 -14.987 8.783 1.00 75.75 287 ILE A CA 1
ATOM 2251 C C . ILE A 1 287 ? 7.979 -14.676 7.595 1.00 75.75 287 ILE A C 1
ATOM 2253 O O . ILE A 1 287 ? 7.473 -14.631 6.477 1.00 75.75 287 ILE A O 1
ATOM 2257 N N . SER A 1 288 ? 9.295 -14.553 7.779 1.00 72.62 288 SER A N 1
ATOM 2258 C CA . SER A 1 288 ? 10.240 -14.330 6.676 1.00 72.62 288 SER A CA 1
ATOM 2259 C C . SER A 1 288 ? 10.241 -15.505 5.687 1.00 72.62 288 SER A C 1
ATOM 2261 O O . SER A 1 288 ? 10.150 -15.307 4.479 1.00 72.62 288 SER A O 1
ATOM 2263 N N . ARG A 1 289 ? 10.224 -16.761 6.164 1.00 73.81 289 ARG A N 1
ATOM 2264 C CA . ARG A 1 289 ? 10.153 -17.943 5.276 1.00 73.81 289 ARG A CA 1
ATOM 2265 C C . ARG A 1 289 ? 8.814 -18.082 4.554 1.00 73.81 289 ARG A C 1
ATOM 2267 O O . ARG A 1 289 ? 8.759 -18.665 3.472 1.00 73.81 289 ARG A O 1
ATOM 2274 N N . ASN A 1 290 ? 7.732 -17.582 5.147 1.00 74.44 290 ASN A N 1
ATOM 2275 C CA . ASN A 1 290 ? 6.377 -17.701 4.613 1.00 74.44 290 ASN A CA 1
ATOM 2276 C C . ASN A 1 290 ? 5.754 -16.341 4.291 1.00 74.44 290 ASN A C 1
ATOM 2278 O O . ASN A 1 290 ? 4.533 -16.218 4.321 1.00 74.44 290 ASN A O 1
ATOM 2282 N N . THR A 1 291 ? 6.552 -15.324 3.956 1.00 69.50 291 THR A N 1
ATOM 2283 C CA . THR A 1 291 ? 6.048 -13.953 3.748 1.00 69.50 291 THR A CA 1
ATOM 2284 C C . THR A 1 291 ? 4.956 -13.915 2.679 1.00 69.50 291 THR A C 1
ATOM 2286 O O . THR A 1 291 ? 3.917 -13.288 2.868 1.00 69.50 291 THR A O 1
ATOM 2289 N N . SER A 1 292 ? 5.132 -14.723 1.629 1.00 67.75 292 SER A N 1
ATOM 2290 C CA . SER A 1 292 ? 4.158 -15.007 0.564 1.00 67.75 292 SER A CA 1
ATOM 2291 C C . SER A 1 292 ? 2.761 -15.445 1.024 1.00 67.75 292 SER A C 1
ATOM 2293 O O . SER A 1 292 ? 1.799 -15.340 0.269 1.00 67.75 292 SER A O 1
ATOM 2295 N N . ARG A 1 293 ? 2.639 -15.985 2.240 1.00 74.06 293 ARG A N 1
ATOM 2296 C CA . ARG A 1 293 ? 1.369 -16.428 2.823 1.00 74.06 293 ARG A CA 1
ATOM 2297 C C . ARG A 1 293 ? 0.619 -15.282 3.509 1.00 74.06 293 ARG A C 1
ATOM 2299 O O . ARG A 1 293 ? -0.602 -15.351 3.621 1.00 74.06 293 ARG A O 1
ATOM 2306 N N . TYR A 1 294 ? 1.339 -14.271 3.992 1.00 73.44 294 TYR A N 1
ATOM 2307 C CA . TYR A 1 294 ? 0.799 -13.177 4.806 1.00 73.44 294 TYR A CA 1
ATOM 2308 C C . TYR A 1 294 ? 0.610 -11.892 3.997 1.00 73.44 294 TYR A C 1
ATOM 2310 O O . TYR A 1 294 ? -0.398 -11.200 4.149 1.00 73.44 294 TYR A O 1
ATOM 2318 N N . ILE A 1 295 ? 1.539 -11.621 3.083 1.00 67.81 295 ILE A N 1
ATOM 2319 C CA . ILE A 1 295 ? 1.387 -10.611 2.042 1.00 67.81 295 ILE A CA 1
ATOM 2320 C C . ILE A 1 295 ? 0.590 -11.267 0.913 1.00 67.81 295 ILE A C 1
ATOM 2322 O O . ILE A 1 295 ? 0.992 -12.341 0.463 1.00 67.81 295 ILE A O 1
ATOM 2326 N N . PRO A 1 296 ? -0.534 -10.693 0.449 1.00 55.16 296 PRO A N 1
ATOM 2327 C CA . PRO A 1 296 ? -1.203 -11.192 -0.741 1.00 55.16 296 PRO A CA 1
ATOM 2328 C C . PRO A 1 296 ? -0.233 -10.996 -1.890 1.00 55.16 296 PRO A C 1
ATOM 2330 O O . PRO A 1 296 ? -0.075 -9.891 -2.400 1.00 55.16 296 PRO A O 1
ATOM 2333 N N . LEU A 1 297 ? 0.452 -12.062 -2.277 1.00 47.22 297 LEU A N 1
ATOM 2334 C CA . LEU A 1 297 ? 1.109 -12.076 -3.562 1.00 47.22 297 LEU A CA 1
ATOM 2335 C C . LEU A 1 297 ? -0.006 -12.044 -4.604 1.00 47.22 297 LEU A C 1
ATOM 2337 O O . LEU A 1 297 ? -0.678 -13.046 -4.854 1.00 47.22 297 LEU A O 1
ATOM 2341 N N . TYR A 1 298 ? -0.240 -10.862 -5.166 1.00 43.53 298 TYR A N 1
ATOM 2342 C CA . TYR A 1 298 ? -1.013 -10.731 -6.394 1.00 43.53 298 TYR A CA 1
ATOM 2343 C C . TYR A 1 298 ? -0.218 -11.265 -7.602 1.00 43.53 298 TYR A C 1
ATOM 2345 O O . TYR A 1 298 ? -0.820 -11.532 -8.641 1.00 43.53 298 TYR A O 1
ATOM 2353 N N . SER A 1 299 ? 1.083 -11.557 -7.444 1.00 39.28 299 SER A N 1
ATOM 2354 C CA . SER A 1 299 ? 1.910 -12.228 -8.449 1.00 39.28 299 SER A CA 1
ATOM 2355 C C . SER A 1 299 ? 2.145 -13.716 -8.133 1.00 39.28 299 SER A C 1
ATOM 2357 O O . SER A 1 299 ? 2.406 -14.149 -7.008 1.00 39.28 299 SER A O 1
ATOM 2359 N N . LYS A 1 300 ? 1.989 -14.545 -9.167 1.00 47.50 300 LYS A N 1
ATOM 2360 C CA . LYS A 1 300 ? 2.229 -15.992 -9.136 1.00 47.50 300 LYS A CA 1
ATOM 2361 C C . LYS A 1 300 ? 3.739 -16.255 -9.096 1.00 47.50 300 LYS A C 1
ATOM 2363 O O . LYS A 1 300 ? 4.479 -15.693 -9.893 1.00 47.50 300 LYS A O 1
ATOM 2368 N N . ASP A 1 301 ? 4.162 -17.180 -8.237 1.00 42.91 301 ASP A N 1
ATOM 2369 C CA . ASP A 1 301 ? 5.513 -17.761 -8.215 1.00 42.91 301 ASP A CA 1
ATOM 2370 C C . ASP A 1 301 ? 6.680 -16.804 -7.888 1.00 42.91 301 ASP A C 1
ATOM 2372 O O . ASP A 1 301 ? 7.690 -16.777 -8.585 1.00 42.91 301 ASP A O 1
ATOM 2376 N N . ALA A 1 302 ? 6.642 -16.138 -6.728 1.00 41.69 302 ALA A N 1
ATOM 2377 C CA . ALA A 1 302 ? 7.805 -15.448 -6.133 1.00 41.69 302 ALA A CA 1
ATOM 2378 C C . ALA A 1 302 ? 8.946 -16.396 -5.661 1.00 41.69 302 ALA A C 1
ATOM 2380 O O . ALA A 1 302 ? 9.715 -16.073 -4.759 1.00 41.69 302 ALA A O 1
ATOM 2381 N N . ARG A 1 303 ? 9.049 -17.613 -6.217 1.00 40.31 303 ARG A N 1
ATOM 2382 C CA . ARG A 1 303 ? 10.122 -18.590 -5.930 1.00 40.31 303 ARG A CA 1
ATOM 2383 C C . ARG A 1 303 ? 10.882 -18.990 -7.189 1.00 40.31 303 ARG A C 1
ATOM 2385 O O . ARG A 1 303 ? 11.260 -20.151 -7.345 1.00 40.31 303 ARG A O 1
ATOM 2392 N N . LEU A 1 304 ? 11.084 -18.057 -8.107 1.00 45.31 304 LEU A N 1
ATOM 2393 C CA . LEU A 1 304 ? 11.930 -18.310 -9.262 1.00 45.31 304 LEU A CA 1
ATOM 2394 C C . LEU A 1 304 ? 13.354 -17.876 -8.945 1.00 45.31 304 LEU A C 1
ATOM 2396 O O . LEU A 1 304 ? 13.632 -16.706 -8.711 1.00 45.31 304 LEU A O 1
ATOM 2400 N N . GLN A 1 305 ? 14.251 -18.860 -8.924 1.00 54.59 305 GLN A N 1
ATOM 2401 C CA . GLN A 1 305 ? 15.682 -18.611 -9.006 1.00 54.59 305 GLN A CA 1
ATOM 2402 C C . GLN A 1 305 ? 15.936 -17.932 -10.353 1.00 54.59 305 GLN A C 1
ATOM 2404 O O . GLN A 1 305 ? 15.841 -18.587 -11.392 1.00 54.59 305 GLN A O 1
ATOM 2409 N N . ILE A 1 306 ? 16.213 -16.627 -10.354 1.00 61.66 306 ILE A N 1
ATOM 2410 C CA . ILE A 1 306 ? 16.808 -16.002 -11.533 1.00 61.66 306 ILE A CA 1
ATOM 2411 C C . ILE A 1 306 ? 18.206 -16.621 -11.674 1.00 61.66 306 ILE A C 1
ATOM 2413 O O . ILE A 1 306 ? 18.943 -16.657 -10.682 1.00 61.66 306 ILE A O 1
ATOM 2417 N N . PRO A 1 307 ? 18.592 -17.125 -12.856 1.00 64.69 307 PRO A N 1
ATOM 2418 C CA . PRO A 1 307 ? 19.997 -17.392 -13.116 1.00 64.69 307 PRO A CA 1
ATOM 2419 C C . PRO A 1 307 ? 20.820 -16.111 -12.912 1.00 64.69 307 PRO A C 1
ATOM 2421 O O . PRO A 1 307 ? 20.314 -15.004 -13.080 1.00 64.69 307 PRO A O 1
ATOM 2424 N N . GLU A 1 308 ? 22.093 -16.260 -12.551 1.00 79.38 308 GLU A N 1
ATOM 2425 C CA . GLU A 1 308 ? 23.027 -15.135 -12.447 1.00 79.38 308 GLU A CA 1
ATOM 2426 C C . GLU A 1 308 ? 22.978 -14.278 -13.727 1.00 79.38 308 GLU A C 1
ATOM 2428 O O . GLU A 1 308 ? 23.120 -14.802 -14.837 1.00 79.38 308 GLU A O 1
ATOM 2433 N N . ILE A 1 309 ? 22.724 -12.973 -13.571 1.00 83.31 309 ILE A N 1
ATOM 2434 C CA . ILE A 1 309 ? 22.591 -12.038 -14.693 1.00 83.31 309 ILE A CA 1
ATOM 2435 C C . ILE A 1 309 ? 23.984 -11.690 -15.207 1.00 83.31 309 ILE A C 1
ATOM 2437 O O . ILE A 1 309 ? 24.807 -11.155 -14.464 1.00 83.31 309 ILE A O 1
ATOM 2441 N N . ARG A 1 310 ? 24.244 -11.949 -16.491 1.00 85.75 310 ARG A N 1
ATOM 2442 C CA . ARG A 1 310 ? 25.484 -11.536 -17.153 1.00 85.75 310 ARG A CA 1
ATOM 2443 C C . ARG A 1 310 ? 25.249 -10.217 -17.895 1.00 85.75 310 ARG A C 1
ATOM 2445 O O . ARG A 1 310 ? 24.581 -10.195 -18.928 1.00 85.75 310 ARG A O 1
ATOM 2452 N N . TRP A 1 311 ? 25.785 -9.128 -17.353 1.00 85.44 311 TRP A N 1
ATOM 2453 C CA . TRP A 1 311 ? 25.691 -7.791 -17.945 1.00 85.44 311 TRP A CA 1
ATOM 2454 C C . TRP A 1 311 ? 26.641 -7.638 -19.133 1.00 85.44 311 TRP A C 1
ATOM 2456 O O . TRP A 1 311 ? 27.771 -8.129 -19.089 1.00 85.44 311 TRP A O 1
ATOM 2466 N N . ILE A 1 312 ? 26.186 -6.973 -20.194 1.00 82.75 312 ILE A N 1
ATOM 2467 C CA . ILE A 1 312 ? 26.989 -6.703 -21.391 1.00 82.75 312 ILE A CA 1
ATOM 2468 C C . ILE A 1 312 ? 26.874 -5.236 -21.818 1.00 82.75 312 ILE A C 1
ATOM 2470 O O . ILE A 1 312 ? 25.786 -4.666 -21.836 1.00 82.75 312 ILE A O 1
ATOM 2474 N N . ALA A 1 313 ? 28.003 -4.644 -22.210 1.00 77.88 313 ALA A N 1
ATOM 2475 C CA . ALA A 1 313 ? 28.036 -3.334 -22.853 1.00 77.88 313 ALA A CA 1
ATOM 2476 C C . ALA A 1 313 ? 27.766 -3.467 -24.363 1.00 77.88 313 ALA A C 1
ATOM 2478 O O . ALA A 1 313 ? 28.272 -4.393 -25.013 1.00 77.88 313 ALA A O 1
ATOM 2479 N N . LEU A 1 314 ? 26.991 -2.535 -24.928 1.00 71.25 314 LEU A N 1
ATOM 2480 C CA . LEU A 1 314 ? 26.565 -2.563 -26.335 1.00 71.25 314 LEU A CA 1
ATOM 2481 C C . LEU A 1 314 ? 27.735 -2.448 -27.330 1.00 71.25 314 LEU A C 1
ATOM 2483 O O . LEU A 1 314 ? 27.679 -3.036 -28.409 1.00 71.25 314 LEU A O 1
ATOM 2487 N N . GLU A 1 315 ? 28.811 -1.744 -26.974 1.00 67.25 315 GLU A N 1
ATOM 2488 C CA . GLU A 1 315 ? 29.813 -1.299 -27.952 1.00 67.25 315 GLU A CA 1
ATOM 2489 C C . GLU A 1 315 ? 30.938 -2.306 -28.244 1.00 67.25 315 GLU A C 1
ATOM 2491 O O . GLU A 1 315 ? 31.530 -2.258 -29.323 1.00 67.25 315 GLU A O 1
ATOM 2496 N N . THR A 1 316 ? 31.273 -3.220 -27.324 1.00 65.31 316 THR A N 1
ATOM 2497 C CA . THR A 1 316 ? 32.574 -3.922 -27.410 1.00 65.31 316 THR A CA 1
ATOM 2498 C C . THR A 1 316 ? 32.580 -5.410 -27.056 1.00 65.31 316 THR A C 1
ATOM 2500 O O . THR A 1 316 ? 33.487 -6.115 -27.501 1.00 65.31 316 THR A O 1
ATOM 2503 N N . GLU A 1 317 ? 31.596 -5.937 -26.316 1.00 72.50 317 GLU A N 1
ATOM 2504 C CA . GLU A 1 317 ? 31.764 -7.254 -25.664 1.00 72.50 317 GLU A CA 1
ATOM 2505 C C . GLU A 1 317 ? 30.657 -8.278 -25.934 1.00 72.50 317 GLU A C 1
ATOM 2507 O O . GLU A 1 317 ? 30.829 -9.472 -25.661 1.00 72.50 317 GLU A O 1
ATOM 2512 N N . TRP A 1 318 ? 29.533 -7.863 -26.519 1.00 80.62 318 TRP A N 1
ATOM 2513 C CA . TRP A 1 318 ? 28.349 -8.718 -26.583 1.00 80.62 318 TRP A CA 1
ATOM 2514 C C . TRP A 1 318 ? 28.572 -10.011 -27.388 1.00 80.62 318 TRP A C 1
ATOM 2516 O O . TRP A 1 318 ? 28.096 -11.072 -26.987 1.00 80.62 318 TRP A O 1
ATOM 2526 N N . GLU A 1 319 ? 29.356 -9.988 -28.474 1.00 85.50 319 GLU A N 1
ATOM 2527 C CA . GLU A 1 319 ? 29.613 -11.201 -29.264 1.00 85.50 319 GLU A CA 1
ATOM 2528 C C . GLU A 1 319 ? 30.388 -12.274 -28.485 1.00 85.50 319 GLU A C 1
ATOM 2530 O O . GLU A 1 319 ? 30.150 -13.470 -28.672 1.00 85.50 319 GLU A O 1
ATOM 2535 N N . VAL A 1 320 ? 31.332 -11.868 -27.631 1.00 85.88 320 VAL A N 1
ATOM 2536 C CA . VAL A 1 320 ? 32.135 -12.786 -26.806 1.00 85.88 320 VAL A CA 1
ATOM 2537 C C . VAL A 1 320 ? 31.270 -13.369 -25.689 1.00 85.88 320 VAL A C 1
ATOM 2539 O O . VAL A 1 320 ? 31.291 -14.581 -25.444 1.00 85.88 320 VAL A O 1
ATOM 2542 N N . SER A 1 321 ? 30.452 -12.525 -25.064 1.00 84.56 321 SER A N 1
ATOM 2543 C CA . SER A 1 321 ? 29.518 -12.930 -24.016 1.00 84.56 321 SER A CA 1
ATOM 2544 C C . SER A 1 321 ? 28.472 -13.921 -24.525 1.00 84.56 321 SER A C 1
ATOM 2546 O O . SER A 1 321 ? 28.263 -14.948 -23.884 1.00 84.56 321 SER A O 1
ATOM 2548 N N . ILE A 1 322 ? 27.904 -13.703 -25.718 1.00 86.38 322 ILE A N 1
ATOM 2549 C CA . ILE A 1 322 ? 26.961 -14.653 -26.333 1.00 86.38 322 ILE A CA 1
ATOM 2550 C C . ILE A 1 322 ? 27.658 -15.968 -26.708 1.00 86.38 322 ILE A C 1
ATOM 2552 O O . ILE A 1 322 ? 27.119 -17.041 -26.452 1.00 86.38 322 ILE A O 1
ATOM 2556 N N . LYS A 1 323 ? 28.875 -15.931 -27.270 1.00 89.06 323 LYS A N 1
ATOM 2557 C CA . LYS A 1 323 ? 29.613 -17.160 -27.640 1.00 89.06 323 LYS A CA 1
ATOM 2558 C C . LYS A 1 323 ? 29.972 -18.040 -26.438 1.00 89.06 323 LYS A C 1
ATOM 2560 O O . LYS A 1 323 ? 30.134 -19.246 -26.601 1.00 89.06 323 LYS A O 1
ATOM 2565 N N . SER A 1 324 ? 30.127 -17.445 -25.257 1.00 89.25 324 SER A N 1
ATOM 2566 C CA . SER A 1 324 ? 30.445 -18.143 -24.001 1.00 89.25 324 SER A CA 1
ATOM 2567 C C . SER A 1 324 ? 29.211 -18.476 -23.155 1.00 89.25 324 SER A C 1
ATOM 2569 O O . SER A 1 324 ? 29.337 -18.969 -22.031 1.00 89.25 324 SER A O 1
ATOM 2571 N N . MET A 1 325 ? 28.016 -18.178 -23.660 1.00 90.94 325 MET A N 1
ATOM 2572 C CA . MET A 1 325 ? 26.755 -18.413 -22.974 1.00 90.94 325 MET A CA 1
ATOM 2573 C C . MET A 1 325 ? 26.380 -19.898 -23.008 1.00 90.94 325 MET A C 1
ATOM 2575 O O . MET A 1 325 ? 26.589 -20.593 -24.004 1.00 90.94 325 MET A O 1
ATOM 2579 N N . ARG A 1 326 ? 25.801 -20.392 -21.914 1.00 89.69 326 ARG A N 1
ATOM 2580 C CA . ARG A 1 326 ? 25.181 -21.718 -21.846 1.00 89.69 326 ARG A CA 1
ATOM 2581 C C . ARG A 1 326 ? 23.663 -21.591 -21.995 1.00 89.69 326 ARG A C 1
ATOM 2583 O O . ARG A 1 326 ? 23.101 -20.571 -21.598 1.00 89.69 326 ARG A O 1
ATOM 2590 N N . PRO A 1 327 ? 22.975 -22.634 -22.487 1.00 87.94 327 PRO A N 1
ATOM 2591 C CA . PRO A 1 327 ? 21.519 -22.652 -22.491 1.00 87.94 327 PRO A CA 1
ATOM 2592 C C . PRO A 1 327 ? 20.951 -22.374 -21.093 1.00 87.94 327 PRO A C 1
ATOM 2594 O O . PRO A 1 327 ? 21.358 -23.012 -20.120 1.00 87.94 327 PRO A O 1
ATOM 2597 N N . GLY A 1 328 ? 20.015 -21.431 -21.007 1.00 86.06 328 GLY A N 1
ATOM 2598 C CA . GLY A 1 328 ? 19.404 -20.973 -19.757 1.00 86.06 328 GLY A CA 1
ATOM 2599 C C . GLY A 1 328 ? 20.130 -19.835 -19.029 1.00 86.06 328 GLY A C 1
ATOM 2600 O O . GLY A 1 328 ? 19.551 -19.301 -18.085 1.00 86.06 328 GLY A O 1
ATOM 2601 N N . ASP A 1 329 ? 21.337 -19.432 -19.449 1.00 89.88 329 ASP A N 1
ATOM 2602 C CA . ASP A 1 329 ? 21.970 -18.208 -18.935 1.00 89.88 329 ASP A CA 1
ATOM 2603 C C . ASP A 1 329 ? 21.109 -16.977 -19.319 1.00 89.88 329 ASP A C 1
ATOM 2605 O O . ASP A 1 329 ? 20.485 -16.949 -20.385 1.00 89.88 329 ASP A O 1
ATOM 2609 N N . LEU A 1 330 ? 21.092 -15.951 -18.460 1.00 91.00 330 LEU A N 1
ATOM 2610 C CA . LEU A 1 330 ? 20.414 -14.673 -18.697 1.00 91.00 330 LEU A CA 1
ATOM 2611 C C . LEU A 1 330 ? 21.447 -13.583 -19.005 1.00 91.00 330 LEU A C 1
ATOM 2613 O O . LEU A 1 330 ? 22.322 -13.306 -18.186 1.00 91.00 330 LEU A O 1
ATOM 2617 N N . ILE A 1 331 ? 21.332 -12.963 -20.178 1.00 90.00 331 ILE A N 1
ATOM 2618 C CA . ILE A 1 331 ? 22.168 -11.839 -20.611 1.00 90.00 331 ILE A CA 1
ATOM 2619 C C . ILE A 1 331 ? 21.333 -10.565 -20.577 1.00 90.00 331 ILE A C 1
ATOM 2621 O O . ILE A 1 331 ? 20.270 -10.531 -21.193 1.00 90.00 331 ILE A O 1
ATOM 2625 N N . ALA A 1 332 ? 21.820 -9.528 -19.895 1.00 90.25 332 ALA A N 1
ATOM 2626 C CA . ALA A 1 332 ? 21.143 -8.239 -19.803 1.00 90.25 332 ALA A CA 1
ATOM 2627 C C . ALA A 1 332 ? 22.004 -7.087 -20.332 1.00 90.25 332 ALA A C 1
ATOM 2629 O O . ALA A 1 332 ? 23.227 -7.100 -20.188 1.00 90.25 332 ALA A O 1
ATOM 2630 N N . ILE A 1 333 ? 21.351 -6.095 -20.935 1.00 90.88 333 ILE A N 1
ATOM 2631 C CA . ILE A 1 333 ? 21.970 -4.836 -21.370 1.00 90.88 333 ILE A CA 1
ATOM 2632 C C . ILE A 1 333 ? 21.472 -3.669 -20.520 1.00 90.88 333 ILE A C 1
ATOM 2634 O O . ILE A 1 333 ? 20.327 -3.678 -20.060 1.00 90.88 333 ILE A O 1
ATOM 2638 N N . ASP A 1 334 ? 22.310 -2.645 -20.405 1.00 87.69 334 ASP A N 1
ATOM 2639 C CA . ASP A 1 334 ? 21.886 -1.313 -19.988 1.00 87.69 334 ASP A CA 1
ATOM 2640 C C . ASP A 1 334 ? 21.463 -0.527 -21.219 1.00 87.69 334 ASP A C 1
ATOM 2642 O O . ASP A 1 334 ? 22.248 -0.355 -22.151 1.00 87.69 334 ASP A O 1
ATOM 2646 N N . TYR A 1 335 ? 20.207 -0.093 -21.235 1.00 83.31 335 TYR A N 1
ATOM 2647 C CA . TYR A 1 335 ? 19.646 0.690 -22.319 1.00 83.31 335 TYR A CA 1
ATOM 2648 C C . TYR A 1 335 ? 19.396 2.123 -21.865 1.00 83.31 335 TYR A C 1
ATOM 2650 O O . TYR A 1 335 ? 18.641 2.365 -20.927 1.00 83.31 335 TYR A O 1
ATOM 2658 N N . ASP A 1 336 ? 20.017 3.072 -22.555 1.00 80.62 336 ASP A N 1
ATOM 2659 C CA . ASP A 1 336 ? 20.005 4.503 -22.248 1.00 80.62 336 ASP A CA 1
ATOM 2660 C C . ASP A 1 336 ? 19.046 5.307 -23.142 1.00 80.62 336 ASP A C 1
ATOM 2662 O O . ASP A 1 336 ? 19.135 6.529 -23.189 1.00 80.62 336 ASP A O 1
ATOM 2666 N N . TRP A 1 337 ? 18.117 4.631 -23.831 1.00 76.94 337 TRP A N 1
ATOM 2667 C CA . TRP A 1 337 ? 17.153 5.216 -24.776 1.00 76.94 337 TRP A CA 1
ATOM 2668 C C . TRP A 1 337 ? 17.726 5.732 -26.102 1.00 76.94 337 TRP A C 1
ATOM 2670 O O . TRP A 1 337 ? 17.019 6.407 -26.860 1.00 76.94 337 TRP A O 1
ATOM 2680 N N . ASN A 1 338 ? 18.953 5.370 -26.471 1.00 74.44 338 ASN A N 1
ATOM 2681 C CA . ASN A 1 338 ? 19.442 5.674 -27.808 1.00 74.44 338 ASN A CA 1
ATOM 2682 C C . ASN A 1 338 ? 18.754 4.791 -28.879 1.00 74.44 338 ASN A C 1
ATOM 2684 O O . ASN A 1 338 ? 18.895 3.569 -28.916 1.00 74.44 338 ASN A O 1
ATOM 2688 N N . ILE A 1 339 ? 17.967 5.402 -29.777 1.00 57.69 339 ILE A N 1
ATOM 2689 C CA . ILE A 1 339 ? 17.235 4.681 -30.844 1.00 57.69 339 ILE A CA 1
ATOM 2690 C C . ILE A 1 339 ? 18.164 4.000 -31.850 1.00 57.69 339 ILE A C 1
ATOM 2692 O O . ILE A 1 339 ? 17.782 2.971 -32.417 1.00 57.69 339 ILE A O 1
ATOM 2696 N N . GLU A 1 340 ? 19.363 4.546 -32.085 1.00 62.97 340 GLU A N 1
ATOM 2697 C CA . GLU A 1 340 ? 20.314 3.951 -33.035 1.00 62.97 340 GLU A CA 1
ATOM 2698 C C . GLU A 1 340 ? 20.689 2.518 -32.621 1.00 62.97 340 GLU A C 1
ATOM 2700 O O . GLU A 1 340 ? 20.996 1.681 -33.473 1.00 62.97 340 GLU A O 1
ATOM 2705 N N . ASP A 1 341 ? 20.501 2.189 -31.341 1.00 73.94 341 ASP A N 1
ATOM 2706 C CA . ASP A 1 341 ? 20.763 0.872 -30.788 1.00 73.94 341 ASP A CA 1
ATOM 2707 C C . ASP A 1 341 ? 19.606 -0.118 -30.937 1.00 73.94 341 ASP A C 1
ATOM 2709 O O . ASP A 1 341 ? 19.839 -1.313 -30.791 1.00 73.94 341 ASP A O 1
ATOM 2713 N N . LEU A 1 342 ? 18.376 0.277 -31.298 1.00 84.94 342 LEU A N 1
ATOM 2714 C CA . LEU A 1 342 ? 17.239 -0.664 -31.297 1.00 84.94 342 LEU A CA 1
ATOM 2715 C C . LEU A 1 342 ? 17.452 -1.858 -32.244 1.00 84.94 342 LEU A C 1
ATOM 2717 O O . LEU A 1 342 ? 17.148 -3.001 -31.895 1.00 84.94 342 LEU A O 1
ATOM 2721 N N . GLN A 1 343 ? 18.013 -1.625 -33.435 1.00 88.44 343 GLN A N 1
ATOM 2722 C CA . GLN A 1 343 ? 18.342 -2.718 -34.359 1.00 88.44 343 GLN A CA 1
ATOM 2723 C C . GLN A 1 343 ? 19.462 -3.609 -33.813 1.00 88.44 343 GLN A C 1
ATOM 2725 O O . GLN A 1 343 ? 19.411 -4.829 -33.979 1.00 88.44 343 GLN A O 1
ATOM 2730 N N . THR A 1 344 ? 20.448 -3.022 -33.137 1.00 89.12 344 THR A N 1
ATOM 2731 C CA . THR A 1 344 ? 21.535 -3.752 -32.476 1.00 89.12 344 THR A CA 1
ATOM 2732 C C . THR A 1 344 ? 20.988 -4.614 -31.340 1.00 89.12 344 THR A C 1
ATOM 2734 O O . THR A 1 344 ? 21.257 -5.811 -31.288 1.00 89.12 344 THR A O 1
ATOM 2737 N N . ILE A 1 345 ? 20.133 -4.052 -30.488 1.00 91.19 345 ILE A N 1
ATOM 2738 C CA . ILE A 1 345 ? 19.477 -4.740 -29.372 1.00 91.19 345 ILE A CA 1
ATOM 2739 C C . ILE A 1 345 ? 18.623 -5.897 -29.885 1.00 91.19 345 ILE A C 1
ATOM 2741 O O . ILE A 1 345 ? 18.688 -7.002 -29.348 1.00 91.19 345 ILE A O 1
ATOM 2745 N N . LYS A 1 346 ? 17.876 -5.687 -30.974 1.00 93.94 346 LYS A N 1
ATOM 2746 C CA . LYS A 1 346 ? 17.114 -6.746 -31.641 1.00 93.94 346 LYS A CA 1
ATOM 2747 C C . LYS A 1 346 ? 18.012 -7.892 -32.111 1.00 93.94 346 LYS A C 1
ATOM 2749 O O . LYS A 1 346 ? 17.683 -9.055 -31.880 1.00 93.94 346 LYS A O 1
ATOM 2754 N N . GLN A 1 347 ? 19.155 -7.587 -32.727 1.00 92.56 347 GLN A N 1
ATOM 2755 C CA . GLN A 1 347 ? 20.123 -8.604 -33.160 1.00 92.56 347 GLN A CA 1
ATOM 2756 C C . GLN A 1 347 ? 20.745 -9.356 -31.977 1.00 92.56 347 GLN A C 1
ATOM 2758 O O . GLN A 1 347 ? 20.898 -10.578 -32.041 1.00 92.56 347 GLN A O 1
ATOM 2763 N N . ILE A 1 348 ? 21.084 -8.646 -30.897 1.00 92.56 348 ILE A N 1
ATOM 2764 C CA . ILE A 1 348 ? 21.602 -9.237 -29.658 1.00 92.56 348 ILE A CA 1
ATOM 2765 C C . ILE A 1 348 ? 20.558 -10.189 -29.072 1.00 92.56 348 ILE A C 1
ATOM 2767 O O . ILE A 1 348 ? 20.866 -11.358 -28.856 1.00 92.56 348 ILE A O 1
ATOM 2771 N N . SER A 1 349 ? 19.320 -9.720 -28.894 1.00 95.50 349 SER A N 1
ATOM 2772 C CA . SER A 1 349 ? 18.196 -10.508 -28.381 1.00 95.50 349 SER A CA 1
ATOM 2773 C C . SER A 1 349 ? 18.012 -11.804 -29.178 1.00 95.50 349 SER A C 1
ATOM 2775 O O . SER A 1 349 ? 18.048 -12.890 -28.603 1.00 95.50 349 SER A O 1
ATOM 2777 N N . GLN A 1 350 ? 17.946 -11.714 -30.512 1.00 95.81 350 GLN A N 1
ATOM 2778 C CA . GLN A 1 350 ? 17.814 -12.883 -31.388 1.00 95.81 350 GLN A CA 1
ATOM 2779 C C . GLN A 1 350 ? 18.961 -13.883 -31.208 1.00 95.81 350 GLN A C 1
ATOM 2781 O O . GLN A 1 350 ? 18.713 -15.074 -31.028 1.00 95.81 350 GLN A O 1
ATOM 2786 N N . ARG A 1 351 ? 20.215 -13.414 -31.196 1.00 94.81 351 ARG A N 1
ATOM 2787 C CA . ARG A 1 351 ? 21.386 -14.287 -31.014 1.00 94.81 351 ARG A CA 1
ATOM 2788 C C . ARG A 1 351 ? 21.429 -14.938 -29.628 1.00 94.81 351 ARG A C 1
ATOM 2790 O O . ARG A 1 351 ? 21.850 -16.089 -29.514 1.00 94.81 351 ARG A O 1
ATOM 2797 N N . VAL A 1 352 ? 20.982 -14.240 -28.582 1.00 94.62 352 VAL A N 1
ATOM 2798 C CA . VAL A 1 352 ? 20.831 -14.809 -27.232 1.00 94.62 352 VAL A CA 1
ATOM 2799 C C . VAL A 1 352 ? 19.817 -15.958 -27.251 1.00 94.62 352 VAL A C 1
ATOM 2801 O O . VAL A 1 352 ? 20.098 -17.043 -26.742 1.00 94.62 352 VAL A O 1
ATOM 2804 N N . HIS A 1 353 ? 18.663 -15.789 -27.896 1.00 95.81 353 HIS A N 1
ATOM 2805 C CA . HIS A 1 353 ? 17.679 -16.875 -27.976 1.00 95.81 353 HIS A CA 1
ATOM 2806 C C . HIS A 1 353 ? 18.118 -18.028 -28.880 1.00 95.81 353 HIS A C 1
ATOM 2808 O O . HIS A 1 353 ? 17.877 -19.183 -28.533 1.00 95.81 353 HIS A O 1
ATOM 2814 N N . GLU A 1 354 ? 18.809 -17.758 -29.991 1.00 95.50 354 GLU A N 1
ATOM 2815 C CA . GLU A 1 354 ? 19.401 -18.793 -30.856 1.00 95.50 354 GLU A CA 1
ATOM 2816 C C . GLU A 1 354 ? 20.405 -19.675 -30.095 1.00 95.50 354 GLU A C 1
ATOM 2818 O O . GLU A 1 354 ? 20.472 -20.884 -30.323 1.00 95.50 354 GLU A O 1
ATOM 2823 N N . GLY A 1 355 ? 21.142 -19.091 -29.144 1.00 93.31 355 GLY A N 1
ATOM 2824 C CA . GLY A 1 355 ? 22.024 -19.808 -28.219 1.00 93.31 355 GLY A CA 1
ATOM 2825 C C . GLY A 1 355 ? 21.306 -20.530 -27.068 1.00 93.31 355 GLY A C 1
ATOM 2826 O O . GLY A 1 355 ? 21.963 -21.165 -26.242 1.00 93.31 355 GLY A O 1
ATOM 2827 N N . GLY A 1 356 ? 19.974 -20.444 -26.988 1.00 93.75 356 GLY A N 1
ATOM 2828 C CA . GLY A 1 356 ? 19.157 -21.028 -25.921 1.00 93.75 356 GLY A CA 1
ATOM 2829 C C . GLY A 1 356 ? 19.186 -20.255 -24.598 1.00 93.75 356 GLY A C 1
ATOM 2830 O O . GLY A 1 356 ? 18.832 -20.822 -23.562 1.00 93.75 356 GLY A O 1
ATOM 2831 N N . GLY A 1 357 ? 19.644 -19.003 -24.609 1.00 93.88 357 GLY A N 1
ATOM 2832 C CA . GLY A 1 357 ? 19.671 -18.119 -23.444 1.00 93.88 357 GLY A CA 1
ATOM 2833 C C . GLY A 1 357 ? 18.371 -17.346 -23.234 1.00 93.88 357 GLY A C 1
ATOM 2834 O O . GLY A 1 357 ? 17.370 -17.557 -23.924 1.00 93.88 357 GLY A O 1
ATOM 2835 N N . LYS A 1 358 ? 18.410 -16.441 -22.258 1.00 95.12 358 LYS A N 1
ATOM 2836 C CA . LYS A 1 358 ? 17.357 -15.480 -21.922 1.00 95.12 358 LYS A CA 1
ATOM 2837 C C . LYS A 1 358 ? 17.896 -14.063 -22.045 1.00 95.12 358 LYS A C 1
ATOM 2839 O O . LYS A 1 358 ? 19.060 -13.827 -21.729 1.00 95.12 358 LYS A O 1
ATOM 2844 N N . PHE A 1 359 ? 17.065 -13.134 -22.503 1.00 95.50 359 PHE A N 1
ATOM 2845 C CA . PHE A 1 359 ? 17.472 -11.755 -22.758 1.00 95.50 359 PHE A CA 1
ATOM 2846 C C . PHE A 1 359 ? 16.791 -10.778 -21.797 1.00 95.50 359 PHE A C 1
ATOM 2848 O O . PHE A 1 359 ? 15.575 -10.816 -21.631 1.00 95.50 359 PHE A O 1
ATOM 2855 N N . GLY A 1 360 ? 17.574 -9.907 -21.169 1.00 95.69 360 GLY A N 1
ATOM 2856 C CA . GLY A 1 360 ? 17.112 -8.885 -20.240 1.00 95.69 360 GLY A CA 1
ATOM 2857 C C . GLY A 1 360 ? 17.471 -7.474 -20.696 1.00 95.69 360 GLY A C 1
ATOM 2858 O O . GLY A 1 360 ? 18.465 -7.260 -21.388 1.00 95.69 360 GLY A O 1
ATOM 2859 N N . ILE A 1 361 ? 16.676 -6.500 -20.274 1.00 95.38 361 ILE A N 1
ATOM 2860 C CA . ILE A 1 361 ? 16.931 -5.081 -20.517 1.00 95.38 361 ILE A CA 1
ATOM 2861 C C . ILE A 1 361 ? 16.777 -4.339 -19.196 1.00 95.38 361 ILE A C 1
ATOM 2863 O O . ILE A 1 361 ? 15.758 -4.495 -18.526 1.00 95.38 361 ILE A O 1
ATOM 2867 N N . ARG A 1 362 ? 17.756 -3.512 -18.835 1.00 94.06 362 ARG A N 1
ATOM 2868 C CA . ARG A 1 362 ? 17.630 -2.507 -17.780 1.00 94.06 362 ARG A CA 1
ATOM 2869 C C . ARG A 1 362 ? 17.509 -1.133 -18.418 1.00 94.06 362 ARG A C 1
ATOM 2871 O O . ARG A 1 362 ? 18.310 -0.811 -19.287 1.00 94.06 362 ARG A O 1
ATOM 2878 N N . LEU A 1 363 ? 16.521 -0.342 -18.011 1.00 93.00 363 LEU A N 1
ATOM 2879 C CA . LEU A 1 363 ? 16.311 0.997 -18.564 1.00 93.00 363 LEU A CA 1
ATOM 2880 C C . LEU A 1 363 ? 15.945 2.019 -17.485 1.00 93.00 363 LEU A C 1
ATOM 2882 O O . LEU A 1 363 ? 15.269 1.662 -16.516 1.00 93.00 363 LEU A O 1
ATOM 2886 N N . PRO A 1 364 ? 16.364 3.287 -17.635 1.00 91.75 364 PRO A N 1
ATOM 2887 C CA . PRO A 1 364 ? 15.990 4.332 -16.705 1.00 91.75 364 PRO A CA 1
ATOM 2888 C C . PRO A 1 364 ? 14.533 4.755 -16.935 1.00 91.75 364 PRO A C 1
ATOM 2890 O O . PRO A 1 364 ? 14.126 4.996 -18.075 1.00 91.75 364 PRO A O 1
ATOM 2893 N N . ILE A 1 365 ? 13.738 4.853 -15.864 1.00 91.38 365 ILE A N 1
ATOM 2894 C CA . ILE A 1 365 ? 12.306 5.184 -15.973 1.00 91.38 365 ILE A CA 1
ATOM 2895 C C . ILE A 1 365 ? 12.093 6.662 -16.280 1.00 91.38 365 ILE A C 1
ATOM 2897 O O . ILE A 1 365 ? 11.291 7.023 -17.135 1.00 91.38 365 ILE A O 1
ATOM 2901 N N . ALA A 1 366 ? 12.757 7.522 -15.516 1.00 86.12 366 ALA A N 1
ATOM 2902 C CA . ALA A 1 366 ? 12.492 8.956 -15.502 1.00 86.12 366 ALA A CA 1
ATOM 2903 C C . ALA A 1 366 ? 13.758 9.791 -15.669 1.00 86.12 366 ALA A C 1
ATOM 2905 O O . ALA A 1 366 ? 13.658 10.972 -15.966 1.00 86.12 366 ALA A O 1
ATOM 2906 N N . GLU A 1 367 ? 14.933 9.203 -15.477 1.00 83.31 367 GLU A N 1
ATOM 2907 C CA . GLU A 1 367 ? 16.213 9.878 -15.641 1.00 83.31 367 GLU A CA 1
ATOM 2908 C C . GLU A 1 367 ? 16.708 9.679 -17.079 1.00 83.31 367 GLU A C 1
ATOM 2910 O O . GLU A 1 367 ? 17.272 8.634 -17.394 1.00 83.31 367 GLU A O 1
ATOM 2915 N N . ILE A 1 368 ? 16.449 10.639 -17.970 1.00 74.75 368 ILE A N 1
ATOM 2916 C CA . ILE A 1 368 ? 16.825 10.531 -19.391 1.00 74.75 368 ILE A CA 1
ATOM 2917 C C . ILE A 1 368 ? 17.684 11.712 -19.841 1.00 74.75 368 ILE A C 1
ATOM 2919 O O . ILE A 1 368 ? 17.534 12.832 -19.347 1.00 74.75 368 ILE A O 1
ATOM 2923 N N . ASP A 1 369 ? 18.568 11.466 -20.809 1.00 71.75 369 ASP A N 1
ATOM 2924 C CA . ASP A 1 369 ? 19.300 12.535 -21.484 1.00 71.75 369 ASP A CA 1
ATOM 2925 C C . ASP A 1 369 ? 18.339 13.344 -22.371 1.00 71.75 369 ASP A C 1
ATOM 2927 O O . ASP A 1 369 ? 17.682 12.818 -23.273 1.00 71.75 369 ASP A O 1
ATOM 2931 N N . THR A 1 370 ? 18.279 14.654 -22.129 1.00 64.56 370 THR A N 1
ATOM 2932 C CA . THR A 1 370 ? 17.493 15.614 -22.916 1.00 64.56 370 THR A CA 1
ATOM 2933 C C . THR A 1 370 ? 17.735 15.541 -24.420 1.00 64.56 370 THR A C 1
ATOM 2935 O O . THR A 1 370 ? 16.805 15.811 -25.178 1.00 64.56 370 THR A O 1
ATOM 2938 N N . ALA A 1 371 ? 18.930 15.138 -24.869 1.00 66.19 371 ALA A N 1
ATOM 2939 C CA . ALA A 1 371 ? 19.247 15.014 -26.292 1.00 66.19 371 ALA A CA 1
ATOM 2940 C C . ALA A 1 371 ? 18.330 14.018 -27.031 1.00 66.19 371 ALA A C 1
ATOM 2942 O O . ALA A 1 371 ? 18.169 14.104 -28.249 1.00 66.19 371 ALA A O 1
ATOM 2943 N N . ILE A 1 372 ? 17.699 13.085 -26.310 1.00 63.12 372 ILE A N 1
ATOM 2944 C CA . ILE A 1 372 ? 16.723 12.146 -26.877 1.00 63.12 372 ILE A CA 1
ATOM 2945 C C . ILE A 1 372 ? 15.429 12.861 -27.286 1.00 63.12 372 ILE A C 1
ATOM 2947 O O . ILE A 1 372 ? 14.808 12.467 -28.270 1.00 63.12 372 ILE A O 1
ATOM 2951 N N . LEU A 1 373 ? 15.038 13.937 -26.597 1.00 61.72 373 LEU A N 1
ATOM 2952 C CA . LEU A 1 373 ? 13.784 14.652 -26.872 1.00 61.72 373 LEU A CA 1
ATOM 2953 C C . LEU A 1 373 ? 13.865 15.591 -28.075 1.00 61.72 373 LEU A C 1
ATOM 2955 O O . LEU A 1 373 ? 12.842 15.902 -28.682 1.00 61.72 373 LEU A O 1
ATOM 2959 N N . ASP A 1 374 ? 15.070 16.021 -28.445 1.00 61.97 374 ASP A N 1
ATOM 2960 C CA . ASP A 1 374 ? 15.283 16.880 -29.614 1.00 61.97 374 ASP A CA 1
ATOM 2961 C C . ASP A 1 374 ? 15.163 16.112 -30.945 1.00 61.97 374 ASP A C 1
ATOM 2963 O O . ASP A 1 374 ? 15.049 16.713 -32.021 1.00 61.97 374 ASP A O 1
ATOM 2967 N N . ARG A 1 375 ? 15.157 14.776 -30.893 1.00 60.50 375 ARG A N 1
ATOM 2968 C CA . ARG A 1 375 ? 15.100 13.906 -32.069 1.00 60.50 375 ARG A CA 1
ATOM 2969 C C . ARG A 1 375 ? 13.718 13.972 -32.752 1.00 60.50 375 ARG A C 1
ATOM 2971 O O . ARG A 1 375 ? 12.704 13.801 -32.076 1.00 60.50 375 ARG A O 1
ATOM 2978 N N . PRO A 1 376 ? 13.642 14.176 -34.083 1.00 57.34 376 PRO A N 1
ATOM 2979 C CA . PRO A 1 376 ? 12.389 14.364 -34.834 1.00 57.34 376 PRO A CA 1
ATOM 2980 C C . PRO A 1 376 ? 11.335 13.276 -34.619 1.00 57.34 376 PRO A C 1
ATOM 2982 O O . PRO A 1 376 ? 10.142 13.562 -34.556 1.00 57.34 376 PRO A O 1
ATOM 2985 N N . GLU A 1 377 ? 11.776 12.030 -34.483 1.00 56.16 377 GLU A N 1
ATOM 2986 C CA . GLU A 1 377 ? 10.941 10.862 -34.204 1.00 56.16 377 GLU A CA 1
ATOM 2987 C C . GLU A 1 377 ? 10.297 10.868 -32.803 1.00 56.16 377 GLU A C 1
ATOM 2989 O O . GLU A 1 377 ? 9.335 10.137 -32.571 1.00 56.16 377 GLU A O 1
ATOM 2994 N N . TRP A 1 378 ? 10.765 11.739 -31.906 1.00 53.06 378 TRP A N 1
ATOM 2995 C CA . TRP A 1 378 ? 10.289 11.902 -30.532 1.00 53.06 378 TRP A CA 1
ATOM 2996 C C . TRP A 1 378 ? 9.637 13.284 -30.260 1.00 53.06 378 TRP A C 1
ATOM 2998 O O . TRP A 1 378 ? 9.162 13.531 -29.152 1.00 53.06 378 TRP A O 1
ATOM 3008 N N . GLN A 1 379 ? 9.521 14.171 -31.264 1.00 51.44 379 GLN A N 1
ATOM 3009 C CA . GLN A 1 379 ? 9.000 15.556 -31.165 1.00 51.44 379 GLN A CA 1
ATOM 3010 C C . GLN A 1 379 ? 7.465 15.683 -30.987 1.00 51.44 379 GLN A C 1
ATOM 3012 O O . GLN A 1 379 ? 6.823 16.549 -31.586 1.00 51.44 379 GLN A O 1
ATOM 3017 N N . LEU A 1 380 ? 6.835 14.841 -30.163 1.00 45.72 380 LEU A N 1
ATOM 3018 C CA . LEU A 1 380 ? 5.386 14.909 -29.909 1.00 45.72 380 LEU A CA 1
ATOM 3019 C C . LEU A 1 380 ? 4.971 15.748 -28.684 1.00 45.72 380 LEU A C 1
ATOM 3021 O O . LEU A 1 380 ? 3.770 15.918 -28.487 1.00 45.72 380 LEU A O 1
ATOM 3025 N N . ALA A 1 381 ? 5.890 16.336 -27.907 1.00 40.81 381 ALA A N 1
ATOM 3026 C CA . ALA A 1 381 ? 5.509 17.200 -26.780 1.00 40.81 381 ALA A CA 1
ATOM 3027 C C . ALA A 1 381 ? 6.508 18.346 -26.509 1.00 40.81 381 ALA A C 1
ATOM 3029 O O . ALA A 1 381 ? 7.658 18.086 -26.161 1.00 40.81 381 ALA A O 1
ATOM 3030 N N . PRO A 1 382 ? 6.083 19.624 -26.596 1.00 41.59 382 PRO A N 1
ATOM 3031 C CA . PRO A 1 382 ? 6.835 20.762 -26.093 1.00 41.59 382 PRO A CA 1
ATOM 3032 C C . PRO A 1 382 ? 6.288 21.144 -24.712 1.00 41.59 382 PRO A C 1
ATOM 3034 O O . PRO A 1 382 ? 5.376 21.964 -24.610 1.00 41.59 382 PRO A O 1
ATOM 3037 N N . VAL A 1 383 ? 6.828 20.575 -23.634 1.00 45.34 383 VAL A N 1
ATOM 3038 C CA . VAL A 1 383 ? 6.586 21.108 -22.284 1.00 45.34 383 VAL A CA 1
ATOM 3039 C C . VAL A 1 383 ? 7.922 21.191 -21.547 1.00 45.34 383 VAL A C 1
ATOM 3041 O O . VAL A 1 383 ? 8.643 20.195 -21.505 1.00 45.34 383 VAL A O 1
ATOM 3044 N N . PRO A 1 384 ? 8.298 22.363 -20.999 1.00 42.00 384 PRO A N 1
ATOM 3045 C CA . PRO A 1 384 ? 9.531 22.507 -20.244 1.00 42.00 384 PRO A CA 1
ATOM 3046 C C . PRO A 1 384 ? 9.492 21.600 -19.016 1.00 42.00 384 PRO A C 1
ATOM 3048 O O . PRO A 1 384 ? 8.623 21.702 -18.152 1.00 42.00 384 PRO A O 1
ATOM 3051 N N . VAL A 1 385 ? 10.461 20.700 -18.980 1.00 45.81 385 VAL A N 1
ATOM 3052 C CA . VAL A 1 385 ? 10.679 19.719 -17.928 1.00 45.81 385 VAL A CA 1
ATOM 3053 C C . VAL A 1 385 ? 11.274 20.462 -16.744 1.00 45.81 385 VAL A C 1
ATOM 3055 O O . VAL A 1 385 ? 12.290 21.145 -16.876 1.00 45.81 385 VAL A O 1
ATOM 3058 N N . PHE A 1 386 ? 10.621 20.378 -15.589 1.00 45.84 386 PHE A N 1
ATOM 3059 C CA . PHE A 1 386 ? 11.114 21.039 -14.390 1.00 45.84 386 PHE A CA 1
ATOM 3060 C C . PHE A 1 386 ? 12.405 20.364 -13.921 1.00 45.84 386 PHE A C 1
ATOM 3062 O O . PHE A 1 386 ? 12.405 19.201 -13.521 1.00 45.84 386 PHE A O 1
ATOM 3069 N N . GLN A 1 387 ? 13.503 21.115 -13.947 1.00 46.59 387 GLN A N 1
ATOM 3070 C CA . GLN A 1 387 ? 14.741 20.725 -13.291 1.00 46.59 387 GLN A CA 1
ATOM 3071 C C . GLN A 1 387 ? 14.560 20.876 -11.781 1.00 46.59 387 GLN A C 1
ATOM 3073 O O . GLN A 1 387 ? 14.212 21.948 -11.280 1.00 46.59 387 GLN A O 1
ATOM 3078 N N . TRP A 1 388 ? 14.820 19.803 -11.043 1.00 45.84 388 TRP A N 1
ATOM 3079 C CA . TRP A 1 388 ? 15.072 19.908 -9.615 1.00 45.84 388 TRP A CA 1
ATOM 3080 C C . TRP A 1 388 ? 16.404 20.633 -9.439 1.00 45.84 388 TRP A C 1
ATOM 3082 O O . TRP A 1 388 ? 17.464 20.029 -9.580 1.00 45.84 388 TRP A O 1
ATOM 3092 N N . HIS A 1 389 ? 16.380 21.932 -9.146 1.00 40.34 389 HIS A N 1
ATOM 3093 C CA . HIS A 1 389 ? 17.572 22.561 -8.597 1.00 40.34 389 HIS A CA 1
ATOM 3094 C C . HIS A 1 389 ? 17.802 21.937 -7.221 1.00 40.34 389 HIS A C 1
ATOM 3096 O O . HIS A 1 389 ? 16.996 22.121 -6.306 1.00 40.34 389 HIS A O 1
ATOM 3102 N N . THR A 1 390 ? 18.888 21.172 -7.079 1.00 39.53 390 THR A N 1
ATOM 3103 C CA . THR A 1 390 ? 19.470 20.894 -5.767 1.00 39.53 390 THR A CA 1
ATOM 3104 C C . THR A 1 390 ? 19.544 22.229 -5.041 1.00 39.53 390 THR A C 1
ATOM 3106 O O . THR A 1 390 ? 20.111 23.182 -5.583 1.00 39.53 390 THR A O 1
ATOM 3109 N N . VAL A 1 391 ? 18.908 22.328 -3.869 1.00 40.72 391 VAL A N 1
ATOM 3110 C CA . VAL A 1 391 ? 19.075 23.487 -2.986 1.00 40.72 391 VAL A CA 1
ATOM 3111 C C . VAL A 1 391 ? 20.580 23.751 -2.931 1.00 40.72 391 VAL A C 1
ATOM 3113 O O . VAL A 1 391 ? 21.305 22.802 -2.621 1.00 40.72 391 VAL A O 1
ATOM 3116 N N . PRO A 1 392 ? 21.066 24.947 -3.314 1.00 40.59 392 PRO A N 1
ATOM 3117 C CA . PRO A 1 392 ? 22.488 25.237 -3.243 1.00 40.59 392 PRO A CA 1
ATOM 3118 C C . PRO A 1 392 ? 22.943 24.883 -1.834 1.00 40.59 392 PRO A C 1
ATOM 3120 O O . PRO A 1 392 ? 22.307 25.332 -0.874 1.00 40.59 392 PRO A O 1
ATOM 3123 N N . GLU A 1 393 ? 23.966 24.035 -1.705 1.00 41.78 393 GLU A N 1
ATOM 3124 C CA . GLU A 1 393 ? 24.601 23.817 -0.411 1.00 41.78 393 GLU A CA 1
ATOM 3125 C C . GLU A 1 393 ? 24.835 25.191 0.209 1.00 41.78 393 GLU A C 1
ATOM 3127 O O . GLU A 1 393 ? 25.356 26.095 -0.450 1.00 41.78 393 GLU A O 1
ATOM 3132 N N . ASN A 1 394 ? 24.331 25.374 1.431 1.00 38.53 394 ASN A N 1
ATOM 3133 C CA . ASN A 1 394 ? 24.428 26.640 2.137 1.00 38.53 394 ASN A CA 1
ATOM 3134 C C . ASN A 1 394 ? 25.852 27.183 1.999 1.00 38.53 394 ASN A C 1
ATOM 3136 O O . ASN A 1 394 ? 26.825 26.502 2.323 1.00 38.53 394 ASN A O 1
ATOM 3140 N N . HIS A 1 395 ? 25.938 28.426 1.535 1.00 42.38 395 HIS A N 1
ATOM 3141 C CA . HIS A 1 395 ? 27.148 29.212 1.300 1.00 42.38 395 HIS A CA 1
ATOM 3142 C C . HIS A 1 395 ? 27.975 29.512 2.576 1.00 42.38 395 HIS A C 1
ATOM 3144 O O . HIS A 1 395 ? 28.746 30.467 2.595 1.00 42.38 395 HIS A O 1
ATOM 3150 N N . ASP A 1 396 ? 27.857 28.695 3.626 1.00 41.75 396 ASP A N 1
ATOM 3151 C CA . ASP A 1 396 ? 28.514 28.876 4.925 1.00 41.75 396 ASP A CA 1
ATOM 3152 C C . ASP A 1 396 ? 29.754 27.976 5.112 1.00 41.75 396 ASP A C 1
ATOM 3154 O O . ASP A 1 396 ? 30.309 27.894 6.209 1.00 41.75 396 ASP A O 1
ATOM 3158 N N . ALA A 1 397 ? 30.239 27.316 4.054 1.00 43.81 397 ALA A N 1
ATOM 3159 C CA . ALA A 1 397 ? 31.557 26.689 4.078 1.00 43.81 397 ALA A CA 1
ATOM 3160 C C . ALA A 1 397 ? 32.643 27.765 3.907 1.00 43.81 397 ALA A C 1
ATOM 3162 O O . ALA A 1 397 ? 32.920 28.238 2.805 1.00 43.81 397 ALA A O 1
ATOM 3163 N N . GLU A 1 398 ? 33.214 28.153 5.047 1.00 43.44 398 GLU A N 1
ATOM 3164 C CA . GLU A 1 398 ? 34.378 29.020 5.225 1.00 43.44 398 GLU A CA 1
ATOM 3165 C C . GLU A 1 398 ? 35.408 28.928 4.087 1.00 43.44 398 GLU A C 1
ATOM 3167 O O . GLU A 1 398 ? 35.841 27.843 3.692 1.00 43.44 398 GLU A O 1
ATOM 3172 N N . GLU A 1 399 ? 35.862 30.103 3.638 1.00 46.00 399 GLU A N 1
ATOM 3173 C CA . GLU A 1 399 ? 37.016 30.320 2.766 1.00 46.00 399 GLU A CA 1
ATOM 3174 C C . GLU A 1 399 ? 38.257 29.546 3.251 1.00 46.00 399 GLU A C 1
ATOM 3176 O O . GLU A 1 399 ? 39.123 30.075 3.953 1.00 46.00 399 GLU A O 1
ATOM 3181 N N . LYS A 1 400 ? 38.421 28.297 2.813 1.00 43.16 400 LYS A N 1
ATOM 3182 C CA . LYS A 1 400 ? 39.739 27.665 2.763 1.00 43.16 400 LYS A CA 1
ATOM 3183 C C . LYS A 1 400 ? 40.371 27.962 1.417 1.00 43.16 400 LYS A C 1
ATOM 3185 O O . LYS A 1 400 ? 40.193 27.281 0.415 1.00 43.16 400 LYS A O 1
ATOM 3190 N N . THR A 1 401 ? 41.112 29.057 1.446 1.00 46.22 401 THR A N 1
ATOM 3191 C CA . THR A 1 401 ? 42.069 29.482 0.437 1.00 46.22 401 THR A CA 1
ATOM 3192 C C . THR A 1 401 ? 43.099 28.386 0.138 1.00 46.22 401 THR A C 1
ATOM 3194 O O . THR A 1 401 ? 43.749 27.867 1.041 1.00 46.22 401 THR A O 1
ATOM 3197 N N . GLY A 1 402 ? 43.322 28.125 -1.154 1.00 47.06 402 GLY A N 1
ATOM 3198 C CA . GLY A 1 402 ? 44.647 27.751 -1.653 1.00 47.06 402 GLY A CA 1
ATOM 3199 C C . GLY A 1 402 ? 44.780 26.417 -2.390 1.00 47.06 402 GLY A C 1
ATOM 3200 O O . GLY A 1 402 ? 45.015 25.391 -1.771 1.00 47.06 402 GLY A O 1
ATOM 3201 N N . GLN A 1 403 ? 44.868 26.544 -3.721 1.00 40.12 403 GLN A N 1
ATOM 3202 C CA . GLN A 1 403 ? 45.699 25.760 -4.654 1.00 40.12 403 GLN A CA 1
ATOM 3203 C C . GLN A 1 403 ? 45.127 24.457 -5.243 1.00 40.12 403 GLN A C 1
ATOM 3205 O O . GLN A 1 403 ? 45.071 23.425 -4.589 1.00 40.12 403 GLN A O 1
ATOM 3210 N N . GLY A 1 404 ? 44.853 24.522 -6.558 1.00 43.06 404 GLY A N 1
ATOM 3211 C CA . GLY A 1 404 ? 44.693 23.373 -7.457 1.00 43.06 404 GLY A CA 1
ATOM 3212 C C . GLY A 1 404 ? 43.344 23.309 -8.178 1.00 43.06 404 GLY A C 1
ATOM 3213 O O . GLY A 1 404 ? 42.601 22.364 -7.962 1.00 43.06 404 GLY A O 1
ATOM 3214 N N . GLN A 1 405 ? 43.003 24.298 -9.016 1.00 41.69 405 GLN A N 1
ATOM 3215 C CA . GLN A 1 405 ? 41.847 24.190 -9.919 1.00 41.69 405 GLN A CA 1
ATOM 3216 C C . GLN A 1 405 ? 42.179 23.224 -11.066 1.00 41.69 405 GLN A C 1
ATOM 3218 O O . GLN A 1 405 ? 42.691 23.636 -12.104 1.00 41.69 405 GLN A O 1
ATOM 3223 N N . GLU A 1 406 ? 41.896 21.939 -10.869 1.00 43.53 406 GLU A N 1
ATOM 3224 C CA . GLU A 1 406 ? 41.465 21.091 -11.977 1.00 43.53 406 GLU A CA 1
ATOM 3225 C C . GLU A 1 406 ? 40.014 21.482 -12.287 1.00 43.53 406 GLU A C 1
ATOM 3227 O O . GLU A 1 406 ? 39.163 21.476 -11.394 1.00 43.53 406 GLU A O 1
ATOM 3232 N N . GLU A 1 407 ? 39.747 21.894 -13.531 1.00 41.53 407 GLU A N 1
ATOM 3233 C CA . GLU A 1 407 ? 38.394 22.040 -14.075 1.00 41.53 407 GLU A CA 1
ATOM 3234 C C . GLU A 1 407 ? 37.719 20.665 -14.042 1.00 41.53 407 GLU A C 1
ATOM 3236 O O . GLU A 1 407 ? 37.697 19.921 -15.020 1.00 41.53 407 GLU A O 1
ATOM 3241 N N . THR A 1 408 ? 37.185 20.298 -12.882 1.00 43.84 408 THR A N 1
ATOM 3242 C CA . THR A 1 408 ? 36.179 19.254 -12.784 1.00 43.84 408 THR A CA 1
ATOM 3243 C C . THR A 1 408 ? 34.986 19.781 -13.564 1.00 43.84 408 THR A C 1
ATOM 3245 O O . THR A 1 408 ? 34.296 20.700 -13.126 1.00 43.84 408 THR A O 1
ATOM 3248 N N . GLN A 1 409 ? 34.803 19.266 -14.785 1.00 44.88 409 GLN A N 1
ATOM 3249 C CA . GLN A 1 409 ? 33.559 19.422 -15.527 1.00 44.88 409 GLN A CA 1
ATOM 3250 C C . GLN A 1 409 ? 32.436 19.063 -14.559 1.00 44.88 409 GLN A C 1
ATOM 3252 O O . GLN A 1 409 ? 32.272 17.896 -14.210 1.00 44.88 409 GLN A O 1
ATOM 3257 N N . GLN A 1 410 ? 31.717 20.075 -14.070 1.00 46.66 410 GLN A N 1
ATOM 3258 C CA . GLN A 1 410 ? 30.510 19.870 -13.289 1.00 46.66 410 GLN A CA 1
ATOM 3259 C C . GLN A 1 410 ? 29.554 19.114 -14.201 1.00 46.66 410 GLN A C 1
ATOM 3261 O O . GLN A 1 410 ? 28.965 19.697 -15.113 1.00 46.66 410 GLN A O 1
ATOM 3266 N N . SER A 1 411 ? 29.472 17.799 -14.000 1.00 56.38 411 SER A N 1
ATOM 3267 C CA . SER A 1 411 ? 28.499 16.954 -14.667 1.00 56.38 411 SER A CA 1
ATOM 3268 C C . SER A 1 411 ? 27.139 17.558 -14.364 1.00 56.38 411 SER A C 1
ATOM 3270 O O . SER A 1 411 ? 26.753 17.651 -13.195 1.00 56.38 411 SER A O 1
ATOM 3272 N N . VAL A 1 412 ? 26.456 18.042 -15.400 1.00 60.94 412 VAL A N 1
ATOM 3273 C CA . VAL A 1 412 ? 25.101 18.567 -15.255 1.00 60.94 412 VAL A CA 1
ATOM 3274 C C . VAL A 1 412 ? 24.283 17.470 -14.573 1.00 60.94 412 VAL A C 1
ATOM 3276 O O . VAL A 1 412 ? 24.306 16.334 -15.054 1.00 60.94 412 VAL A O 1
ATOM 3279 N N . PRO A 1 413 ? 23.640 17.753 -13.427 1.00 63.09 413 PRO A N 1
ATOM 3280 C CA . PRO A 1 413 ? 22.902 16.733 -12.708 1.00 63.09 413 PRO A CA 1
ATOM 3281 C C . PRO A 1 413 ? 21.813 16.165 -13.622 1.00 63.09 413 PRO A C 1
ATOM 3283 O O . PRO A 1 413 ? 21.194 16.919 -14.383 1.00 63.09 413 PRO A O 1
ATOM 3286 N N . PRO A 1 414 ? 21.585 14.848 -13.572 1.00 67.31 414 PRO A N 1
ATOM 3287 C CA . PRO A 1 414 ? 20.647 14.209 -14.470 1.00 67.31 414 PRO A CA 1
ATOM 3288 C C . PRO A 1 414 ? 19.216 14.699 -14.202 1.00 67.31 414 PRO A C 1
ATOM 3290 O O . PRO A 1 414 ? 18.829 14.993 -13.066 1.00 67.31 414 PRO A O 1
ATOM 3293 N N . ILE A 1 415 ? 18.430 14.833 -15.272 1.00 76.75 415 ILE A N 1
ATOM 3294 C CA . ILE A 1 415 ? 17.078 15.399 -15.228 1.00 76.75 415 ILE A CA 1
ATOM 3295 C C . ILE A 1 415 ? 16.074 14.266 -15.022 1.00 76.75 415 ILE A C 1
ATOM 3297 O O . ILE A 1 415 ? 16.060 13.302 -15.782 1.00 76.75 415 ILE A O 1
ATOM 3301 N N . VAL A 1 416 ? 15.213 14.404 -14.009 1.00 83.06 416 VAL A N 1
ATOM 3302 C CA . VAL A 1 416 ? 14.147 13.440 -13.703 1.00 83.06 416 VAL A CA 1
ATOM 3303 C C . VAL A 1 416 ? 12.807 13.958 -14.222 1.00 83.06 416 VAL A C 1
ATOM 3305 O O . VAL A 1 416 ? 12.346 15.033 -13.834 1.00 83.06 416 VAL A O 1
ATOM 3308 N N . TYR A 1 417 ? 12.165 13.172 -15.077 1.00 86.00 417 TYR A N 1
ATOM 3309 C CA . TYR A 1 417 ? 10.907 13.494 -15.732 1.00 86.00 417 TYR A CA 1
ATOM 3310 C C . TYR A 1 417 ? 9.713 12.997 -14.927 1.00 86.00 417 TYR A C 1
ATOM 3312 O O . TYR A 1 417 ? 9.664 11.863 -14.454 1.00 86.00 417 TYR A O 1
ATOM 3320 N N . CYS A 1 418 ? 8.689 13.838 -14.810 1.00 90.19 418 CYS A N 1
ATOM 3321 C CA . CYS A 1 418 ? 7.455 13.424 -14.164 1.00 90.19 418 CYS A CA 1
ATOM 3322 C C . CYS A 1 418 ? 6.654 12.508 -15.099 1.00 90.19 418 CYS A C 1
ATOM 3324 O O . CYS A 1 418 ? 6.129 12.958 -16.119 1.00 90.19 418 CYS A O 1
ATOM 3326 N N . VAL A 1 419 ? 6.484 11.245 -14.710 1.00 93.44 419 VAL A N 1
ATOM 3327 C CA . VAL A 1 419 ? 5.645 10.261 -15.424 1.00 93.44 419 VAL A CA 1
ATOM 3328 C C . VAL A 1 419 ? 4.151 10.617 -15.447 1.00 93.44 419 VAL A C 1
ATOM 3330 O O . VAL A 1 419 ? 3.379 9.994 -16.161 1.00 93.44 419 VAL A O 1
ATOM 3333 N N . LEU A 1 420 ? 3.736 11.645 -14.702 1.00 93.50 420 LEU A N 1
ATOM 3334 C CA . LEU A 1 420 ? 2.371 12.187 -14.707 1.00 93.50 420 LEU A CA 1
ATOM 3335 C C . LEU A 1 420 ? 2.184 13.348 -15.697 1.00 93.50 420 LEU A C 1
ATOM 3337 O O . LEU A 1 420 ? 1.156 14.024 -15.682 1.00 93.50 420 LEU A O 1
ATOM 3341 N N . SER A 1 421 ? 3.190 13.605 -16.528 1.00 89.69 421 SER A N 1
ATOM 3342 C CA . SER A 1 421 ? 3.093 14.451 -17.718 1.00 89.69 421 SER A CA 1
ATOM 3343 C C . SER A 1 421 ? 2.912 13.584 -18.972 1.00 89.69 421 SER A C 1
ATOM 3345 O O . SER A 1 421 ? 2.860 12.354 -18.885 1.00 89.69 421 SER A O 1
ATOM 3347 N N . ASP A 1 422 ? 2.892 14.202 -20.155 1.00 85.06 422 ASP A N 1
ATOM 3348 C CA . ASP A 1 422 ? 2.885 13.484 -21.440 1.00 85.06 422 ASP A CA 1
ATOM 3349 C C . ASP A 1 422 ? 4.074 12.513 -21.589 1.00 85.06 422 ASP A C 1
ATOM 3351 O O . ASP A 1 422 ? 3.984 11.522 -22.319 1.00 85.06 422 ASP A O 1
ATOM 3355 N N . TYR A 1 423 ? 5.158 12.738 -20.834 1.00 87.81 423 TYR A N 1
ATOM 3356 C CA . TYR A 1 423 ? 6.296 11.825 -20.755 1.00 87.81 423 TYR A CA 1
ATOM 3357 C C . TYR A 1 423 ? 5.897 10.395 -20.362 1.00 87.81 423 TYR A C 1
ATOM 3359 O O . TYR A 1 423 ? 6.407 9.445 -20.945 1.00 87.81 423 TYR A O 1
ATOM 3367 N N . GLY A 1 424 ? 4.971 10.207 -19.415 1.00 91.56 424 GLY A N 1
ATOM 3368 C CA . GLY A 1 424 ? 4.577 8.859 -18.989 1.00 91.56 424 GLY A CA 1
ATOM 3369 C C . GLY A 1 424 ? 3.918 8.050 -20.106 1.00 91.56 424 GLY A C 1
ATOM 3370 O O . GLY A 1 424 ? 4.176 6.855 -20.248 1.00 91.56 424 GLY A O 1
ATOM 3371 N N . TYR A 1 425 ? 3.102 8.704 -20.940 1.00 89.75 425 TYR A N 1
ATOM 3372 C CA . TYR A 1 425 ? 2.500 8.077 -22.120 1.00 89.75 425 TYR A CA 1
ATOM 3373 C C . TYR A 1 425 ? 3.567 7.698 -23.151 1.00 89.75 425 TYR A C 1
ATOM 3375 O O . TYR A 1 425 ? 3.591 6.572 -23.650 1.00 89.75 425 TYR A O 1
ATOM 3383 N N . TYR A 1 426 ? 4.472 8.635 -23.432 1.00 85.88 426 TYR A N 1
ATOM 3384 C CA . TYR A 1 426 ? 5.613 8.422 -24.313 1.00 85.88 426 TYR A CA 1
ATOM 3385 C C . TYR A 1 426 ? 6.463 7.230 -23.861 1.00 85.88 426 TYR A C 1
ATOM 3387 O O . TYR A 1 426 ? 6.728 6.325 -24.651 1.00 85.88 426 TYR A O 1
ATOM 3395 N N . PHE A 1 427 ? 6.825 7.193 -22.578 1.00 90.94 427 PHE A N 1
ATOM 3396 C CA . PHE A 1 427 ? 7.652 6.146 -21.997 1.00 90.94 427 PHE A CA 1
ATOM 3397 C C . PHE A 1 427 ? 6.981 4.780 -22.140 1.00 90.94 427 PHE A C 1
ATOM 3399 O O . PHE A 1 427 ? 7.600 3.832 -22.620 1.00 90.94 427 PHE A O 1
ATOM 3406 N N . ALA A 1 428 ? 5.690 4.685 -21.808 1.00 94.38 428 ALA A N 1
ATOM 3407 C CA . ALA A 1 428 ? 4.945 3.439 -21.941 1.00 94.38 428 ALA A CA 1
ATOM 3408 C C . ALA A 1 428 ? 4.925 2.930 -23.393 1.00 94.38 428 ALA A C 1
ATOM 3410 O O . ALA A 1 428 ? 5.137 1.742 -23.638 1.00 94.38 428 ALA A O 1
ATOM 3411 N N . GLN A 1 429 ? 4.732 3.825 -24.368 1.00 90.62 429 GLN A N 1
ATOM 3412 C CA . GLN A 1 429 ? 4.756 3.472 -25.789 1.00 90.62 429 GLN A CA 1
ATOM 3413 C C . GLN A 1 429 ? 6.162 3.067 -26.267 1.00 90.62 429 GLN A C 1
ATOM 3415 O O . GLN A 1 429 ? 6.298 2.168 -27.104 1.00 90.62 429 GLN A O 1
ATOM 3420 N N . ALA A 1 430 ? 7.205 3.703 -25.736 1.00 89.25 430 ALA A N 1
ATOM 3421 C CA . ALA A 1 430 ? 8.592 3.399 -26.055 1.00 89.25 430 ALA A CA 1
ATOM 3422 C C . ALA A 1 430 ? 9.006 2.018 -25.530 1.00 89.25 430 ALA A C 1
ATOM 3424 O O . ALA A 1 430 ? 9.527 1.206 -26.295 1.00 89.25 430 ALA A O 1
ATOM 3425 N N . VAL A 1 431 ? 8.679 1.707 -24.268 1.00 94.19 431 VAL A N 1
ATOM 3426 C CA . VAL A 1 431 ? 8.875 0.368 -23.691 1.00 94.19 431 VAL A CA 1
ATOM 3427 C C . VAL A 1 431 ? 8.106 -0.675 -24.493 1.00 94.19 431 VAL A C 1
ATOM 3429 O O . VAL A 1 431 ? 8.663 -1.711 -24.834 1.00 94.19 431 VAL A O 1
ATOM 3432 N N . LYS A 1 432 ? 6.850 -0.398 -24.857 1.00 94.94 432 LYS A N 1
ATOM 3433 C CA . LYS A 1 432 ? 6.061 -1.315 -25.683 1.00 94.94 432 LYS A CA 1
ATOM 3434 C C . LYS A 1 432 ? 6.748 -1.611 -27.020 1.00 94.94 432 LYS A C 1
ATOM 3436 O O . LYS A 1 432 ? 6.907 -2.764 -27.392 1.00 94.94 432 LYS A O 1
ATOM 3441 N N . THR A 1 433 ? 7.203 -0.572 -27.717 1.00 92.00 433 THR A N 1
ATOM 3442 C CA . THR A 1 433 ? 7.910 -0.720 -29.000 1.00 92.00 433 THR A CA 1
ATOM 3443 C C . THR A 1 433 ? 9.191 -1.538 -28.832 1.00 92.00 433 THR A C 1
ATOM 3445 O O . THR A 1 433 ? 9.466 -2.425 -29.634 1.00 92.00 433 THR A O 1
ATOM 3448 N N . LEU A 1 434 ? 9.944 -1.293 -27.757 1.00 93.56 434 LEU A N 1
ATOM 3449 C CA . LEU A 1 434 ? 11.132 -2.067 -27.416 1.00 93.56 434 LEU A CA 1
ATOM 3450 C C . LEU A 1 434 ? 10.796 -3.549 -27.189 1.00 93.56 434 LEU A C 1
ATOM 3452 O O . LEU A 1 434 ? 11.471 -4.410 -27.741 1.00 93.56 434 LEU A O 1
ATOM 3456 N N . LEU A 1 435 ? 9.744 -3.856 -26.429 1.00 95.56 435 LEU A N 1
ATOM 3457 C CA . LEU A 1 435 ? 9.303 -5.229 -26.149 1.00 95.56 435 LEU A CA 1
ATOM 3458 C C . LEU A 1 435 ? 8.658 -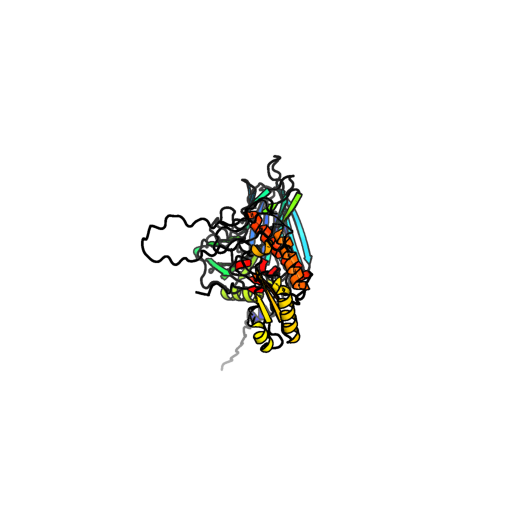5.930 -27.357 1.00 95.56 435 LEU A C 1
ATOM 3460 O O . LEU A 1 435 ? 8.695 -7.151 -27.446 1.00 95.56 435 LEU A O 1
ATOM 3464 N N . ASP A 1 436 ? 8.071 -5.190 -28.295 1.00 94.81 436 ASP A N 1
ATOM 3465 C CA . ASP A 1 436 ? 7.532 -5.760 -29.535 1.00 94.81 436 ASP A CA 1
ATOM 3466 C C . ASP A 1 436 ? 8.664 -6.102 -30.523 1.00 94.81 436 ASP A C 1
ATOM 3468 O O . ASP A 1 436 ? 8.595 -7.090 -31.259 1.00 94.81 436 ASP A O 1
ATOM 3472 N N . GLU A 1 437 ? 9.730 -5.297 -30.536 1.00 94.56 437 GLU A N 1
ATOM 3473 C CA . GLU A 1 437 ? 10.883 -5.482 -31.423 1.00 94.56 437 GLU A CA 1
ATOM 3474 C C . GLU A 1 437 ? 11.947 -6.430 -30.854 1.00 94.56 437 GLU A C 1
ATOM 3476 O O . GLU A 1 437 ? 12.736 -7.001 -31.615 1.00 94.56 437 GLU A O 1
ATOM 3481 N N . THR A 1 438 ? 11.967 -6.619 -29.533 1.00 93.00 438 THR A N 1
ATOM 3482 C CA . THR A 1 438 ? 12.929 -7.461 -28.814 1.00 93.00 438 THR A CA 1
ATOM 3483 C C . THR A 1 438 ? 12.185 -8.549 -28.056 1.00 93.00 438 THR A C 1
ATOM 3485 O O . THR A 1 438 ? 11.202 -8.285 -27.381 1.00 93.00 438 THR A O 1
ATOM 3488 N N . ALA A 1 439 ? 12.643 -9.796 -28.116 1.00 90.94 439 ALA A N 1
ATOM 3489 C CA . ALA A 1 439 ? 11.988 -10.886 -27.391 1.00 90.94 439 ALA A CA 1
ATOM 3490 C C . ALA A 1 439 ? 12.420 -10.917 -25.907 1.00 90.94 439 ALA A C 1
ATOM 3492 O O . ALA A 1 439 ? 12.836 -11.954 -25.398 1.00 90.94 439 ALA A O 1
ATOM 3493 N N . ALA A 1 440 ? 12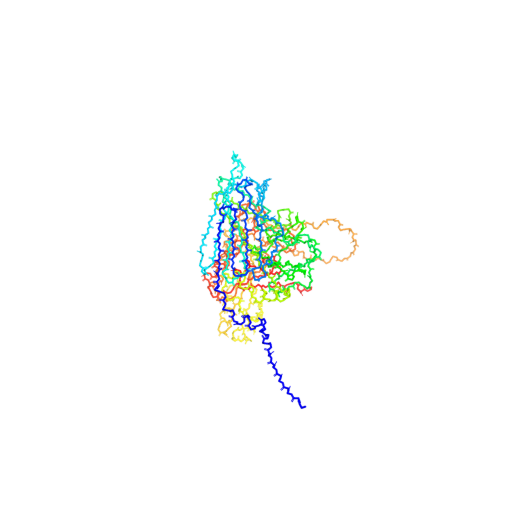.397 -9.774 -25.217 1.00 95.88 440 ALA A N 1
ATOM 3494 C CA . ALA A 1 440 ? 12.890 -9.662 -23.847 1.00 95.88 440 ALA A CA 1
ATOM 3495 C C . ALA A 1 440 ? 12.139 -10.600 -22.882 1.00 95.88 440 ALA A C 1
ATOM 3497 O O . ALA A 1 440 ? 10.911 -10.653 -22.847 1.00 95.88 440 ALA A O 1
ATOM 3498 N N . ASP A 1 441 ? 12.904 -11.331 -22.076 1.00 96.25 441 ASP A N 1
ATOM 3499 C CA . ASP A 1 441 ? 12.415 -12.198 -21.005 1.00 96.25 441 ASP A CA 1
ATOM 3500 C C . ASP A 1 441 ? 12.399 -11.473 -19.647 1.00 96.25 441 ASP A C 1
ATOM 3502 O O . ASP A 1 441 ? 11.670 -11.875 -18.739 1.00 96.25 441 ASP A O 1
ATOM 3506 N N . LEU A 1 442 ? 13.197 -10.409 -19.501 1.00 95.50 442 LEU A N 1
ATOM 3507 C CA . LEU A 1 442 ? 13.310 -9.594 -18.293 1.00 95.50 442 LEU A CA 1
ATOM 3508 C C . LEU A 1 442 ? 13.387 -8.104 -18.647 1.00 95.50 442 LEU A C 1
ATOM 3510 O O . LEU A 1 442 ? 14.191 -7.703 -19.485 1.00 95.50 442 LEU A O 1
ATOM 3514 N N . LEU A 1 443 ? 12.609 -7.284 -17.949 1.00 96.44 443 LEU A N 1
ATOM 3515 C CA . LEU A 1 443 ? 12.714 -5.831 -17.966 1.00 96.44 443 LEU A CA 1
ATOM 3516 C C . LEU A 1 443 ? 12.971 -5.326 -16.544 1.00 96.44 443 LEU A C 1
ATOM 3518 O O . LEU A 1 443 ? 12.179 -5.602 -15.648 1.00 96.44 443 LEU A O 1
ATOM 3522 N N . ILE A 1 444 ? 14.054 -4.580 -16.339 1.00 95.75 444 ILE A N 1
ATOM 3523 C CA . ILE A 1 444 ? 14.404 -3.944 -15.067 1.00 95.75 444 ILE A CA 1
ATOM 3524 C C . ILE A 1 444 ? 14.208 -2.439 -15.210 1.00 95.75 444 ILE A C 1
ATOM 3526 O O . ILE A 1 444 ? 14.851 -1.789 -16.034 1.00 95.75 444 ILE A O 1
ATOM 3530 N N . LEU A 1 445 ? 13.321 -1.896 -14.386 1.00 95.75 445 LEU A N 1
ATOM 3531 C CA . LEU A 1 445 ? 13.095 -0.469 -14.274 1.00 95.75 445 LEU A CA 1
ATOM 3532 C C . LEU A 1 445 ? 14.098 0.132 -13.280 1.00 95.75 445 LEU A C 1
ATOM 3534 O O . LEU A 1 445 ? 14.123 -0.260 -12.113 1.00 95.75 445 LEU A O 1
ATOM 3538 N N . ASP A 1 446 ? 14.930 1.055 -13.754 1.00 92.88 446 ASP A N 1
ATOM 3539 C CA . ASP A 1 446 ? 16.052 1.628 -13.005 1.00 92.88 446 ASP A CA 1
ATOM 3540 C C . ASP A 1 446 ? 15.972 3.164 -12.919 1.00 92.88 446 ASP A C 1
ATOM 3542 O O . ASP A 1 446 ? 15.171 3.800 -13.610 1.00 92.88 446 ASP A O 1
ATOM 3546 N N . ARG A 1 447 ? 16.834 3.749 -12.082 1.00 89.38 447 ARG A N 1
ATOM 3547 C CA . ARG A 1 447 ? 16.983 5.178 -11.775 1.00 89.38 447 ARG A CA 1
ATOM 3548 C C . ARG A 1 447 ? 15.768 5.827 -11.097 1.00 89.38 447 ARG A C 1
ATOM 3550 O O . ARG A 1 447 ? 14.628 5.419 -11.317 1.00 89.38 447 ARG A O 1
ATOM 3557 N N . PRO A 1 448 ? 15.975 6.883 -10.286 1.00 88.69 448 PRO A N 1
ATOM 3558 C CA . PRO A 1 448 ? 14.907 7.459 -9.476 1.00 88.69 448 PRO A CA 1
ATOM 3559 C C . PRO A 1 448 ? 13.710 7.983 -10.271 1.00 88.69 448 PRO A C 1
ATOM 3561 O O . PRO A 1 448 ? 13.844 8.865 -11.115 1.00 88.69 448 PRO A O 1
ATOM 3564 N N . ILE A 1 449 ? 12.511 7.519 -9.908 1.00 91.06 449 ILE A N 1
ATOM 3565 C CA . ILE A 1 449 ? 11.233 8.052 -10.418 1.00 91.06 449 ILE A CA 1
ATOM 3566 C C . ILE A 1 449 ? 10.647 9.148 -9.514 1.00 91.06 449 ILE A C 1
ATOM 3568 O O . ILE A 1 449 ? 9.844 9.971 -9.947 1.00 91.06 449 ILE A O 1
ATOM 3572 N N . LEU A 1 450 ? 11.048 9.174 -8.238 1.00 89.25 450 LEU A N 1
ATOM 3573 C CA . LEU A 1 450 ? 10.483 10.068 -7.219 1.00 89.25 450 LEU A CA 1
ATOM 3574 C C . LEU A 1 450 ? 11.254 11.386 -7.057 1.00 89.25 450 LEU A C 1
ATOM 3576 O O . LEU A 1 450 ? 10.906 12.191 -6.195 1.00 89.25 450 LEU A O 1
ATOM 3580 N N . GLY A 1 451 ? 12.309 11.604 -7.839 1.00 82.25 451 GLY A N 1
ATOM 3581 C CA . GLY A 1 451 ? 13.158 12.794 -7.782 1.00 82.25 451 GLY A CA 1
ATOM 3582 C C . GLY A 1 451 ? 14.639 12.449 -7.653 1.00 82.25 451 GLY A C 1
ATOM 3583 O O . GLY A 1 451 ? 14.989 11.314 -7.332 1.00 82.25 451 GLY A O 1
ATOM 3584 N N . ALA A 1 452 ? 15.495 13.446 -7.879 1.00 71.69 452 ALA A N 1
ATOM 3585 C CA . ALA A 1 452 ? 16.937 13.268 -8.041 1.00 71.69 452 ALA A CA 1
ATOM 3586 C C . ALA A 1 452 ? 17.609 12.464 -6.900 1.00 71.69 452 ALA A C 1
ATOM 3588 O O . ALA A 1 452 ? 17.180 12.556 -5.732 1.00 71.69 452 ALA A O 1
ATOM 3589 N N . PRO A 1 453 ? 18.681 11.705 -7.211 1.00 67.31 453 PRO A N 1
ATOM 3590 C CA . PRO A 1 453 ? 19.542 11.092 -6.202 1.00 67.31 453 PRO A CA 1
ATOM 3591 C C . PRO A 1 453 ? 19.977 12.116 -5.143 1.00 67.31 453 PRO A C 1
ATOM 3593 O O . PRO A 1 453 ? 20.238 13.274 -5.457 1.00 67.31 453 PRO A O 1
ATOM 3596 N N . GLY A 1 454 ? 19.999 11.720 -3.869 1.00 68.94 454 GLY A N 1
ATOM 3597 C CA . GLY A 1 454 ? 20.401 12.599 -2.760 1.00 68.94 454 GLY A CA 1
ATOM 3598 C C . GLY A 1 454 ? 19.382 13.674 -2.352 1.00 68.94 454 GLY A C 1
ATOM 3599 O O . GLY A 1 454 ? 19.500 14.240 -1.266 1.00 68.94 454 GLY A O 1
ATOM 3600 N N . SER A 1 455 ? 18.336 13.931 -3.145 1.00 74.88 455 SER A N 1
ATOM 3601 C CA . SER A 1 455 ? 17.287 14.868 -2.735 1.00 74.88 455 SER A CA 1
ATOM 3602 C C . SER A 1 455 ? 16.453 14.294 -1.586 1.00 74.88 455 SER A C 1
ATOM 3604 O O . SER A 1 455 ? 15.789 13.264 -1.748 1.00 74.88 455 SER A O 1
ATOM 3606 N N . LEU A 1 456 ? 16.442 14.996 -0.446 1.00 80.19 456 LEU A N 1
ATOM 3607 C CA . LEU A 1 456 ? 15.570 14.705 0.703 1.00 80.19 456 LEU A CA 1
ATOM 3608 C C . LEU A 1 456 ? 14.089 14.808 0.332 1.00 80.19 456 LEU A C 1
ATOM 3610 O O . LEU A 1 456 ? 13.242 14.074 0.837 1.00 80.19 456 LEU A O 1
ATOM 3614 N N . LEU A 1 457 ? 13.787 15.754 -0.548 1.00 80.50 457 LEU A N 1
ATOM 3615 C CA . LEU A 1 457 ? 12.457 16.065 -1.017 1.00 80.50 457 LEU A CA 1
ATOM 3616 C C . LEU A 1 457 ? 12.167 15.211 -2.263 1.00 80.50 457 LEU A C 1
ATOM 3618 O O . LEU A 1 457 ? 12.974 15.152 -3.182 1.00 80.50 457 LEU A O 1
ATOM 3622 N N . LYS A 1 458 ? 11.028 14.521 -2.277 1.00 87.50 458 LYS A N 1
ATOM 3623 C CA . LYS A 1 458 ? 10.537 13.690 -3.384 1.00 87.50 458 LYS A CA 1
ATOM 3624 C C . LYS A 1 458 ? 9.211 14.223 -3.938 1.00 87.50 458 LYS A C 1
ATOM 3626 O O . LYS A 1 458 ? 8.497 14.930 -3.220 1.00 87.50 458 LYS A O 1
ATOM 3631 N N . GLY A 1 459 ? 8.887 13.887 -5.185 1.00 89.62 459 GLY A N 1
ATOM 3632 C CA . GLY A 1 459 ? 7.648 14.253 -5.882 1.00 89.62 459 GLY A CA 1
ATOM 3633 C C . GLY A 1 459 ? 7.856 15.198 -7.070 1.00 89.62 459 GLY A C 1
ATOM 3634 O O . GLY A 1 459 ? 8.954 15.333 -7.598 1.00 89.62 459 GLY A O 1
ATOM 3635 N N . CYS A 1 460 ? 6.790 15.856 -7.507 1.00 89.38 460 CYS A N 1
ATOM 3636 C CA . CYS A 1 460 ? 6.774 16.814 -8.602 1.00 89.38 460 CYS A CA 1
ATOM 3637 C C . CYS A 1 460 ? 5.931 18.035 -8.209 1.00 89.38 460 CYS A C 1
ATOM 3639 O O . CYS A 1 460 ? 4.806 17.887 -7.742 1.00 89.38 460 CYS A O 1
ATOM 3641 N N . ASP A 1 461 ? 6.484 19.234 -8.403 1.00 88.50 461 ASP A N 1
ATOM 3642 C CA . ASP A 1 461 ? 5.822 20.527 -8.147 1.00 88.50 461 ASP A CA 1
ATOM 3643 C C . ASP A 1 461 ? 5.321 21.204 -9.435 1.00 88.50 461 ASP A C 1
ATOM 3645 O O . ASP A 1 461 ? 4.793 22.317 -9.404 1.00 88.50 461 ASP A O 1
ATOM 3649 N N . ALA A 1 462 ? 5.510 20.561 -10.591 1.00 83.81 462 ALA A N 1
ATOM 3650 C CA . ALA A 1 462 ? 5.171 21.155 -11.874 1.00 83.81 462 ALA A CA 1
ATOM 3651 C C . ALA A 1 462 ? 3.653 21.324 -12.028 1.00 83.81 462 ALA A C 1
ATOM 3653 O O . ALA A 1 462 ? 2.867 20.399 -11.813 1.00 83.81 462 ALA A O 1
ATOM 3654 N N . LEU A 1 463 ? 3.249 22.525 -12.439 1.00 85.19 463 LEU A N 1
ATOM 3655 C CA . LEU A 1 463 ? 1.857 22.845 -12.730 1.00 85.19 463 LEU A CA 1
ATOM 3656 C C . LEU A 1 463 ? 1.424 22.205 -14.055 1.00 85.19 463 LEU A C 1
ATOM 3658 O O . LEU A 1 463 ? 2.189 22.163 -15.014 1.00 85.19 463 LEU A O 1
ATOM 3662 N N . GLY A 1 464 ? 0.166 21.767 -14.122 1.00 86.19 464 GLY A N 1
ATOM 3663 C CA . GLY A 1 464 ? -0.430 21.200 -15.338 1.00 86.19 464 GLY A CA 1
ATOM 3664 C C . GLY A 1 464 ? -0.168 19.707 -15.551 1.00 86.19 464 GLY A C 1
ATOM 3665 O O . GLY A 1 464 ? -0.712 19.135 -16.490 1.00 86.19 464 GLY A O 1
ATOM 3666 N N . HIS A 1 465 ? 0.611 19.066 -14.679 1.00 90.44 465 HIS A N 1
ATOM 3667 C CA . HIS A 1 465 ? 0.730 17.608 -14.637 1.00 90.44 465 HIS A CA 1
ATOM 3668 C C . HIS A 1 465 ? -0.502 16.974 -13.970 1.00 90.44 465 HIS A C 1
ATOM 3670 O O . HIS A 1 465 ? -1.328 17.665 -13.371 1.00 90.44 465 HIS A O 1
ATOM 3676 N N . GLN A 1 466 ? -0.637 15.647 -14.055 1.00 92.75 466 GLN A N 1
ATOM 3677 C CA . GLN A 1 466 ? -1.764 14.891 -13.488 1.00 92.75 466 GLN A CA 1
ATOM 3678 C C . GLN A 1 466 ? -1.662 14.708 -11.958 1.00 92.75 466 GLN A C 1
ATOM 3680 O O . GLN A 1 466 ? -1.870 13.620 -11.430 1.00 92.75 466 GLN A O 1
ATOM 3685 N N . HIS A 1 467 ? -1.330 15.781 -11.243 1.00 93.44 467 HIS A N 1
ATOM 3686 C CA . HIS A 1 467 ? -1.360 15.901 -9.786 1.00 93.44 467 HIS A CA 1
ATOM 3687 C C . HIS A 1 467 ? -1.573 17.377 -9.405 1.00 93.44 467 HIS A C 1
ATOM 3689 O O . HIS A 1 467 ? -1.225 18.282 -10.162 1.00 93.44 467 HIS A O 1
ATOM 3695 N N . TYR A 1 468 ? -2.150 17.642 -8.235 1.00 92.56 468 TYR A N 1
ATOM 3696 C CA . TYR A 1 468 ? -2.475 18.996 -7.770 1.00 92.56 468 TYR A CA 1
ATOM 3697 C C . TYR A 1 468 ? -1.401 19.579 -6.858 1.00 92.56 468 TYR A C 1
ATOM 3699 O O . TYR A 1 468 ? -1.223 20.795 -6.797 1.00 92.56 468 TYR A O 1
ATOM 3707 N N . THR A 1 469 ? -0.696 18.715 -6.142 1.00 92.12 469 THR A N 1
ATOM 3708 C CA . THR A 1 469 ? 0.275 19.081 -5.113 1.00 92.12 469 THR A CA 1
ATOM 3709 C C . THR A 1 469 ? 1.463 18.130 -5.155 1.00 92.12 469 THR A C 1
ATOM 3711 O O . THR A 1 469 ? 1.416 17.052 -5.759 1.00 92.12 469 THR A O 1
ATOM 3714 N N . ARG A 1 470 ? 2.553 18.520 -4.489 1.00 91.31 470 ARG A N 1
ATOM 3715 C CA . ARG A 1 470 ? 3.753 17.691 -4.438 1.00 91.31 470 ARG A CA 1
ATOM 3716 C C . ARG A 1 470 ? 3.552 16.382 -3.706 1.00 91.31 470 ARG A C 1
ATOM 3718 O O . ARG A 1 470 ? 4.020 15.354 -4.181 1.00 91.31 470 ARG A O 1
ATOM 3725 N N . ALA A 1 471 ? 2.912 16.414 -2.543 1.00 92.56 471 ALA A N 1
ATOM 3726 C CA . ALA A 1 471 ? 2.742 15.212 -1.741 1.00 92.56 471 ALA A CA 1
ATOM 3727 C C . ALA A 1 471 ? 1.790 14.229 -2.444 1.00 92.56 471 ALA A C 1
ATOM 3729 O O . ALA A 1 471 ? 2.110 13.042 -2.528 1.00 92.56 471 ALA A O 1
ATOM 3730 N N . GLU A 1 472 ? 0.720 14.720 -3.080 1.00 93.75 472 GLU A N 1
ATOM 3731 C CA . GLU A 1 472 ? -0.133 13.900 -3.948 1.00 93.75 472 GLU A CA 1
ATOM 3732 C C . GLU A 1 472 ? 0.665 13.271 -5.097 1.00 93.75 472 GLU A C 1
ATOM 3734 O O . GLU A 1 472 ? 0.499 12.078 -5.359 1.00 93.75 472 GLU A O 1
ATOM 3739 N N . SER A 1 473 ? 1.558 14.029 -5.750 1.00 93.81 473 SER A N 1
ATOM 3740 C CA . SER A 1 473 ? 2.312 13.540 -6.914 1.00 93.81 473 SER A CA 1
ATOM 3741 C C . SER A 1 473 ? 3.056 12.236 -6.633 1.00 93.81 473 SER A C 1
ATOM 3743 O O . SER A 1 473 ? 3.077 11.357 -7.485 1.00 93.81 473 SER A O 1
ATOM 3745 N N . ILE A 1 474 ? 3.603 12.061 -5.424 1.00 93.75 474 ILE A N 1
ATOM 3746 C CA . ILE A 1 474 ? 4.315 10.839 -5.049 1.00 93.75 474 ILE A CA 1
ATOM 3747 C C . ILE A 1 474 ? 3.342 9.656 -5.149 1.00 93.75 474 ILE A C 1
ATOM 3749 O O . ILE A 1 474 ? 3.675 8.618 -5.717 1.00 93.75 474 ILE A O 1
ATOM 3753 N N . SER A 1 475 ? 2.127 9.807 -4.603 1.00 93.19 475 SER A N 1
ATOM 3754 C CA . SER A 1 475 ? 1.131 8.726 -4.546 1.00 93.19 475 SER A CA 1
ATOM 3755 C C . SER A 1 475 ? 0.647 8.336 -5.934 1.00 93.19 475 SER A C 1
ATOM 3757 O O . SER A 1 475 ? 0.551 7.150 -6.249 1.00 93.19 475 SER A O 1
ATOM 3759 N N . VAL A 1 476 ? 0.441 9.331 -6.793 1.00 94.88 476 VAL A N 1
ATOM 3760 C CA . VAL A 1 476 ? -0.004 9.119 -8.167 1.00 94.88 476 VAL A CA 1
ATOM 3761 C C . VAL A 1 476 ? 1.140 8.562 -9.031 1.00 94.88 476 VAL A C 1
ATOM 3763 O O . VAL A 1 476 ? 0.881 7.739 -9.904 1.00 94.88 476 VAL A O 1
ATOM 3766 N N . ILE A 1 477 ? 2.411 8.891 -8.749 1.00 95.38 477 ILE A N 1
ATOM 3767 C CA . ILE A 1 477 ? 3.574 8.264 -9.406 1.00 95.38 477 ILE A CA 1
ATOM 3768 C C . ILE A 1 477 ? 3.631 6.763 -9.093 1.00 95.38 477 ILE A C 1
ATOM 3770 O O . ILE A 1 477 ? 3.785 5.967 -10.017 1.00 95.38 477 ILE A O 1
ATOM 3774 N N . TYR A 1 478 ? 3.455 6.349 -7.832 1.00 95.94 478 TYR A N 1
ATOM 3775 C CA . TYR A 1 478 ? 3.384 4.917 -7.505 1.00 95.94 478 TYR A CA 1
ATOM 3776 C C . TYR A 1 478 ? 2.181 4.233 -8.163 1.00 95.94 478 TYR A C 1
ATOM 3778 O O . TYR A 1 478 ? 2.323 3.131 -8.685 1.00 95.94 478 TYR A O 1
ATOM 3786 N N . GLN A 1 479 ? 1.009 4.879 -8.190 1.00 95.38 479 GLN A N 1
ATOM 3787 C CA . GLN A 1 479 ? -0.161 4.339 -8.894 1.00 95.38 479 GLN A CA 1
ATOM 3788 C C . GLN A 1 479 ? 0.116 4.142 -10.388 1.00 95.38 479 GLN A C 1
ATOM 3790 O O . GLN A 1 479 ? -0.244 3.104 -10.941 1.00 95.38 479 GLN A O 1
ATOM 3795 N N . TRP A 1 480 ? 0.780 5.105 -11.031 1.00 96.94 480 TRP A N 1
ATOM 3796 C CA . TRP A 1 480 ? 1.210 4.978 -12.419 1.00 96.94 480 TRP A CA 1
ATOM 3797 C C . TRP A 1 480 ? 2.205 3.827 -12.588 1.00 96.94 480 TRP A C 1
ATOM 3799 O O . TRP A 1 480 ? 2.016 2.996 -13.469 1.00 96.94 480 TRP A O 1
ATOM 3809 N N . LEU A 1 481 ? 3.211 3.726 -11.713 1.00 97.19 481 LEU A N 1
ATOM 3810 C CA . LEU A 1 481 ? 4.241 2.686 -11.757 1.00 97.19 481 LEU A CA 1
ATOM 3811 C C . LEU A 1 481 ? 3.634 1.280 -11.649 1.00 97.19 481 LEU A C 1
ATOM 3813 O O . LEU A 1 481 ? 3.958 0.400 -12.444 1.00 97.19 481 LEU A O 1
ATOM 3817 N N . PHE A 1 482 ? 2.721 1.077 -10.701 1.00 95.88 482 PHE A N 1
ATOM 3818 C CA . PHE A 1 482 ? 2.023 -0.194 -10.517 1.00 95.88 482 PHE A CA 1
ATOM 3819 C C . PHE A 1 482 ? 1.056 -0.492 -11.660 1.00 95.88 482 PHE A C 1
ATOM 3821 O O . PHE A 1 482 ? 1.045 -1.604 -12.181 1.00 95.88 482 PHE A O 1
ATOM 3828 N N . GLY A 1 483 ? 0.298 0.509 -12.116 1.00 96.44 483 GLY A N 1
ATOM 3829 C CA . GLY A 1 483 ? -0.575 0.366 -13.278 1.00 96.44 483 GLY A CA 1
ATOM 3830 C C . GLY A 1 483 ? 0.198 0.022 -14.554 1.00 96.44 483 GLY A C 1
ATOM 3831 O O . GLY A 1 483 ? -0.283 -0.763 -15.372 1.00 96.44 483 GLY A O 1
ATOM 3832 N N . PHE A 1 484 ? 1.407 0.564 -14.704 1.00 97.50 484 PHE A N 1
ATOM 3833 C CA . PHE A 1 484 ? 2.315 0.256 -15.800 1.00 97.50 484 PHE A CA 1
ATOM 3834 C C . PHE A 1 484 ? 2.843 -1.182 -15.712 1.00 97.50 484 PHE A C 1
ATOM 3836 O O . PHE A 1 484 ? 2.755 -1.915 -16.697 1.00 97.50 484 PHE A O 1
ATOM 3843 N N . ALA A 1 485 ? 3.298 -1.627 -14.538 1.00 96.75 485 ALA A N 1
ATOM 3844 C CA . ALA A 1 485 ? 3.716 -3.013 -14.323 1.00 96.75 485 ALA A CA 1
ATOM 3845 C C . ALA A 1 485 ? 2.573 -4.013 -14.605 1.00 96.75 485 ALA A C 1
ATOM 3847 O O . ALA A 1 485 ? 2.735 -4.937 -15.403 1.00 96.75 485 ALA A O 1
ATOM 3848 N N . ASP A 1 486 ? 1.375 -3.760 -14.066 1.00 95.50 486 ASP A N 1
ATOM 3849 C CA . ASP A 1 486 ? 0.177 -4.584 -14.290 1.00 95.50 486 ASP A CA 1
ATOM 3850 C C . ASP A 1 486 ? -0.275 -4.601 -15.758 1.00 95.50 486 ASP A C 1
ATOM 3852 O O . ASP A 1 486 ? -0.916 -5.553 -16.225 1.00 95.50 486 ASP A O 1
ATOM 3856 N N . HIS A 1 487 ? -0.024 -3.515 -16.492 1.00 96.38 487 HIS A N 1
ATOM 3857 C CA . HIS A 1 487 ? -0.261 -3.459 -17.928 1.00 96.38 487 HIS A CA 1
ATOM 3858 C C . HIS A 1 487 ? 0.727 -4.364 -18.669 1.00 96.38 487 HIS A C 1
ATOM 3860 O O . HIS A 1 487 ? 0.291 -5.215 -19.446 1.00 96.38 487 HIS A O 1
ATOM 3866 N N . LEU A 1 488 ? 2.024 -4.254 -18.370 1.00 96.44 488 LEU A N 1
ATOM 3867 C CA . LEU A 1 488 ? 3.060 -5.084 -18.984 1.00 96.44 488 LEU A CA 1
ATOM 3868 C C . LEU A 1 488 ? 2.867 -6.575 -18.692 1.00 96.44 488 LEU A C 1
ATOM 3870 O O . LEU A 1 488 ? 2.954 -7.375 -19.616 1.00 96.44 488 LEU A O 1
ATOM 3874 N N . HIS A 1 489 ? 2.528 -6.970 -17.461 1.00 94.56 489 HIS A N 1
ATOM 3875 C CA . HIS A 1 489 ? 2.234 -8.377 -17.142 1.00 94.56 489 HIS A CA 1
ATOM 3876 C C . HIS A 1 489 ? 1.029 -8.932 -17.910 1.00 94.56 489 HIS A C 1
ATOM 3878 O O . HIS A 1 489 ? 0.975 -10.130 -18.196 1.00 94.56 489 HIS A O 1
ATOM 3884 N N . ARG A 1 490 ? 0.042 -8.090 -18.242 1.00 95.06 490 ARG A N 1
ATOM 3885 C CA . ARG A 1 490 ? -1.121 -8.503 -19.043 1.00 95.06 490 ARG A CA 1
ATOM 3886 C C . ARG A 1 490 ? -0.776 -8.686 -20.513 1.00 95.06 490 ARG A C 1
ATOM 3888 O O . ARG A 1 490 ? -1.206 -9.674 -21.102 1.00 95.06 490 ARG A O 1
ATOM 3895 N N . GLU A 1 491 ? -0.056 -7.729 -21.087 1.00 96.62 491 GLU A N 1
ATOM 3896 C CA . GLU A 1 491 ? 0.305 -7.732 -22.510 1.00 96.62 491 GLU A CA 1
ATOM 3897 C C . GLU A 1 491 ? 1.429 -8.739 -22.806 1.00 96.62 491 GLU A C 1
ATOM 3899 O O . GLU A 1 491 ? 1.377 -9.458 -23.803 1.00 96.62 491 GLU A O 1
ATOM 3904 N N . TYR A 1 492 ? 2.399 -8.863 -21.897 1.00 96.25 492 TYR A N 1
ATOM 3905 C CA . TYR A 1 492 ? 3.584 -9.714 -22.015 1.00 96.25 492 TYR A CA 1
ATOM 3906 C C . TYR A 1 492 ? 3.658 -10.713 -20.844 1.00 96.25 492 TYR A C 1
ATOM 3908 O O . TYR A 1 492 ? 4.543 -10.624 -19.998 1.00 96.25 492 TYR A O 1
ATOM 3916 N N . PRO A 1 493 ? 2.773 -11.725 -20.771 1.00 94.00 493 PRO A N 1
ATOM 3917 C CA . PRO A 1 493 ? 2.668 -12.618 -19.607 1.00 94.00 493 PRO A CA 1
ATOM 3918 C C . PRO A 1 493 ? 3.893 -13.514 -19.354 1.00 94.00 493 PRO A C 1
ATOM 3920 O O . PRO A 1 493 ? 3.965 -14.177 -18.320 1.00 94.00 493 PRO A O 1
ATOM 3923 N N . ALA A 1 494 ? 4.827 -13.590 -20.306 1.00 92.88 494 ALA A N 1
ATOM 3924 C CA . ALA A 1 494 ? 6.098 -14.296 -20.146 1.00 92.88 494 ALA A CA 1
ATOM 3925 C C . ALA A 1 494 ? 7.238 -13.387 -19.649 1.00 92.88 494 ALA A C 1
ATOM 3927 O O . ALA A 1 494 ? 8.264 -13.910 -19.211 1.00 92.88 494 ALA A O 1
ATOM 3928 N N . LEU A 1 495 ? 7.062 -12.063 -19.724 1.00 94.81 495 LEU A N 1
ATOM 3929 C CA . LEU A 1 495 ? 8.040 -11.075 -19.290 1.00 94.81 495 LEU A CA 1
ATOM 3930 C C . LEU A 1 495 ? 8.112 -11.054 -17.764 1.00 94.81 495 LEU A C 1
ATOM 3932 O O . LEU A 1 495 ? 7.087 -11.012 -17.082 1.00 94.81 495 LEU A O 1
ATOM 3936 N N . ARG A 1 496 ? 9.333 -11.044 -17.236 1.00 93.44 496 ARG A N 1
ATOM 3937 C CA . ARG A 1 496 ? 9.599 -10.752 -15.827 1.00 93.44 496 ARG A CA 1
ATOM 3938 C C . ARG A 1 496 ? 9.890 -9.276 -15.645 1.00 93.44 496 ARG A C 1
ATOM 3940 O O . ARG A 1 496 ? 10.607 -8.688 -16.450 1.00 93.44 496 ARG A O 1
ATOM 3947 N N . LEU A 1 497 ? 9.360 -8.700 -14.573 1.00 94.94 497 LEU A N 1
ATOM 3948 C CA . LEU A 1 497 ? 9.553 -7.299 -14.227 1.00 94.94 497 LEU A CA 1
ATOM 3949 C C . LEU A 1 497 ? 10.393 -7.168 -12.961 1.00 94.94 497 LEU A C 1
ATOM 3951 O O . LEU A 1 497 ? 10.058 -7.711 -11.909 1.00 94.94 497 LEU A O 1
ATOM 3955 N N . GLY A 1 498 ? 11.479 -6.419 -13.082 1.00 94.25 498 GLY A N 1
ATOM 3956 C CA . GLY A 1 498 ? 12.333 -5.995 -11.989 1.00 94.25 498 GLY A CA 1
ATOM 3957 C C . GLY A 1 498 ? 12.234 -4.500 -11.739 1.00 94.25 498 GLY A C 1
ATOM 3958 O O . GLY A 1 498 ? 11.951 -3.728 -12.655 1.00 94.25 498 GLY A O 1
ATOM 3959 N N . ILE A 1 499 ? 12.529 -4.089 -10.513 1.00 94.56 499 ILE A N 1
ATOM 3960 C CA . ILE A 1 499 ? 12.725 -2.684 -10.157 1.00 94.56 499 ILE A CA 1
ATOM 3961 C C . ILE A 1 499 ? 13.919 -2.536 -9.215 1.00 94.56 499 ILE A C 1
ATOM 3963 O O . ILE A 1 499 ? 14.170 -3.429 -8.403 1.00 94.56 499 ILE A O 1
ATOM 3967 N N . THR A 1 500 ? 14.666 -1.440 -9.337 1.00 92.50 500 THR A N 1
ATOM 3968 C CA . THR A 1 500 ? 15.806 -1.150 -8.455 1.00 92.50 500 THR A CA 1
ATOM 3969 C C . THR A 1 500 ? 15.409 -0.359 -7.205 1.00 92.50 500 THR A C 1
ATOM 3971 O O . THR A 1 500 ? 14.354 0.284 -7.162 1.00 92.50 500 THR A O 1
ATOM 3974 N N . THR A 1 501 ? 16.268 -0.371 -6.181 1.00 89.25 501 THR A N 1
ATOM 3975 C CA . THR A 1 501 ? 16.118 0.442 -4.963 1.00 89.25 501 THR A CA 1
ATOM 3976 C C . THR A 1 501 ? 16.015 1.932 -5.274 1.00 89.25 501 THR A C 1
ATOM 3978 O O . THR A 1 501 ? 15.160 2.613 -4.703 1.00 89.25 501 THR A O 1
ATOM 3981 N N . SER A 1 502 ? 16.816 2.450 -6.213 1.00 89.31 502 SER A N 1
ATOM 3982 C CA . SER A 1 502 ? 16.771 3.862 -6.608 1.00 89.31 502 SER A CA 1
ATOM 3983 C C . SER A 1 502 ? 15.460 4.213 -7.294 1.00 89.31 502 SER A C 1
ATOM 3985 O O . SER A 1 502 ? 14.854 5.235 -6.962 1.00 89.31 502 SER A O 1
ATOM 3987 N N . ALA A 1 503 ? 15.002 3.356 -8.209 1.00 92.44 503 ALA A N 1
ATOM 3988 C CA . ALA A 1 503 ? 13.747 3.536 -8.918 1.00 92.44 503 ALA A CA 1
ATOM 3989 C C . ALA A 1 503 ? 12.549 3.493 -7.977 1.00 92.44 503 ALA A C 1
ATOM 3991 O O . ALA A 1 503 ? 11.698 4.379 -8.033 1.00 92.44 503 ALA A O 1
ATOM 3992 N N . TYR A 1 504 ? 12.493 2.504 -7.086 1.00 92.94 504 TYR A N 1
ATOM 3993 C CA . TYR A 1 504 ? 11.380 2.360 -6.154 1.00 92.94 504 TYR A CA 1
ATOM 3994 C C . TYR A 1 504 ? 11.441 3.375 -5.000 1.00 92.94 504 TYR A C 1
ATOM 3996 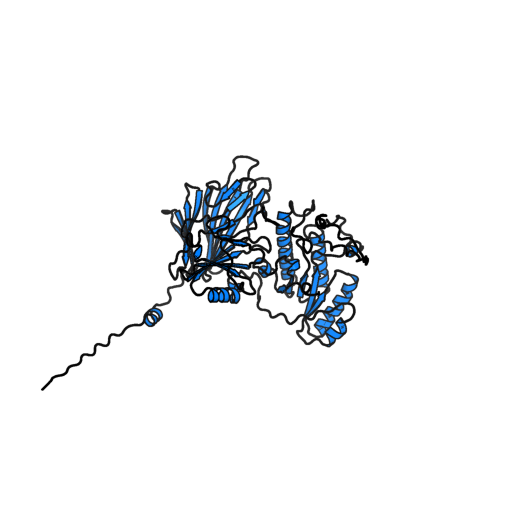O O . TYR A 1 504 ? 10.409 3.803 -4.494 1.00 92.94 504 TYR A O 1
ATOM 4004 N N . GLY A 1 505 ? 12.639 3.824 -4.618 1.00 89.62 505 GLY A N 1
ATOM 4005 C CA . GLY A 1 505 ? 12.860 4.858 -3.606 1.00 89.62 505 GLY A CA 1
ATOM 4006 C C . GLY A 1 505 ? 12.979 4.344 -2.170 1.00 89.62 505 GLY A C 1
ATOM 4007 O O . GLY A 1 505 ? 12.860 5.142 -1.238 1.00 89.62 505 GLY A O 1
ATOM 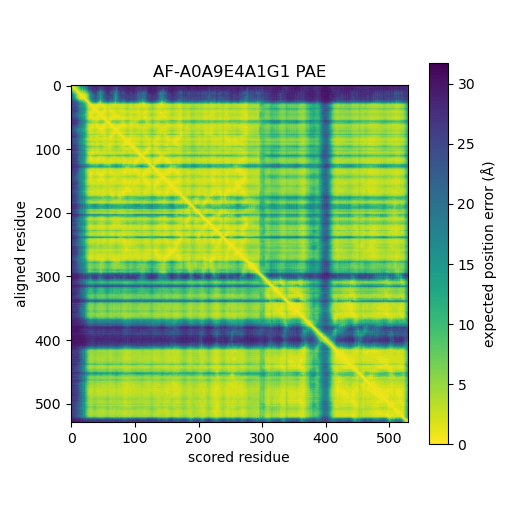4008 N N . VAL A 1 506 ? 13.201 3.040 -1.982 1.00 87.62 506 VAL A N 1
ATOM 4009 C CA . VAL A 1 506 ? 13.446 2.404 -0.677 1.00 87.62 506 VAL A CA 1
ATOM 4010 C C . VAL A 1 506 ? 14.488 1.296 -0.806 1.00 87.62 506 VAL A C 1
ATOM 4012 O O . VAL A 1 506 ? 14.675 0.734 -1.878 1.00 87.62 506 VAL A O 1
ATOM 4015 N N . GLU A 1 507 ? 15.154 0.979 0.301 1.00 84.25 507 GLU A N 1
ATOM 4016 C CA . GLU A 1 507 ? 16.266 0.012 0.354 1.00 84.25 507 GLU A CA 1
ATOM 4017 C C . GLU A 1 507 ? 15.812 -1.449 0.297 1.00 84.25 507 GLU A C 1
ATOM 4019 O O . GLU A 1 507 ? 16.611 -2.341 0.053 1.00 84.25 507 GLU A O 1
ATOM 4024 N N . GLN A 1 508 ? 14.541 -1.718 0.588 1.00 83.38 508 GLN A N 1
ATOM 4025 C CA . GLN A 1 508 ? 14.004 -3.072 0.620 1.00 83.38 508 GLN A CA 1
ATOM 4026 C C . GLN A 1 508 ? 12.627 -3.097 -0.028 1.00 83.38 508 GLN A C 1
ATOM 4028 O O . GLN A 1 508 ? 11.881 -2.119 0.095 1.00 83.38 508 GLN A O 1
ATOM 4033 N N . PRO A 1 509 ? 12.253 -4.212 -0.678 1.00 85.38 509 PRO A N 1
ATOM 4034 C CA . PRO A 1 509 ? 10.926 -4.323 -1.235 1.00 85.38 509 PRO A CA 1
ATOM 4035 C C . PRO A 1 509 ? 9.894 -4.322 -0.109 1.00 85.38 509 PRO A C 1
ATOM 4037 O O . PRO A 1 509 ? 10.151 -4.695 1.038 1.00 85.38 509 PRO A O 1
ATOM 4040 N N . ASP A 1 510 ? 8.679 -3.941 -0.456 1.00 86.06 510 ASP A N 1
ATOM 4041 C CA . ASP A 1 510 ? 7.535 -4.056 0.426 1.00 86.06 510 ASP A CA 1
ATOM 4042 C C . ASP A 1 510 ? 6.393 -4.831 -0.226 1.00 86.06 510 ASP A C 1
ATOM 4044 O O . ASP A 1 510 ? 6.490 -5.294 -1.360 1.00 86.06 510 ASP A O 1
ATOM 4048 N N . ALA A 1 511 ? 5.295 -4.991 0.513 1.00 84.06 511 ALA A N 1
ATOM 4049 C CA . ALA A 1 511 ? 4.103 -5.664 0.026 1.00 84.06 511 ALA A CA 1
ATOM 4050 C C . ALA A 1 511 ? 3.544 -5.066 -1.276 1.00 84.06 511 ALA A C 1
ATOM 4052 O O . ALA A 1 511 ? 3.074 -5.832 -2.112 1.00 84.06 511 ALA A O 1
ATOM 4053 N N . ALA A 1 512 ? 3.593 -3.741 -1.456 1.00 89.06 512 ALA A N 1
ATOM 4054 C CA . ALA A 1 512 ? 3.111 -3.105 -2.678 1.00 89.06 512 ALA A CA 1
ATOM 4055 C C . ALA A 1 512 ? 4.054 -3.411 -3.849 1.00 89.06 512 ALA A C 1
ATOM 4057 O O . ALA A 1 512 ? 3.602 -3.853 -4.898 1.00 89.06 512 ALA A O 1
ATOM 4058 N N . CYS A 1 513 ? 5.366 -3.290 -3.648 1.00 89.56 513 CYS A N 1
ATOM 4059 C CA . CYS A 1 513 ? 6.372 -3.666 -4.638 1.00 89.56 513 CYS A CA 1
ATOM 4060 C C . CYS A 1 513 ? 6.194 -5.119 -5.098 1.00 89.56 513 CYS A C 1
ATOM 4062 O O . CYS A 1 513 ? 6.026 -5.382 -6.286 1.00 89.56 513 CYS A O 1
ATOM 4064 N N . LEU A 1 514 ? 6.136 -6.059 -4.150 1.00 85.31 514 LEU A N 1
ATOM 4065 C CA . LEU A 1 514 ? 5.993 -7.488 -4.439 1.00 85.31 514 LEU A CA 1
ATOM 4066 C C . LEU A 1 514 ? 4.646 -7.866 -5.076 1.00 85.31 514 LEU A C 1
ATOM 4068 O O . LEU A 1 514 ? 4.515 -8.956 -5.637 1.00 85.31 514 LEU A O 1
ATOM 4072 N N . ALA A 1 515 ? 3.627 -7.012 -4.962 1.00 85.44 515 ALA A N 1
ATOM 4073 C CA . ALA A 1 515 ? 2.346 -7.238 -5.621 1.00 85.44 515 ALA A CA 1
ATOM 4074 C C . ALA A 1 515 ? 2.428 -7.013 -7.138 1.00 85.44 515 ALA A C 1
ATOM 4076 O O . ALA A 1 515 ? 1.668 -7.649 -7.868 1.00 85.44 515 ALA A O 1
ATOM 4077 N N . HIS A 1 516 ? 3.347 -6.152 -7.586 1.00 90.25 516 HIS A N 1
ATOM 4078 C CA . HIS A 1 516 ? 3.416 -5.648 -8.961 1.00 90.25 516 HIS A CA 1
ATOM 4079 C C . HIS A 1 516 ? 4.715 -6.017 -9.693 1.00 90.25 516 HIS A C 1
ATOM 4081 O O . HIS A 1 516 ? 4.736 -6.051 -10.919 1.00 90.25 516 HIS A O 1
ATOM 4087 N N . PHE A 1 517 ? 5.790 -6.328 -8.970 1.00 91.00 517 PHE A N 1
ATOM 4088 C CA . PHE A 1 517 ? 7.084 -6.705 -9.538 1.00 91.00 517 PHE A CA 1
ATOM 4089 C C . PHE A 1 517 ? 7.440 -8.148 -9.185 1.00 91.00 517 PHE A C 1
ATOM 4091 O O . PHE A 1 517 ? 7.150 -8.633 -8.091 1.00 91.00 517 PHE A O 1
ATOM 4098 N N . ASP A 1 518 ? 8.082 -8.841 -10.125 1.00 88.81 518 ASP A N 1
ATOM 4099 C CA . ASP A 1 518 ? 8.608 -10.186 -9.898 1.00 88.81 518 ASP A CA 1
ATOM 4100 C C . ASP A 1 518 ? 9.892 -10.130 -9.062 1.00 88.81 518 ASP A C 1
ATOM 4102 O O . ASP A 1 518 ? 10.149 -11.024 -8.255 1.00 88.81 518 ASP A O 1
ATOM 4106 N N . LEU A 1 519 ? 10.707 -9.094 -9.290 1.00 89.25 519 LEU A N 1
ATOM 4107 C CA . LEU A 1 519 ? 12.083 -8.995 -8.819 1.00 89.25 519 LEU A CA 1
ATOM 4108 C C . LEU A 1 519 ? 12.383 -7.601 -8.256 1.00 89.25 519 LEU A C 1
ATOM 4110 O O . LEU A 1 519 ? 11.875 -6.592 -8.743 1.00 89.25 519 LEU A O 1
ATOM 4114 N N . PHE A 1 520 ? 13.264 -7.553 -7.263 1.00 87.12 520 PHE A N 1
ATOM 4115 C CA . PHE A 1 520 ? 13.749 -6.322 -6.649 1.00 87.12 520 PHE A CA 1
ATOM 4116 C C . PHE A 1 520 ? 15.274 -6.360 -6.597 1.00 87.12 520 PHE A C 1
ATOM 4118 O O . PHE A 1 520 ? 15.842 -7.374 -6.186 1.00 87.12 520 PHE A O 1
ATOM 4125 N N . PHE A 1 521 ? 15.917 -5.290 -7.048 1.00 87.56 521 PHE A N 1
ATOM 4126 C CA . PHE A 1 521 ? 17.364 -5.215 -7.214 1.00 87.56 521 PHE A CA 1
ATOM 4127 C C . PHE A 1 521 ? 17.944 -4.093 -6.360 1.00 87.56 521 PHE A C 1
ATOM 4129 O O . PHE A 1 521 ? 17.437 -2.975 -6.385 1.00 87.56 521 PHE A O 1
ATOM 4136 N N . ASP A 1 522 ? 19.043 -4.373 -5.669 1.00 84.12 522 ASP A N 1
ATOM 4137 C CA . ASP A 1 522 ? 19.864 -3.319 -5.079 1.00 84.12 522 ASP A CA 1
ATOM 4138 C C . ASP A 1 522 ? 20.607 -2.572 -6.196 1.00 84.12 522 ASP A C 1
ATOM 4140 O O . ASP A 1 522 ? 20.994 -3.172 -7.207 1.00 84.12 522 ASP A O 1
ATOM 4144 N N . ASP A 1 523 ? 20.797 -1.261 -6.042 1.00 77.06 523 ASP A N 1
ATOM 4145 C CA . ASP A 1 523 ? 21.533 -0.470 -7.027 1.00 77.06 523 ASP A CA 1
ATOM 4146 C C . ASP A 1 523 ? 22.998 -0.941 -7.104 1.00 77.06 523 ASP A C 1
ATOM 4148 O O . ASP A 1 523 ? 23.735 -0.829 -6.122 1.00 77.06 523 ASP A O 1
ATOM 4152 N N . PRO A 1 524 ? 23.487 -1.391 -8.274 1.00 59.53 524 PRO A N 1
ATOM 4153 C CA . PRO A 1 524 ? 24.859 -1.889 -8.408 1.00 59.53 524 PRO A CA 1
ATOM 4154 C C . PRO A 1 524 ? 25.924 -0.783 -8.298 1.00 59.53 524 PRO A C 1
ATOM 4156 O O . PRO A 1 524 ? 27.117 -1.072 -8.283 1.00 59.53 524 PRO A O 1
ATOM 4159 N N . TRP A 1 525 ? 25.511 0.486 -8.251 1.00 54.50 525 TRP A N 1
ATOM 4160 C CA . TRP A 1 525 ? 26.385 1.655 -8.363 1.00 54.50 525 TRP A CA 1
ATOM 4161 C C . TRP A 1 525 ? 26.844 2.238 -7.020 1.00 54.50 525 TRP A C 1
ATOM 4163 O O . TRP A 1 525 ? 27.587 3.215 -7.021 1.00 54.50 525 TRP A O 1
ATOM 4173 N N . VAL A 1 526 ? 26.418 1.676 -5.882 1.00 43.91 526 VAL A N 1
ATOM 4174 C CA . VAL A 1 526 ? 26.759 2.224 -4.552 1.00 43.91 526 VAL A CA 1
ATOM 4175 C C . VAL A 1 526 ? 28.190 1.861 -4.111 1.00 43.91 526 VAL A C 1
ATOM 4177 O O . VAL A 1 526 ? 28.747 2.542 -3.256 1.00 43.91 526 VAL A O 1
ATOM 4180 N N . ASP A 1 527 ? 28.829 0.878 -4.756 1.00 29.16 527 ASP A N 1
ATOM 4181 C CA . ASP A 1 527 ? 30.156 0.360 -4.370 1.00 29.16 527 ASP A CA 1
ATOM 4182 C C . ASP A 1 527 ? 31.294 0.649 -5.373 1.00 29.16 527 ASP A C 1
ATOM 4184 O O . ASP A 1 527 ? 32.368 0.046 -5.278 1.00 29.16 527 ASP A O 1
ATOM 4188 N N . LEU A 1 528 ? 31.119 1.565 -6.333 1.00 27.02 528 LEU A N 1
ATOM 4189 C CA . LEU A 1 528 ? 32.253 2.042 -7.137 1.00 27.02 528 LEU A CA 1
ATOM 4190 C C . LEU A 1 528 ? 32.876 3.285 -6.465 1.00 27.02 528 LEU A C 1
ATOM 4192 O O . LEU A 1 528 ? 32.183 4.295 -6.354 1.00 27.02 528 LEU A O 1
ATOM 4196 N N . PRO A 1 529 ? 34.132 3.196 -5.972 1.00 28.44 529 PRO A N 1
ATOM 4197 C CA . PRO A 1 529 ? 34.804 4.263 -5.225 1.00 28.44 529 PRO A CA 1
ATOM 4198 C C . PRO A 1 529 ? 35.103 5.522 -6.042 1.00 28.44 529 PRO A C 1
ATOM 4200 O O . PRO A 1 529 ? 35.264 5.411 -7.281 1.00 28.44 529 PRO A O 1
#

pLDDT: mean 83.18, std 17.31, range [27.02, 98.75]

Sequence (529 aa):
MGCAGSSGKGQHTVSVADLRAQLQPLKRIGAYAGFDVNTGILYMGNDSIERWIRLNQEEHAVRTIRYAHKPSGQNYVDRPSEEFRFRIGKIVFSGNSNLPTYNDYQIVQTMGGSKRVTVQFTYESGEEAKPTFYLWIHYEIYPDLPVIRKWLTIQNLTDSAFFVEDVVIESLSLFAGREDSLQIWRCGISGVAEEPLPTPWEGGTSDAFILVGDTSINGSVVLGNESAGIFKHYTVYSDRETVSIGLRPTTAINGTEIRVPPSQSIDSPKVWTMLVEGNLQATIEEISRNTSRYIPLYSKDARLQIPEIRWIALETEWEVSIKSMRPGDLIAIDYDWNIEDLQTIKQISQRVHEGGGKFGIRLPIAEIDTAILDRPEWQLAPVPVFQWHTVPENHDAEEKTGQGQEETQQSVPPIVYCVLSDYGYYFAQAVKTLLDETAADLLILDRPILGAPGSLLKGCDALGHQHYTRAESISVIYQWLFGFADHLHREYPALRLGITTSAYGVEQPDAACLAHFDLFFDDPWVDLP

Nearest PDB structures (foldseek):
  3ty1-assembly1_C  TM=5.656E-01  e=3.836E-06  Klebsiella pneumoniae subsp. pneumoniae MGH 78578
  5xqj-assembly2_B  TM=4.801E-01  e=1.653E-06  Penicillium chrysogenum
  5xqj-assembly4_G  TM=5.364E-01  e=5.367E-05  Penicillium chrysogenum
  5g26-assembly1_A  TM=1.661E-01  e=7.484E-01  Escherichia coli O157
  4ql0-assembly1_A  TM=1.241E-01  e=2.573E+00  Bordetella pertussis Tohama I